Protein AF-0000000081574591 (afdb_homodimer)

pLDDT: mean 74.36, std 24.44, range [21.0, 97.38]

Radius of gyration: 26.38 Å; Cα contacts (8 Å, |Δi|>4): 341; chains: 2; bounding box: 52×100×83 Å

Organism: NCBI:txid168488

Solvent-accessible surface area (backbone atoms only — not comparable to full-atom values): 23953 Å² total; per-residue (Å²): 131,85,79,77,73,85,67,74,73,39,22,14,55,24,53,73,68,70,43,83,56,53,96,77,45,85,56,45,87,77,20,50,54,88,42,42,64,60,35,50,40,33,39,56,49,28,32,68,66,31,51,50,53,57,44,67,73,41,90,46,68,69,48,36,54,46,22,49,36,36,47,49,48,47,27,50,31,30,68,67,29,72,45,39,24,60,53,44,58,43,50,52,42,50,51,50,35,52,50,43,52,52,50,36,54,51,48,46,52,52,32,53,52,43,50,51,52,46,50,52,54,28,54,75,70,71,45,83,69,81,75,76,78,75,68,67,76,54,59,56,50,55,55,52,50,50,51,50,50,43,54,49,52,54,42,48,74,54,65,63,50,68,69,60,49,60,54,49,59,56,56,46,57,60,56,59,65,63,72,85,82,77,77,75,58,72,69,54,56,54,67,58,67,62,55,67,66,59,60,50,47,55,59,54,54,60,62,56,77,70,62,132,130,85,80,77,73,86,66,74,74,38,23,15,56,22,53,73,67,69,42,84,57,54,96,78,45,86,56,46,87,77,20,50,54,89,42,42,64,59,37,50,40,33,40,56,49,28,32,67,65,31,50,51,53,56,44,68,72,43,89,45,68,70,48,36,55,47,22,50,36,35,48,50,49,48,27,50,31,30,69,69,30,71,44,40,24,59,52,43,57,43,50,52,42,50,52,50,35,52,49,42,51,52,48,36,53,51,50,46,51,51,33,53,52,44,50,53,51,48,51,52,54,28,54,75,69,72,43,84,70,82,74,76,77,76,66,66,76,52,60,56,49,56,55,52,51,49,51,50,50,41,54,48,51,55,43,48,74,54,65,62,50,67,70,62,49,59,53,50,58,56,56,48,60,60,58,60,66,62,73,86,83,79,79,78,57,72,71,55,58,54,68,60,66,61,56,64,63,59,60,50,48,56,59,54,54,61,61,56,76,71,64,126

Secondary structure (DSSP, 8-state):
-----------HHHHHTT-PPPTT-TTGGGS-TT-HHHHHHHHHHHHHHHHHHHHHTSSSHHHHHHHHHHHHHHHHHHHHSTTTTTHHHHHHHHHHHHHHHHHHHHHHHHHHHHHHHHHHHHHHTT-------TTGGGHHHHHHHHHHHHHHHHHHHTT--HHHHHHHHHHHHHHTTTS--SSTHHHHHHHHTS-HHHHHHHHHHHHHTT--/-----------HHHHHTT-PPPTT-TTGGGS-TT-HHHHHHHHHHHHHHHHHHHHHTSSSHHHHHHHHHHHHHHHHHHHHSTTTTTHHHHHHHHHHHHHHHHHHHHHHHHHHHHHHHHHHHHHHTT-------TTGGGHHHHHHHHHHHHHHHHHHHTT--HHHHHHHHHHHHHHTTTS--SSTHHHHHHHHTS-HHHHHHHHHHHHHTTT-

Sequence (424 aa):
MTVRGGTTPACAACKYQRRRCTATCPLSPYFPANQPKMFQNVHRLFGVSSITKTLKSLKNKDQRDDAMKSIIYEAEMRKRFRVYGCSVIICQLRLQLQYAIEELKYVHSQLVVHKEQLHFMNESNGFYDEGENVGKTFMGLDSLTNNLTSIQAQMDAFGFNDREILYQNYETKEACHSSSESSLKDTTQLMEHVSQSELRNAAADFTLTTINMTVRGGTTPACAACKYQRRRCTATCPLSPYFPANQPKMFQNVHRLFGVSSITKTLKSLKNKDQRDDAMKSIIYEAEMRKRFRVYGCSVIICQLRLQLQYAIEELKYVHSQLVVHKEQLHFMNESNGFYDEGENVGKTFMGLDSLTNNLTSIQAQMDAFGFNDREILYQNYETKEACHSSSESSLKDTTQLMEHVSQSELRNAAADFTLTTIN

InterPro domains:
  IPR004883 Lateral organ boundaries, LOB [PF03195] (10-107)
  IPR004883 Lateral organ boundaries, LOB [PS50891] (9-111)

Foldseek 3Di:
DPPPPPQPPAFLQCVVVVHRHDPPPPCRVPGHNVRNVLVVLLCVVQNPVRLVVVLVVDDDDVVNVVVSVVSSQQSVQCVLVVPQGCVLVVLVVLLVLVVVLVVVVVVLVVVVVVLVVVCVVCVVVVHRPPSPCSPPVCVVSVVSVVVSVVVVVVVVVVPDDSVVSNVSSVVSVVVVVPDDDDDPVVVVVVVPPPDPVVVVVSVVVVVPVVDD/DPPPPPQPQAFLQCVVVVHRHDPPPPCRVLGHNVRNVLVVLLCVVQNPVRLVVVLVVDDDDVVNVVVSVVSSQQSVQCVLVVPQGCVLVVLVVLLVLVVVLVVVVVVLVVVVVVLVVVCVVCVVVVHRPPSDPSPPVCVVSVVSVVVSVVVVVVVVVVPDDSVVSNVSSVVSVVVVVPDDDDDPVVVVVVVPPPPPVVVVVSVVVVVPVVPD

Structure (mmCIF, N/CA/C/O backbone):
data_AF-0000000081574591-model_v1
#
loop_
_entity.id
_entity.type
_entity.pdbx_description
1 polymer 'LOB domain-containing protein'
#
loop_
_atom_site.group_PDB
_atom_site.id
_atom_site.type_symbol
_atom_site.label_atom_id
_atom_site.label_alt_id
_atom_site.label_comp_id
_atom_site.label_asym_id
_atom_site.label_entity_id
_atom_site.label_seq_id
_atom_site.pdbx_PDB_ins_code
_atom_site.Cartn_x
_atom_site.Cartn_y
_atom_site.Cartn_z
_atom_site.occupancy
_atom_site.B_iso_or_equiv
_atom_site.auth_seq_id
_atom_site.auth_comp_id
_atom_site.auth_asym_id
_atom_site.auth_atom_id
_atom_site.pdbx_PDB_model_num
ATOM 1 N N . MET A 1 1 ? -12.289 -51.219 21.547 1 25 1 MET A N 1
ATOM 2 C CA . MET A 1 1 ? -12.328 -49.781 21.75 1 25 1 MET A CA 1
ATOM 3 C C . MET A 1 1 ? -11.281 -49.094 20.891 1 25 1 MET A C 1
ATOM 5 O O . MET A 1 1 ? -10.094 -49.125 21.203 1 25 1 MET A O 1
ATOM 9 N N . THR A 1 2 ? -11.094 -49.156 19.594 1 32.25 2 THR A N 1
ATOM 10 C CA . THR A 1 2 ? -10 -48.75 18.719 1 32.25 2 THR A CA 1
ATOM 11 C C . THR A 1 2 ? -9.648 -47.281 18.984 1 32.25 2 THR A C 1
ATOM 13 O O . THR A 1 2 ? -10.523 -46.406 18.938 1 32.25 2 THR A O 1
ATOM 16 N N . VAL A 1 3 ? -8.789 -46.844 19.969 1 34.75 3 VAL A N 1
ATOM 17 C CA . VAL A 1 3 ? -8.273 -45.531 20.312 1 34.75 3 VAL A CA 1
ATOM 18 C C . VAL A 1 3 ? -7.957 -44.75 19.047 1 34.75 3 VAL A C 1
ATOM 20 O O . VAL A 1 3 ? -7.117 -45.156 18.25 1 34.75 3 VAL A O 1
ATOM 23 N N . ARG A 1 4 ? -8.742 -44.125 18.25 1 40.5 4 ARG A N 1
ATOM 24 C CA . ARG A 1 4 ? -8.664 -43.406 16.984 1 40.5 4 ARG A CA 1
ATOM 25 C C . ARG A 1 4 ? -7.562 -42.344 17.047 1 40.5 4 ARG A C 1
ATOM 27 O O . ARG A 1 4 ? -7.574 -41.469 17.906 1 40.5 4 ARG A O 1
ATOM 34 N N . GLY A 1 5 ? -6.172 -42.438 16.969 1 40.69 5 GLY A N 1
ATOM 35 C CA . GLY A 1 5 ? -4.969 -41.656 17.188 1 40.69 5 GLY A CA 1
ATOM 36 C C . GLY A 1 5 ? -5.145 -40.188 16.875 1 40.69 5 GLY A C 1
ATOM 37 O O . GLY A 1 5 ? -5.938 -39.812 16 1 40.69 5 GLY A O 1
ATOM 38 N N . GLY A 1 6 ? -5.086 -39.219 17.766 1 43.28 6 GLY A N 1
ATOM 39 C CA . GLY A 1 6 ? -5.465 -37.812 17.828 1 43.28 6 GLY A CA 1
ATOM 40 C C . GLY A 1 6 ? -4.988 -37 16.625 1 43.28 6 GLY A C 1
ATOM 41 O O . GLY A 1 6 ? -3.799 -36.688 16.5 1 43.28 6 GLY A O 1
ATOM 42 N N . THR A 1 7 ? -5.023 -37.312 15.312 1 49.72 7 THR A N 1
ATOM 43 C CA . THR A 1 7 ? -4.492 -36.844 14.039 1 49.72 7 THR A CA 1
ATOM 44 C C . THR A 1 7 ? -4.508 -35.312 13.984 1 49.72 7 THR A C 1
ATOM 46 O O . THR A 1 7 ? -5.531 -34.688 14.266 1 49.72 7 THR A O 1
ATOM 49 N N . THR A 1 8 ? -3.393 -34.719 14.461 1 59.81 8 THR A N 1
ATOM 50 C CA . THR A 1 8 ? -3.281 -33.25 14.328 1 59.81 8 THR A CA 1
ATOM 51 C C . THR A 1 8 ? -4.039 -32.781 13.102 1 59.81 8 THR A C 1
ATOM 53 O O . THR A 1 8 ? -3.902 -33.344 12.016 1 59.81 8 THR A O 1
ATOM 56 N N . PRO A 1 9 ? -5.086 -32.094 13.398 1 75.06 9 PRO A N 1
ATOM 57 C CA . PRO A 1 9 ? -5.883 -31.594 12.273 1 75.06 9 PRO A CA 1
ATOM 58 C C . PRO A 1 9 ? -5.027 -30.938 11.188 1 75.06 9 PRO A C 1
ATOM 60 O O . PRO A 1 9 ? -4 -30.328 11.492 1 75.06 9 PRO A O 1
ATOM 63 N N . ALA A 1 10 ? -5.152 -31.469 10.023 1 85.88 10 ALA A N 1
ATOM 64 C CA . ALA A 1 10 ? -4.477 -30.906 8.859 1 85.88 10 ALA A CA 1
ATOM 65 C C . ALA A 1 10 ? -4.617 -29.391 8.82 1 85.88 10 ALA A C 1
ATOM 67 O O . ALA A 1 10 ? -5.664 -28.844 9.18 1 85.88 10 ALA A O 1
ATOM 68 N N . CYS A 1 11 ? -3.516 -28.672 8.633 1 88.44 11 CYS A N 1
ATOM 69 C CA . CYS A 1 11 ? -3.617 -27.234 8.445 1 88.44 11 CYS A CA 1
ATOM 70 C C . CYS A 1 11 ? -4.555 -26.906 7.285 1 88.44 11 CYS A C 1
ATOM 72 O O . CYS A 1 11 ? -4.984 -27.797 6.555 1 88.44 11 CYS A O 1
ATOM 74 N N . ALA A 1 12 ? -4.926 -25.766 7.172 1 92.12 12 ALA A N 1
ATOM 75 C CA . ALA A 1 12 ? -5.859 -25.344 6.129 1 92.12 12 ALA A CA 1
ATOM 76 C C . ALA A 1 12 ? -5.305 -25.656 4.742 1 92.12 12 ALA A C 1
ATOM 78 O O . ALA A 1 12 ? -6.055 -26.047 3.84 1 92.12 12 ALA A O 1
ATOM 79 N N . ALA A 1 13 ? -4.02 -25.5 4.617 1 91.44 13 ALA A N 1
ATOM 80 C CA . ALA A 1 13 ? -3.387 -25.766 3.328 1 91.44 13 ALA A CA 1
ATOM 81 C C . ALA A 1 13 ? -3.541 -27.234 2.939 1 91.44 13 ALA A C 1
ATOM 83 O O . ALA A 1 13 ? -3.996 -27.547 1.838 1 91.44 13 ALA A O 1
ATOM 84 N N . CYS A 1 14 ? -3.256 -28.078 3.828 1 91.25 14 CYS A N 1
ATOM 85 C CA . CYS A 1 14 ? -3.311 -29.516 3.551 1 91.25 14 CYS A CA 1
ATOM 86 C C . CYS A 1 14 ? -4.75 -29.984 3.389 1 91.25 14 CYS A C 1
ATOM 88 O O . CYS A 1 14 ? -5.039 -30.828 2.545 1 91.25 14 CYS A O 1
ATOM 90 N N . LYS A 1 15 ? -5.598 -29.438 4.148 1 88.88 15 LYS A N 1
ATOM 91 C CA . LYS A 1 15 ? -7.016 -29.75 4.012 1 88.88 15 LYS A CA 1
ATOM 92 C C . LYS A 1 15 ? -7.535 -29.359 2.635 1 88.88 15 LYS A C 1
ATOM 94 O O . LYS A 1 15 ? -8.227 -30.125 1.974 1 88.88 15 LYS A O 1
ATOM 99 N N . TYR A 1 16 ? -7.203 -28.125 2.293 1 89.38 16 TYR A N 1
ATOM 100 C CA . TYR A 1 16 ? -7.664 -27.594 1.017 1 89.38 16 TYR A CA 1
ATOM 101 C C . TYR A 1 16 ? -7.082 -28.391 -0.147 1 89.38 16 TYR A C 1
ATOM 103 O O . TYR A 1 16 ? -7.777 -28.672 -1.127 1 89.38 16 TYR A O 1
ATOM 111 N N . GLN A 1 17 ? -5.891 -28.734 -0.009 1 89.12 17 GLN A N 1
ATOM 112 C CA . GLN A 1 17 ? -5.207 -29.438 -1.087 1 89.12 17 GLN A CA 1
ATOM 113 C C . GLN A 1 17 ? -5.43 -30.953 -0.986 1 89.12 17 GLN A C 1
ATOM 115 O O . GLN A 1 17 ? -4.875 -31.719 -1.771 1 89.12 17 GLN A O 1
ATOM 120 N N . ARG A 1 18 ? -6.152 -31.297 -0.05 1 87.88 18 ARG A N 1
ATOM 121 C CA . ARG A 1 18 ? -6.52 -32.688 0.179 1 87.88 18 ARG A CA 1
ATOM 122 C C . ARG A 1 18 ? -5.277 -33.562 0.32 1 87.88 18 ARG A C 1
ATOM 124 O O . ARG A 1 18 ? -5.188 -34.625 -0.299 1 87.88 18 ARG A O 1
ATOM 131 N N . ARG A 1 19 ? -4.426 -33.094 1.078 1 85.25 19 ARG A N 1
ATOM 132 C CA . ARG A 1 19 ? -3.207 -33.812 1.415 1 85.25 19 ARG A CA 1
ATOM 133 C C . ARG A 1 19 ? -3.123 -34.062 2.916 1 85.25 19 ARG A C 1
ATOM 135 O O . ARG A 1 19 ? -3.822 -33.438 3.703 1 85.25 19 ARG A O 1
ATOM 142 N N . ARG A 1 20 ? -2.324 -35.062 3.18 1 84.94 20 ARG A N 1
ATOM 143 C CA . ARG A 1 20 ? -2.029 -35.312 4.59 1 84.94 20 ARG A CA 1
ATOM 144 C C . ARG A 1 20 ? -0.986 -34.312 5.105 1 84.94 20 ARG A C 1
ATOM 146 O O . ARG A 1 20 ? 0.063 -34.125 4.484 1 84.94 20 ARG A O 1
ATOM 153 N N . CYS A 1 21 ? -1.388 -33.656 6.141 1 86.5 21 CYS A N 1
ATOM 154 C CA . CYS A 1 21 ? -0.471 -32.656 6.703 1 86.5 21 CYS A CA 1
ATOM 155 C C . CYS A 1 21 ? 0.692 -33.344 7.414 1 86.5 21 CYS A C 1
ATOM 157 O O . CYS A 1 21 ? 0.488 -34.281 8.203 1 86.5 21 CYS A O 1
ATOM 159 N N . THR A 1 22 ? 1.881 -32.969 7.059 1 85.56 22 THR A N 1
ATOM 160 C CA . THR A 1 22 ? 3.072 -33.5 7.699 1 85.56 22 THR A CA 1
ATOM 161 C C . THR A 1 22 ? 3.572 -32.594 8.797 1 85.56 22 THR A C 1
ATOM 163 O O . THR A 1 22 ? 3.248 -31.391 8.805 1 85.56 22 THR A O 1
ATOM 166 N N . ALA A 1 23 ? 4.25 -33.156 9.727 1 82.25 23 ALA A N 1
ATOM 167 C CA . ALA A 1 23 ? 4.809 -32.344 10.82 1 82.25 23 ALA A CA 1
ATOM 168 C C . ALA A 1 23 ? 5.789 -31.312 10.305 1 82.25 23 ALA A C 1
ATOM 170 O O . ALA A 1 23 ? 6.031 -30.297 10.961 1 82.25 23 ALA A O 1
ATOM 171 N N . THR A 1 24 ? 6.25 -31.469 9.109 1 83.19 24 THR A N 1
ATOM 172 C CA . THR A 1 24 ? 7.285 -30.594 8.578 1 83.19 24 THR A CA 1
ATOM 173 C C . THR A 1 24 ? 6.707 -29.656 7.523 1 83.19 24 THR A C 1
ATOM 175 O O . THR A 1 24 ? 7.453 -29.016 6.777 1 83.19 24 THR A O 1
ATOM 178 N N . CYS A 1 25 ? 5.367 -29.609 7.496 1 86.31 25 CYS A N 1
ATOM 179 C CA . CYS A 1 25 ? 4.766 -28.703 6.52 1 86.31 25 CYS A CA 1
ATOM 180 C C . CYS A 1 25 ? 5.172 -27.266 6.781 1 86.31 25 CYS A C 1
ATOM 182 O O . CYS A 1 25 ? 4.879 -26.719 7.848 1 86.31 25 CYS A O 1
ATOM 184 N N . PRO A 1 26 ? 5.801 -26.656 5.812 1 86.94 26 PRO A N 1
ATOM 185 C CA . PRO A 1 26 ? 6.293 -25.297 6.043 1 86.94 26 PRO A CA 1
ATOM 186 C C . PRO A 1 26 ? 5.168 -24.266 6.117 1 86.94 26 PRO A C 1
ATOM 188 O O . PRO A 1 26 ? 5.391 -23.125 6.57 1 86.94 26 PRO A O 1
ATOM 191 N N . LEU A 1 27 ? 3.998 -24.672 5.746 1 91.69 27 LEU A N 1
ATOM 192 C CA . LEU A 1 27 ? 2.898 -23.703 5.684 1 91.69 27 LEU A CA 1
ATOM 193 C C . LEU A 1 27 ? 1.998 -23.844 6.91 1 91.69 27 LEU A C 1
ATOM 195 O O . LEU A 1 27 ? 1.228 -22.922 7.215 1 91.69 27 LEU A O 1
ATOM 199 N N . SER A 1 28 ? 2.143 -24.906 7.621 1 91.5 28 SER A N 1
ATOM 200 C CA . SER A 1 28 ? 1.244 -25.234 8.719 1 91.5 28 SER A CA 1
ATOM 201 C C . SER A 1 28 ? 1.226 -24.141 9.781 1 91.5 28 SER A C 1
ATOM 203 O O . SER A 1 28 ? 0.167 -23.797 10.312 1 91.5 28 SER A O 1
ATOM 205 N N . PRO A 1 29 ? 2.301 -23.484 10.031 1 91.94 29 PRO A N 1
ATOM 206 C CA . PRO A 1 29 ? 2.275 -22.453 11.07 1 91.94 29 PRO A CA 1
ATOM 207 C C . PRO A 1 29 ? 1.465 -21.219 10.656 1 91.94 29 PRO A C 1
ATOM 209 O O . PRO A 1 29 ? 1.048 -20.438 11.516 1 91.94 29 PRO A O 1
ATOM 212 N N . TYR A 1 30 ? 1.244 -21.125 9.422 1 94.88 30 TYR A N 1
ATOM 213 C CA . TYR A 1 30 ? 0.698 -19.859 8.938 1 94.88 30 TYR A CA 1
ATOM 214 C C . TYR A 1 30 ? -0.771 -20.016 8.562 1 94.88 30 TYR A C 1
ATOM 216 O O . TYR A 1 30 ? -1.463 -19.016 8.328 1 94.88 30 TYR A O 1
ATOM 224 N N . PHE A 1 31 ? -1.227 -21.219 8.531 1 95.5 31 PHE A N 1
ATOM 225 C CA . PHE A 1 31 ? -2.59 -21.453 8.07 1 95.5 31 PHE A CA 1
ATOM 226 C C . PHE A 1 31 ? -3.328 -22.375 9.039 1 95.5 31 PHE A C 1
ATOM 228 O O . PHE A 1 31 ? -3.398 -23.578 8.828 1 95.5 31 PHE A O 1
ATOM 235 N N . PRO A 1 32 ? -3.908 -21.719 9.961 1 92.56 32 PRO A N 1
ATOM 236 C CA . PRO A 1 32 ? -4.66 -22.516 10.938 1 92.56 32 PRO A CA 1
ATOM 237 C C . PRO A 1 32 ? -5.84 -23.25 10.312 1 92.56 32 PRO A C 1
ATOM 239 O O . PRO A 1 32 ? -6.516 -22.719 9.438 1 92.56 32 PRO A O 1
ATOM 242 N N . ALA A 1 33 ? -6.148 -24.391 10.844 1 89 33 ALA A N 1
ATOM 243 C CA . ALA A 1 33 ? -7.184 -25.266 10.305 1 89 33 ALA A CA 1
ATOM 244 C C . ALA A 1 33 ? -8.555 -24.594 10.352 1 89 33 ALA A C 1
ATOM 246 O O . ALA A 1 33 ? -9.406 -24.859 9.5 1 89 33 ALA A O 1
ATOM 247 N N . ASN A 1 34 ? -8.703 -23.734 11.242 1 90.94 34 ASN A N 1
ATOM 248 C CA . ASN A 1 34 ? -10.008 -23.109 11.422 1 90.94 34 ASN A CA 1
ATOM 249 C C . ASN A 1 34 ? -10.172 -21.891 10.523 1 90.94 34 ASN A C 1
ATOM 251 O O . ASN A 1 34 ? -11.219 -21.25 10.531 1 90.94 34 ASN A O 1
ATOM 255 N N . GLN A 1 35 ? -9.188 -21.516 9.758 1 92.31 35 GLN A N 1
ATOM 256 C CA . GLN A 1 35 ? -9.258 -20.406 8.82 1 92.31 35 GLN A CA 1
ATOM 257 C C . GLN A 1 35 ? -8.938 -20.859 7.402 1 92.31 35 GLN A C 1
ATOM 259 O O . GLN A 1 35 ? -8 -20.359 6.777 1 92.31 35 GLN A O 1
ATOM 264 N N . PRO A 1 36 ? -9.742 -21.719 6.844 1 92.75 36 PRO A N 1
ATOM 265 C CA . PRO A 1 36 ? -9.453 -22.281 5.523 1 92.75 36 PRO A CA 1
ATOM 266 C C . PRO A 1 36 ? -9.5 -21.25 4.41 1 92.75 36 PRO A C 1
ATOM 268 O O . PRO A 1 36 ? -8.773 -21.359 3.42 1 92.75 36 PRO A O 1
ATOM 271 N N . LYS A 1 37 ? -10.297 -20.219 4.586 1 94.19 37 LYS A N 1
ATOM 272 C CA . LYS A 1 37 ? -10.43 -19.188 3.561 1 94.19 37 LYS A CA 1
ATOM 273 C C . LYS A 1 37 ? -9.125 -18.406 3.398 1 94.19 37 LYS A C 1
ATOM 275 O O . LYS A 1 37 ? -8.797 -17.953 2.299 1 94.19 37 LYS A O 1
ATOM 280 N N . MET A 1 38 ? -8.484 -18.312 4.492 1 95.38 38 MET A N 1
ATOM 281 C CA . MET A 1 38 ? -7.199 -17.609 4.445 1 95.38 38 MET A CA 1
ATOM 282 C C . MET A 1 38 ? -6.25 -18.281 3.455 1 95.38 38 MET A C 1
ATOM 284 O O . MET A 1 38 ? -5.688 -17.609 2.586 1 95.38 38 MET A O 1
ATOM 288 N N . PHE A 1 39 ? -6.117 -19.562 3.568 1 96.12 39 PHE A N 1
ATOM 289 C CA . PHE A 1 39 ? -5.246 -20.281 2.645 1 96.12 39 PHE A CA 1
ATOM 290 C C . PHE A 1 39 ? -5.816 -20.25 1.231 1 96.12 39 PHE A C 1
ATOM 292 O O . PHE A 1 39 ? -5.074 -20.078 0.261 1 96.12 39 PHE A O 1
ATOM 299 N N . GLN A 1 40 ? -7.094 -20.406 1.141 1 95.81 40 GLN A N 1
ATOM 300 C CA . GLN A 1 40 ? -7.73 -20.406 -0.173 1 95.81 40 GLN A CA 1
ATOM 301 C C . GLN A 1 40 ? -7.418 -19.109 -0.933 1 95.81 40 GLN A C 1
ATOM 303 O O . GLN A 1 40 ? -7.105 -19.156 -2.125 1 95.81 40 GLN A O 1
ATOM 308 N N . ASN A 1 41 ? -7.5 -18.078 -0.229 1 95.19 41 ASN A N 1
ATOM 309 C CA . ASN A 1 41 ? -7.227 -16.781 -0.837 1 95.19 41 ASN A CA 1
ATOM 310 C C . ASN A 1 41 ? -5.777 -16.672 -1.3 1 95.19 41 ASN A C 1
ATOM 312 O O . ASN A 1 41 ? -5.508 -16.203 -2.41 1 95.19 41 ASN A O 1
ATOM 316 N N . VAL A 1 42 ? -4.918 -17.078 -0.454 1 97.31 42 VAL A N 1
ATOM 317 C CA . VAL A 1 42 ? -3.494 -17.016 -0.759 1 97.31 42 VAL A CA 1
ATOM 318 C C . VAL A 1 42 ? -3.17 -17.969 -1.911 1 97.31 42 VAL A C 1
ATOM 320 O O . VAL A 1 42 ? -2.434 -17.594 -2.832 1 97.31 42 VAL A O 1
ATOM 323 N N . HIS A 1 43 ? -3.719 -19.078 -1.865 1 95.75 43 HIS A N 1
ATOM 324 C CA . HIS A 1 43 ? -3.494 -20.078 -2.896 1 95.75 43 HIS A CA 1
ATOM 325 C C . HIS A 1 43 ? -3.998 -19.594 -4.254 1 95.75 43 HIS A C 1
ATOM 327 O O . HIS A 1 43 ? -3.338 -19.797 -5.273 1 95.75 43 HIS A O 1
ATOM 333 N N . ARG A 1 44 ? -5.152 -19 -4.223 1 94.56 44 ARG A N 1
ATOM 334 C CA . ARG A 1 44 ? -5.758 -18.516 -5.457 1 94.56 44 ARG A CA 1
ATOM 335 C C . ARG A 1 44 ? -4.883 -17.453 -6.117 1 94.56 44 ARG A C 1
ATOM 337 O O . ARG A 1 44 ? -4.766 -17.406 -7.344 1 94.56 44 ARG A O 1
ATOM 344 N N . LEU A 1 45 ? -4.293 -16.672 -5.344 1 96.69 45 LEU A N 1
ATOM 345 C CA . LEU A 1 45 ? -3.551 -15.539 -5.875 1 96.69 45 LEU A CA 1
ATOM 346 C C . LEU A 1 45 ? -2.123 -15.938 -6.23 1 96.69 45 LEU A C 1
ATOM 348 O O . LEU A 1 45 ? -1.626 -15.594 -7.305 1 96.69 45 LEU A O 1
ATOM 352 N N . PHE A 1 46 ? -1.503 -16.719 -5.379 1 96.75 46 PHE A N 1
ATOM 353 C CA . PHE A 1 46 ? -0.067 -16.906 -5.539 1 96.75 46 PHE A CA 1
ATOM 354 C C . PHE A 1 46 ? 0.239 -18.344 -5.938 1 96.75 46 PHE A C 1
ATOM 356 O O . PHE A 1 46 ? 1.233 -18.609 -6.617 1 96.75 46 PHE A O 1
ATOM 363 N N . GLY A 1 47 ? -0.533 -19.281 -5.43 1 93.44 47 GLY A N 1
ATOM 364 C CA . GLY A 1 47 ? -0.195 -20.688 -5.559 1 93.44 47 GLY A CA 1
ATOM 365 C C . GLY A 1 47 ? 0.824 -21.156 -4.535 1 93.44 47 GLY A C 1
ATOM 366 O O . GLY A 1 47 ? 1.599 -20.344 -4.012 1 93.44 47 GLY A O 1
ATOM 367 N N . VAL A 1 48 ? 0.871 -22.422 -4.309 1 91.69 48 VAL A N 1
ATOM 368 C CA . VAL A 1 48 ? 1.729 -23 -3.281 1 91.69 48 VAL A CA 1
ATOM 369 C C . VAL A 1 48 ? 3.189 -22.922 -3.721 1 91.69 48 VAL A C 1
ATOM 371 O O . VAL A 1 48 ? 4.07 -22.594 -2.92 1 91.69 48 VAL A O 1
ATOM 374 N N . SER A 1 49 ? 3.428 -23.141 -4.965 1 91.12 49 SER A N 1
ATOM 375 C CA . SER A 1 49 ? 4.797 -23.141 -5.477 1 91.12 49 SER A CA 1
ATOM 376 C C . SER A 1 49 ? 5.449 -21.781 -5.328 1 91.12 49 SER A C 1
ATOM 378 O O . SER A 1 49 ? 6.566 -21.672 -4.824 1 91.12 49 SER A O 1
ATOM 380 N N . SER A 1 50 ? 4.703 -20.781 -5.734 1 93.38 50 SER A N 1
ATOM 381 C CA . SER A 1 50 ? 5.242 -19.438 -5.668 1 93.38 50 SER A CA 1
ATOM 382 C C . SER A 1 50 ? 5.512 -19.016 -4.227 1 93.38 50 SER A C 1
ATOM 384 O O . SER A 1 50 ? 6.543 -18.406 -3.934 1 93.38 50 SER A O 1
ATOM 386 N N . ILE A 1 51 ? 4.645 -19.391 -3.35 1 94.44 51 ILE A N 1
ATOM 387 C CA . ILE A 1 51 ? 4.801 -19.062 -1.938 1 94.44 51 ILE A CA 1
ATOM 388 C C . ILE A 1 51 ? 6.035 -19.75 -1.375 1 94.44 51 ILE A C 1
ATOM 390 O O . ILE A 1 51 ? 6.855 -19.125 -0.7 1 94.44 51 ILE A O 1
ATOM 394 N N . THR A 1 52 ? 6.117 -20.969 -1.675 1 91.88 52 THR A N 1
ATOM 395 C CA . THR A 1 52 ? 7.23 -21.75 -1.155 1 91.88 52 THR A CA 1
ATOM 396 C C . THR A 1 52 ? 8.562 -21.234 -1.688 1 91.88 52 THR A C 1
ATOM 398 O O . THR A 1 52 ? 9.531 -21.125 -0.939 1 91.88 52 THR A O 1
ATOM 401 N N . LYS A 1 53 ? 8.594 -20.906 -2.93 1 92.25 53 LYS A N 1
ATOM 402 C CA . LYS A 1 53 ? 9.805 -20.344 -3.525 1 92.25 53 LYS A CA 1
ATOM 403 C C . LYS A 1 53 ? 10.172 -19.016 -2.871 1 92.25 53 LYS A C 1
ATOM 405 O O . LYS A 1 53 ? 11.344 -18.75 -2.611 1 92.25 53 LYS A O 1
ATOM 410 N N . THR A 1 54 ? 9.164 -18.203 -2.627 1 93.31 54 THR A N 1
ATOM 411 C CA . THR A 1 54 ? 9.391 -16.922 -1.968 1 93.31 54 THR A CA 1
ATOM 412 C C . THR A 1 54 ? 9.977 -17.125 -0.575 1 93.31 54 THR A C 1
ATOM 414 O O . THR A 1 54 ? 10.945 -16.453 -0.203 1 93.31 54 THR A O 1
ATOM 417 N N . LEU A 1 55 ? 9.484 -18.062 0.112 1 93.56 55 LEU A N 1
ATOM 418 C CA . LEU A 1 55 ? 9.945 -18.312 1.474 1 93.56 55 LEU A CA 1
ATOM 419 C C . LEU A 1 55 ? 11.359 -18.875 1.475 1 93.56 55 LEU A C 1
ATOM 421 O O . LEU A 1 55 ? 12.172 -18.531 2.33 1 93.56 55 LEU A O 1
ATOM 425 N N . LYS A 1 56 ? 11.641 -19.703 0.539 1 92.19 56 LYS A N 1
ATOM 426 C CA . LYS A 1 56 ? 12.953 -20.344 0.455 1 92.19 56 LYS A CA 1
ATOM 427 C C . LYS A 1 56 ? 14.039 -19.328 0.138 1 92.19 56 LYS A C 1
ATOM 429 O O . LYS A 1 56 ? 15.203 -19.531 0.488 1 92.19 56 LYS A O 1
ATOM 434 N N . SER A 1 57 ? 13.656 -18.312 -0.502 1 91.94 57 SER A N 1
ATOM 435 C CA . SER A 1 57 ? 14.625 -17.297 -0.907 1 91.94 57 SER A CA 1
ATOM 436 C C . SER A 1 57 ? 15 -16.391 0.26 1 91.94 57 SER A C 1
ATOM 438 O O . SER A 1 57 ? 15.922 -15.586 0.152 1 91.94 57 SER A O 1
ATOM 440 N N . LEU A 1 58 ? 14.359 -16.531 1.38 1 93.5 58 LEU A N 1
ATOM 441 C CA . LEU A 1 58 ? 14.57 -15.656 2.523 1 93.5 58 LEU A CA 1
ATOM 442 C C . LEU A 1 58 ? 15.562 -16.266 3.508 1 93.5 58 LEU A C 1
ATOM 444 O O . LEU A 1 58 ? 15.648 -17.5 3.617 1 93.5 58 LEU A O 1
ATOM 448 N N . LYS A 1 59 ? 16.203 -15.438 4.227 1 89.75 59 LYS A N 1
ATOM 449 C CA . LYS A 1 59 ? 17.391 -15.82 4.969 1 89.75 59 LYS A CA 1
ATOM 450 C C . LYS A 1 59 ? 17.031 -16.547 6.262 1 89.75 59 LYS A C 1
ATOM 452 O O . LYS A 1 59 ? 17.703 -17.516 6.645 1 89.75 59 LYS A O 1
ATOM 457 N N . ASN A 1 60 ? 16.141 -16.062 6.918 1 91.25 60 ASN A N 1
ATOM 458 C CA . ASN A 1 60 ? 15.875 -16.609 8.242 1 91.25 60 ASN A CA 1
ATOM 459 C C . ASN A 1 60 ? 14.383 -16.703 8.531 1 91.25 60 ASN A C 1
ATOM 461 O O . ASN A 1 60 ? 13.562 -16.25 7.727 1 91.25 60 ASN A O 1
ATOM 465 N N . LYS A 1 61 ? 14.109 -17.297 9.641 1 92.62 61 LYS A N 1
ATOM 466 C CA . LYS A 1 61 ? 12.734 -17.594 10.023 1 92.62 61 LYS A CA 1
ATOM 467 C C . LYS A 1 61 ? 11.945 -16.312 10.266 1 92.62 61 LYS A C 1
ATOM 469 O O . LYS A 1 61 ? 10.758 -16.234 9.922 1 92.62 61 LYS A O 1
ATOM 474 N N . ASP A 1 62 ? 12.531 -15.352 10.836 1 91.94 62 ASP A N 1
ATOM 475 C CA . ASP A 1 62 ? 11.852 -14.094 11.102 1 91.94 62 ASP A CA 1
ATOM 476 C C . ASP A 1 62 ? 11.375 -13.445 9.805 1 91.94 62 ASP A C 1
ATOM 478 O O . ASP A 1 62 ? 10.25 -12.945 9.727 1 91.94 62 ASP A O 1
ATOM 482 N N . GLN A 1 63 ? 12.219 -13.5 8.859 1 93.19 63 GLN A N 1
ATOM 483 C CA . GLN A 1 63 ? 11.859 -12.953 7.559 1 93.19 63 GLN A CA 1
ATOM 484 C C . GLN A 1 63 ? 10.719 -13.742 6.926 1 93.19 63 GLN A C 1
ATOM 486 O O . GLN A 1 63 ? 9.812 -13.164 6.324 1 93.19 63 GLN A O 1
ATOM 491 N N . ARG A 1 64 ? 10.805 -15.039 7.07 1 94.94 64 ARG A N 1
ATOM 492 C CA . ARG A 1 64 ? 9.758 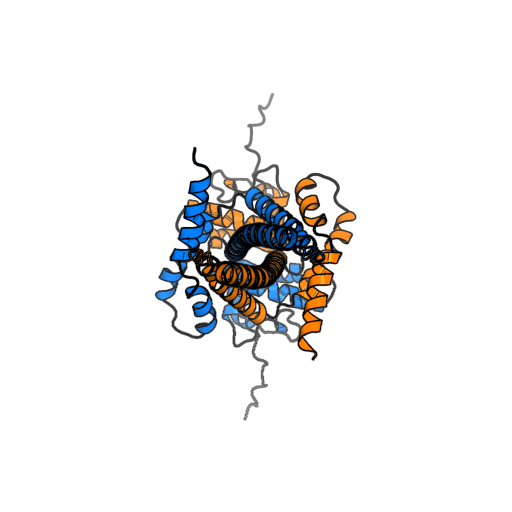-15.883 6.504 1 94.94 64 ARG A CA 1
ATOM 493 C C . ARG A 1 64 ? 8.414 -15.609 7.18 1 94.94 64 ARG A C 1
ATOM 495 O O . ARG A 1 64 ? 7.387 -15.523 6.508 1 94.94 64 ARG A O 1
ATOM 502 N N . ASP A 1 65 ? 8.461 -15.453 8.445 1 94.44 65 ASP A N 1
ATOM 503 C CA . ASP A 1 65 ? 7.242 -15.148 9.188 1 94.44 65 ASP A CA 1
ATOM 504 C C . ASP A 1 65 ? 6.652 -13.812 8.758 1 94.44 65 ASP A C 1
ATOM 506 O O . ASP A 1 65 ? 5.441 -13.695 8.555 1 94.44 65 ASP A O 1
ATOM 510 N N . ASP A 1 66 ? 7.496 -12.883 8.562 1 94.5 66 ASP A N 1
ATOM 511 C CA . ASP A 1 66 ? 7.039 -11.562 8.156 1 94.5 66 ASP A CA 1
ATOM 512 C C . ASP A 1 66 ? 6.539 -11.57 6.715 1 94.5 66 ASP A C 1
ATOM 514 O O . ASP A 1 66 ? 5.562 -10.891 6.387 1 94.5 66 ASP A O 1
ATOM 518 N N . ALA A 1 67 ? 7.199 -12.25 5.941 1 96.25 67 ALA A N 1
ATOM 519 C CA . ALA A 1 67 ? 6.762 -12.352 4.551 1 96.25 67 ALA A CA 1
ATOM 520 C C . ALA A 1 67 ? 5.375 -12.984 4.457 1 96.25 67 ALA A C 1
ATOM 522 O O . ALA A 1 67 ? 4.539 -12.547 3.664 1 96.25 67 ALA A O 1
ATOM 523 N N . MET A 1 68 ? 5.148 -13.977 5.289 1 96.44 68 MET A N 1
ATOM 524 C CA . MET A 1 68 ? 3.848 -14.633 5.258 1 96.44 68 MET A CA 1
ATOM 525 C C . MET A 1 68 ? 2.742 -13.68 5.699 1 96.44 68 MET A C 1
ATOM 527 O O . MET A 1 68 ? 1.639 -13.703 5.156 1 96.44 68 MET A O 1
ATOM 531 N N . LYS A 1 69 ? 3.037 -12.82 6.605 1 95.5 69 LYS A N 1
ATOM 532 C CA . LYS A 1 69 ? 2.064 -11.805 7 1 95.5 69 LYS A CA 1
ATOM 533 C C . LYS A 1 69 ? 1.705 -10.906 5.824 1 95.5 69 LYS A C 1
ATOM 535 O O . LYS A 1 69 ? 0.526 -10.656 5.562 1 95.5 69 LYS A O 1
ATOM 540 N N . SER A 1 70 ? 2.709 -10.453 5.164 1 96.62 70 SER A N 1
ATOM 541 C CA . SER A 1 70 ? 2.486 -9.547 4.043 1 96.62 70 SER A CA 1
ATOM 542 C C . SER A 1 70 ? 1.802 -10.258 2.881 1 96.62 70 SER A C 1
ATOM 544 O O . SER A 1 70 ? 0.946 -9.68 2.209 1 96.62 70 SER A O 1
ATOM 546 N N . ILE A 1 71 ? 2.107 -11.5 2.66 1 97.31 71 ILE A N 1
ATOM 547 C CA . ILE A 1 71 ? 1.507 -12.281 1.586 1 97.31 71 ILE A CA 1
ATOM 548 C C . ILE A 1 71 ? 0.022 -12.5 1.873 1 97.31 71 ILE A C 1
ATOM 550 O O . ILE A 1 71 ? -0.819 -12.32 0.989 1 97.31 71 ILE A O 1
ATOM 554 N N . ILE A 1 72 ? -0.265 -12.844 3.082 1 97.38 72 ILE A N 1
ATOM 555 C CA . ILE A 1 72 ? -1.653 -13.055 3.48 1 97.38 72 ILE A CA 1
ATOM 556 C C . ILE A 1 72 ? -2.428 -11.742 3.363 1 97.38 72 ILE A C 1
ATOM 558 O O . ILE A 1 72 ? -3.549 -11.719 2.854 1 97.38 72 ILE A O 1
ATOM 562 N N . TYR A 1 73 ? -1.832 -10.688 3.787 1 97.12 73 TYR A N 1
ATOM 563 C CA . TYR A 1 73 ? -2.451 -9.367 3.693 1 97.12 73 TYR A CA 1
ATOM 564 C C . TYR A 1 73 ? -2.738 -9 2.242 1 97.12 73 TYR A C 1
ATOM 566 O O . TYR A 1 73 ? -3.836 -8.547 1.916 1 97.12 73 TYR A O 1
ATOM 574 N N . GLU A 1 74 ? -1.768 -9.18 1.395 1 97.06 74 GLU A N 1
ATOM 575 C CA . GLU A 1 74 ? -1.918 -8.859 -0.02 1 97.06 74 GLU A CA 1
ATOM 576 C C . GLU A 1 74 ? -3.037 -9.68 -0.659 1 97.06 74 GLU A C 1
ATOM 578 O O . GLU A 1 74 ? -3.805 -9.164 -1.474 1 97.06 74 GLU A O 1
ATOM 583 N N . ALA A 1 75 ? -3.066 -10.898 -0.288 1 97.38 75 ALA A N 1
ATOM 584 C CA . ALA A 1 75 ? -4.133 -11.75 -0.82 1 97.38 75 ALA A CA 1
ATOM 585 C C . ALA A 1 75 ? -5.504 -11.25 -0.373 1 97.38 75 ALA A C 1
ATOM 587 O O . ALA A 1 75 ? -6.453 -11.242 -1.16 1 97.38 75 ALA A O 1
ATOM 588 N N . GLU A 1 76 ? -5.559 -10.859 0.831 1 95.62 76 GLU A N 1
ATOM 589 C CA . GLU A 1 76 ? -6.816 -10.336 1.354 1 95.62 76 GLU A CA 1
ATOM 590 C C . GLU A 1 76 ? -7.211 -9.039 0.648 1 95.62 76 GLU A C 1
ATOM 592 O O . GLU A 1 76 ? -8.383 -8.836 0.323 1 95.62 76 GLU A O 1
ATOM 597 N N . MET A 1 77 ? -6.332 -8.195 0.401 1 94.69 77 MET A N 1
ATOM 598 C CA . MET A 1 77 ? -6.625 -6.934 -0.275 1 94.69 77 MET A CA 1
ATOM 599 C C . MET A 1 77 ? -7.059 -7.176 -1.717 1 94.69 77 MET A C 1
ATOM 601 O O . MET A 1 77 ? -7.938 -6.484 -2.232 1 94.69 77 MET A O 1
ATOM 605 N N . ARG A 1 78 ? -6.395 -8.125 -2.32 1 95.25 78 ARG A N 1
ATOM 606 C CA . ARG A 1 78 ? -6.773 -8.445 -3.693 1 95.25 78 ARG A CA 1
ATOM 607 C C . ARG A 1 78 ? -8.188 -9.008 -3.756 1 95.25 78 ARG A C 1
ATOM 609 O O . ARG A 1 78 ? -8.914 -8.766 -4.719 1 95.25 78 ARG A O 1
ATOM 616 N N . LYS A 1 79 ? -8.516 -9.758 -2.791 1 94.38 79 LYS A N 1
ATOM 617 C CA . LYS A 1 79 ? -9.883 -10.266 -2.719 1 94.38 79 LYS A CA 1
ATOM 618 C C . LYS A 1 79 ? -10.883 -9.133 -2.529 1 94.38 79 LYS A C 1
ATOM 620 O O . LYS A 1 79 ? -11.938 -9.117 -3.162 1 94.38 79 LYS A O 1
ATOM 625 N N . ARG A 1 80 ? -10.523 -8.227 -1.718 1 92.5 80 ARG A N 1
ATOM 626 C CA . ARG A 1 80 ? -11.406 -7.102 -1.403 1 92.5 80 ARG A CA 1
ATOM 627 C C . ARG A 1 80 ? -11.477 -6.117 -2.564 1 92.5 80 ARG A C 1
ATOM 629 O O . ARG A 1 80 ? -12.539 -5.586 -2.875 1 92.5 80 ARG A O 1
ATOM 636 N N . PHE A 1 81 ? -10.352 -5.895 -3.068 1 93.5 81 PHE A N 1
ATOM 637 C CA . PHE A 1 81 ? -10.219 -4.977 -4.191 1 93.5 81 PHE A CA 1
ATOM 638 C C . PHE A 1 81 ? -9.688 -5.695 -5.422 1 93.5 81 PHE A C 1
ATOM 640 O O . PHE A 1 81 ? -8.5 -5.598 -5.738 1 93.5 81 PHE A O 1
ATOM 647 N N . ARG A 1 82 ? -10.484 -6.215 -6.215 1 93.81 82 ARG A N 1
ATOM 648 C CA . ARG 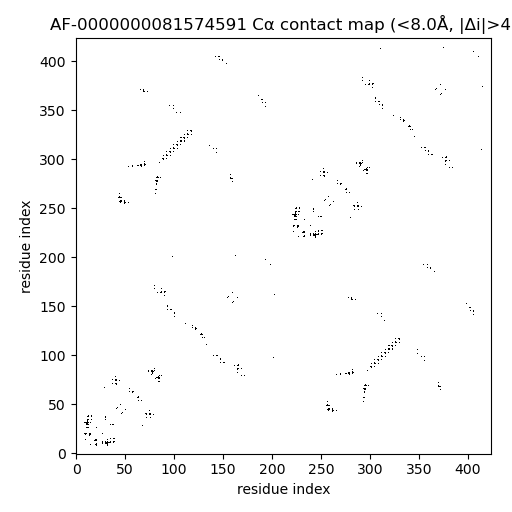A 1 82 ? -10.156 -7.191 -7.254 1 93.81 82 ARG A CA 1
ATOM 649 C C . ARG A 1 82 ? -9.305 -6.555 -8.352 1 93.81 82 ARG A C 1
ATOM 651 O O . ARG A 1 82 ? -8.453 -7.219 -8.945 1 93.81 82 ARG A O 1
ATOM 658 N N . VAL A 1 83 ? -9.562 -5.32 -8.523 1 95.31 83 VAL A N 1
ATOM 659 C CA . VAL A 1 83 ? -8.883 -4.652 -9.633 1 95.31 83 VAL A CA 1
ATOM 660 C C . VAL A 1 83 ? -7.539 -4.105 -9.156 1 95.31 83 VAL A C 1
ATOM 662 O O . VAL A 1 83 ? -6.508 -4.348 -9.789 1 95.31 83 VAL A O 1
ATOM 665 N N . TYR A 1 84 ? -7.48 -3.516 -7.996 1 95.38 84 TYR A N 1
ATOM 666 C CA . TYR A 1 84 ? -6.316 -2.699 -7.668 1 95.38 84 TYR A CA 1
ATOM 667 C C . TYR A 1 84 ? -5.57 -3.268 -6.465 1 95.38 84 TYR A C 1
ATOM 669 O O . TYR A 1 84 ? -4.457 -2.838 -6.156 1 95.38 84 TYR A O 1
ATOM 677 N N . GLY A 1 85 ? -6.109 -4.18 -5.723 1 94.44 85 GLY A N 1
ATOM 678 C CA . GLY A 1 85 ? -5.418 -4.754 -4.578 1 94.44 85 GLY A CA 1
ATOM 679 C C . GLY A 1 85 ? -4.945 -3.711 -3.582 1 94.44 85 GLY A C 1
ATOM 680 O O . GLY A 1 85 ? -5.699 -2.807 -3.217 1 94.44 85 GLY A O 1
ATOM 681 N N . CYS A 1 86 ? -3.709 -3.852 -3.209 1 95.06 86 CYS A N 1
ATOM 682 C CA . CYS A 1 86 ? -3.141 -2.973 -2.193 1 95.06 86 CYS A CA 1
ATOM 683 C C . CYS A 1 86 ? -3.004 -1.548 -2.719 1 95.06 86 CYS A C 1
ATOM 685 O O . CYS A 1 86 ? -2.842 -0.607 -1.939 1 95.06 86 CYS A O 1
ATOM 687 N N . SER A 1 87 ? -3.068 -1.38 -4.012 1 95 87 SER A N 1
ATOM 688 C CA . SER A 1 87 ? -2.896 -0.059 -4.605 1 95 87 SER A CA 1
ATOM 689 C C . SER A 1 87 ? -4.012 0.89 -4.176 1 95 87 SER A C 1
ATOM 691 O O . SER A 1 87 ? -3.828 2.109 -4.164 1 95 87 SER A O 1
ATOM 693 N N . VAL A 1 88 ? -5.113 0.316 -3.799 1 93.94 88 VAL A N 1
ATOM 694 C CA . VAL A 1 88 ? -6.207 1.149 -3.311 1 93.94 88 VAL A CA 1
ATOM 695 C C . VAL A 1 88 ? -5.797 1.833 -2.008 1 93.94 88 VAL A C 1
ATOM 697 O O . VAL A 1 88 ? -5.992 3.039 -1.846 1 93.94 88 VAL A O 1
ATOM 700 N N . ILE A 1 89 ? -5.199 1.057 -1.126 1 93.88 89 ILE A N 1
ATOM 701 C CA . ILE A 1 89 ? -4.773 1.574 0.17 1 93.88 89 ILE A CA 1
ATOM 702 C C . ILE A 1 89 ? -3.668 2.607 -0.023 1 93.88 89 ILE A C 1
ATOM 704 O O . ILE A 1 89 ? -3.67 3.658 0.625 1 93.88 89 ILE A O 1
ATOM 708 N N . ILE A 1 90 ? -2.807 2.289 -0.889 1 94.81 90 ILE A N 1
ATOM 709 C CA . ILE A 1 90 ? -1.702 3.195 -1.18 1 94.81 90 ILE A CA 1
ATOM 710 C C . ILE A 1 90 ? -2.246 4.523 -1.707 1 94.81 90 ILE A C 1
ATOM 712 O O . ILE A 1 90 ? -1.831 5.594 -1.259 1 94.81 90 ILE A O 1
ATOM 716 N N . CYS A 1 91 ? -3.152 4.395 -2.598 1 92.94 91 CYS A N 1
ATOM 717 C CA . CYS A 1 91 ? -3.752 5.59 -3.184 1 92.94 91 CYS A CA 1
ATOM 718 C C . CYS A 1 91 ? -4.492 6.402 -2.129 1 92.94 91 CYS A C 1
ATOM 720 O O . CYS A 1 91 ? -4.352 7.625 -2.066 1 92.94 91 CYS A O 1
ATOM 722 N N . GLN A 1 92 ? -5.223 5.77 -1.305 1 90.75 92 GLN A N 1
ATOM 723 C CA . GLN A 1 92 ? -5.957 6.445 -0.241 1 90.75 92 GLN A CA 1
ATOM 724 C C . GLN A 1 92 ? -5.008 7.184 0.699 1 90.75 92 GLN A C 1
ATOM 726 O O . GLN A 1 92 ? -5.227 8.352 1.017 1 90.75 92 GLN A O 1
ATOM 731 N N . LEU A 1 93 ? -4.012 6.516 1.052 1 92.94 93 LEU A N 1
ATOM 732 C CA . LEU A 1 93 ? -3.047 7.109 1.97 1 92.94 93 LEU A CA 1
ATOM 733 C C . LEU A 1 93 ? -2.33 8.289 1.317 1 92.94 93 LEU A C 1
ATOM 735 O O . LEU A 1 93 ? -2.111 9.32 1.957 1 92.94 93 LEU A O 1
ATOM 739 N N . ARG A 1 94 ? -1.967 8.102 0.117 1 93.75 94 ARG A N 1
ATOM 740 C CA . ARG A 1 94 ? -1.293 9.172 -0.608 1 93.75 94 ARG A CA 1
ATOM 741 C C . ARG A 1 94 ? -2.166 10.422 -0.68 1 93.75 94 ARG A C 1
ATOM 743 O O . ARG A 1 94 ? -1.689 11.531 -0.449 1 93.75 94 ARG A O 1
ATOM 750 N N . LEU A 1 95 ? -3.363 10.25 -0.956 1 91.44 95 LEU A N 1
ATOM 751 C CA . LEU A 1 95 ? -4.277 11.383 -1.076 1 91.44 95 LEU A CA 1
ATOM 752 C C . LEU A 1 95 ? -4.488 12.055 0.276 1 91.44 95 LEU A C 1
ATOM 754 O O . LEU A 1 95 ? -4.535 13.281 0.361 1 91.44 95 LEU A O 1
ATOM 758 N N . GLN A 1 96 ? -4.625 11.266 1.242 1 92.12 96 GLN A N 1
ATOM 759 C CA . GLN A 1 96 ? -4.781 11.82 2.582 1 92.12 96 GLN A CA 1
ATOM 760 C C . GLN A 1 96 ? -3.541 12.602 3 1 92.12 96 GLN A C 1
ATOM 762 O O . GLN A 1 96 ? -3.648 13.648 3.641 1 92.12 96 GLN A O 1
ATOM 767 N N . LEU A 1 97 ? -2.467 12.07 2.656 1 93.88 97 LEU A N 1
ATOM 768 C CA . LEU A 1 97 ? -1.227 12.773 2.957 1 93.88 97 LEU A CA 1
ATOM 769 C C . LEU A 1 97 ? -1.163 14.102 2.209 1 93.88 97 LEU A C 1
ATOM 771 O O . LEU A 1 97 ? -0.78 15.125 2.783 1 93.88 97 LEU A O 1
ATOM 775 N N . GLN A 1 98 ? -1.481 14.047 0.984 1 93.44 98 GLN A N 1
ATOM 776 C CA . GLN A 1 98 ? -1.52 15.281 0.2 1 93.44 98 GLN A CA 1
ATOM 777 C C . GLN A 1 98 ? -2.426 16.312 0.853 1 93.44 98 GLN A C 1
ATOM 779 O O . GLN A 1 98 ? -2.059 17.5 0.956 1 93.44 98 GLN A O 1
ATOM 784 N N . TYR A 1 99 ? -3.555 15.867 1.269 1 91.75 99 TYR A N 1
ATOM 785 C CA . TYR A 1 99 ? -4.5 16.766 1.935 1 91.75 99 TYR A CA 1
ATOM 786 C C . TYR A 1 99 ? -3.9 17.328 3.217 1 91.75 99 TYR A C 1
ATOM 788 O O . TYR A 1 99 ? -4.012 18.531 3.482 1 91.75 99 TYR A O 1
ATOM 796 N N . ALA A 1 100 ? -3.35 16.484 3.973 1 92.5 100 ALA A N 1
ATOM 797 C CA . ALA A 1 100 ? -2.75 16.922 5.23 1 92.5 100 ALA A CA 1
ATOM 798 C C . ALA A 1 100 ? -1.655 17.953 4.984 1 92.5 100 ALA A C 1
ATOM 800 O O . ALA A 1 100 ? -1.554 18.938 5.711 1 92.5 100 ALA A O 1
ATOM 801 N N . ILE A 1 101 ? -0.891 17.719 4.004 1 92.38 101 ILE A N 1
ATOM 802 C CA . ILE A 1 101 ? 0.198 18.625 3.672 1 92.38 101 ILE A CA 1
ATOM 803 C C . ILE A 1 101 ? -0.371 19.984 3.258 1 92.38 101 ILE A C 1
ATOM 805 O O . ILE A 1 101 ? 0.114 21.031 3.697 1 92.38 101 ILE A O 1
ATOM 809 N N . GLU A 1 102 ? -1.375 19.984 2.486 1 91.38 102 GLU A N 1
ATOM 810 C CA . GLU A 1 102 ? -1.999 21.234 2.055 1 91.38 102 GLU A CA 1
ATOM 811 C C . GLU A 1 102 ? -2.604 21.984 3.236 1 91.38 102 GLU A C 1
ATOM 813 O O . GLU A 1 102 ? -2.479 23.203 3.332 1 91.38 102 GLU A O 1
ATOM 818 N N . GLU A 1 103 ? -3.234 21.266 4.051 1 90.12 103 GLU A N 1
ATOM 819 C CA . GLU A 1 103 ? -3.789 21.891 5.25 1 90.12 103 GLU A CA 1
ATOM 820 C C . GLU A 1 103 ? -2.686 22.469 6.125 1 90.12 103 GLU A C 1
ATOM 822 O O . GLU A 1 103 ? -2.838 23.562 6.672 1 90.12 103 GLU A O 1
ATOM 827 N N . LEU A 1 104 ? -1.676 21.75 6.262 1 90.5 104 LEU A N 1
ATOM 828 C CA . LEU A 1 104 ? -0.546 22.219 7.062 1 90.5 104 LEU A CA 1
ATOM 829 C C . LEU A 1 104 ? 0.029 23.5 6.496 1 90.5 104 LEU A C 1
ATOM 831 O O . LEU A 1 104 ? 0.333 24.438 7.246 1 90.5 104 LEU A O 1
ATOM 835 N N . LYS A 1 105 ? 0.193 23.562 5.25 1 89.56 105 LYS A N 1
ATOM 836 C CA . LYS A 1 105 ? 0.68 24.766 4.605 1 89.56 105 LYS A CA 1
ATOM 837 C C . LYS A 1 105 ? -0.252 25.953 4.879 1 89.56 105 LYS A C 1
ATOM 839 O O . LYS A 1 105 ? 0.206 27.047 5.176 1 89.56 105 LYS A O 1
ATOM 844 N N . TYR A 1 106 ? -1.468 25.719 4.77 1 89.25 106 TYR A N 1
ATOM 845 C CA . TYR A 1 106 ? -2.467 26.75 4.984 1 89.25 106 TYR A CA 1
ATOM 846 C C . TYR A 1 106 ? -2.41 27.281 6.414 1 89.25 106 TYR A C 1
ATOM 848 O O . TYR A 1 106 ? -2.328 28.484 6.637 1 89.25 106 TYR A O 1
ATOM 856 N N . VAL A 1 107 ? -2.498 26.375 7.32 1 89.56 107 VAL A N 1
ATOM 857 C CA . VAL A 1 107 ? -2.496 26.75 8.727 1 89.56 107 VAL A CA 1
ATOM 858 C C . VAL A 1 107 ? -1.183 27.453 9.07 1 89.56 107 VAL A C 1
ATOM 860 O O . VAL A 1 107 ? -1.169 28.422 9.836 1 89.56 107 VAL A O 1
ATOM 863 N N . HIS A 1 108 ? -0.179 26.969 8.555 1 89.38 108 HIS A N 1
ATOM 864 C CA . HIS A 1 108 ? 1.121 27.594 8.781 1 89.38 108 HIS A CA 1
ATOM 865 C C . HIS A 1 108 ? 1.147 29.031 8.266 1 89.38 108 HIS A C 1
ATOM 867 O O . HIS A 1 108 ? 1.692 29.922 8.914 1 89.38 108 HIS A O 1
ATOM 873 N N . SER A 1 109 ? 0.661 29.219 7.133 1 90.25 109 SER A N 1
ATOM 874 C CA . SER A 1 109 ? 0.605 30.562 6.566 1 90.25 109 SER A CA 1
ATOM 875 C C . SER A 1 109 ? -0.195 31.5 7.461 1 90.25 109 SER A C 1
ATOM 877 O O . SER A 1 109 ? 0.184 32.656 7.648 1 90.25 109 SER A O 1
ATOM 879 N N . GLN A 1 110 ? -1.249 31.062 7.973 1 89.44 110 GLN A N 1
ATOM 880 C CA . GLN A 1 110 ? -2.045 31.859 8.898 1 89.44 110 GLN A CA 1
ATOM 881 C C . GLN A 1 110 ? -1.251 32.188 10.164 1 89.44 110 GLN A C 1
ATOM 883 O O . GLN A 1 110 ? -1.312 33.312 10.664 1 89.44 110 GLN A O 1
ATOM 888 N N . LEU A 1 111 ? -0.652 31.219 10.633 1 89 111 LEU A N 1
ATOM 889 C CA . LEU A 1 111 ? 0.152 31.406 11.836 1 89 111 LEU A CA 1
ATOM 890 C C . LEU A 1 111 ? 1.203 32.5 11.617 1 89 111 LEU A C 1
ATOM 892 O O . LEU A 1 111 ? 1.402 33.344 12.484 1 89 111 LEU A O 1
ATOM 896 N N . VAL A 1 112 ? 1.881 32.406 10.5 1 89.44 112 VAL A N 1
ATOM 897 C CA . VAL A 1 112 ? 2.918 33.406 10.18 1 89.44 112 VAL A CA 1
ATOM 898 C C . VAL A 1 112 ? 2.312 34.781 10.141 1 89.44 112 VAL A C 1
ATOM 900 O O . VAL A 1 112 ? 2.887 35.75 10.688 1 89.44 112 VAL A O 1
ATOM 903 N N . VAL A 1 113 ? 1.209 34.938 9.547 1 90.62 113 VAL A N 1
ATOM 904 C CA . VAL A 1 113 ? 0.531 36.219 9.43 1 90.62 113 VAL A CA 1
ATOM 905 C C . VAL A 1 113 ? 0.191 36.75 10.82 1 90.62 113 VAL A C 1
ATOM 907 O O . VAL A 1 113 ? 0.442 37.906 11.125 1 90.62 113 VAL A O 1
ATOM 910 N N . HIS A 1 114 ? -0.323 35.938 11.68 1 86.94 114 HIS A N 1
ATOM 911 C CA . HIS A 1 114 ? -0.729 36.344 13.016 1 86.94 114 HIS A CA 1
ATOM 912 C C . HIS A 1 114 ? 0.481 36.688 13.883 1 86.94 114 HIS A C 1
ATOM 914 O O . HIS A 1 114 ? 0.43 37.594 14.711 1 86.94 114 HIS A O 1
ATOM 920 N N . LYS A 1 115 ? 1.445 35.938 13.695 1 87.25 115 LYS A N 1
ATOM 921 C CA . LYS A 1 115 ? 2.684 36.219 14.414 1 87.25 115 LYS A CA 1
ATOM 922 C C . LYS A 1 115 ? 3.238 37.594 14.031 1 87.25 115 LYS A C 1
ATOM 924 O O . LYS A 1 115 ? 3.713 38.344 14.891 1 87.25 115 LYS A O 1
ATOM 929 N N . GLU A 1 116 ? 3.238 37.844 12.797 1 88.56 116 GLU A N 1
ATOM 930 C CA . GLU A 1 116 ? 3.715 39.156 12.305 1 88.56 116 GLU A CA 1
ATOM 931 C C . GLU A 1 116 ? 2.854 40.281 12.836 1 88.56 116 GLU A C 1
ATOM 933 O O . GLU A 1 116 ? 3.373 41.344 13.227 1 88.56 116 GLU A O 1
ATOM 938 N N . GLN A 1 117 ? 1.584 40.125 12.891 1 85.56 117 GLN A N 1
ATOM 939 C CA . GLN A 1 117 ? 0.668 41.125 13.414 1 85.56 117 GLN A CA 1
ATOM 940 C C . GLN A 1 117 ? 0.937 41.406 14.898 1 85.56 117 GLN A C 1
ATOM 942 O O . GLN A 1 117 ? 0.96 42.562 15.328 1 85.56 117 GLN A O 1
ATOM 947 N N . LEU A 1 118 ? 1.094 40.344 15.562 1 84.44 118 LEU A N 1
ATOM 948 C CA . LEU A 1 118 ? 1.376 40.469 16.984 1 84.44 118 LEU A CA 1
ATOM 949 C C . LEU A 1 118 ? 2.695 41.188 17.219 1 84.44 118 LEU A C 1
ATOM 951 O O . LEU A 1 118 ? 2.799 42.031 18.109 1 84.44 118 LEU A O 1
ATOM 955 N N . HIS A 1 119 ? 3.68 40.781 16.406 1 84.75 119 HIS A N 1
ATOM 956 C CA . HIS A 1 119 ? 4.977 41.438 16.5 1 84.75 119 HIS A CA 1
ATOM 957 C C . HIS A 1 119 ? 4.859 42.938 16.219 1 84.75 119 HIS A C 1
ATOM 959 O O . HIS A 1 119 ? 5.449 43.75 16.938 1 84.75 119 HIS A O 1
ATOM 965 N N . PHE A 1 120 ? 4.113 43.25 15.25 1 84.25 120 PHE A N 1
ATOM 966 C CA . PHE A 1 120 ? 3.92 44.656 14.891 1 84.25 120 PHE A CA 1
ATOM 967 C C . PHE A 1 120 ? 3.229 45.406 16.016 1 84.25 120 PHE A C 1
ATOM 969 O O . PHE A 1 120 ? 3.623 46.531 16.359 1 84.25 120 PHE A O 1
ATOM 976 N N . MET A 1 121 ? 2.283 44.844 16.641 1 80.81 121 MET A N 1
ATOM 977 C CA . MET A 1 121 ? 1.533 45.5 17.719 1 80.81 121 MET A CA 1
ATOM 978 C C . MET A 1 121 ? 2.404 45.656 18.953 1 80.81 121 MET A C 1
ATOM 980 O O . MET A 1 121 ? 2.316 46.688 19.625 1 80.81 121 MET A O 1
ATOM 984 N N . ASN A 1 122 ? 3.232 44.719 19.125 1 79.56 122 ASN A N 1
ATOM 985 C CA . ASN A 1 122 ? 4.121 44.812 20.281 1 79.56 122 ASN A CA 1
ATOM 986 C C . ASN A 1 122 ? 5.188 45.875 20.094 1 79.56 122 ASN A C 1
ATOM 988 O O . ASN A 1 122 ? 5.531 46.594 21.031 1 79.56 122 ASN A O 1
ATOM 992 N N . GLU A 1 123 ? 5.719 45.906 18.922 1 79.06 123 GLU A N 1
ATOM 993 C CA . GLU A 1 123 ? 6.723 46.938 18.625 1 79.06 123 GLU A CA 1
ATOM 994 C C . GLU A 1 123 ? 6.137 48.344 18.734 1 79.06 123 GLU A C 1
ATOM 996 O O . GLU A 1 123 ? 6.801 49.25 19.219 1 79.06 123 GLU A O 1
ATOM 1001 N N . SER A 1 124 ? 4.953 48.438 18.344 1 76 124 SER A N 1
ATOM 1002 C CA . SER A 1 124 ? 4.281 49.719 18.406 1 76 124 SER A CA 1
ATOM 1003 C C . SER A 1 124 ? 3.977 50.125 19.844 1 76 124 SER A C 1
ATOM 1005 O O . SER A 1 124 ? 3.9 51.312 20.172 1 76 124 SER A O 1
ATOM 1007 N N . ASN A 1 125 ? 3.889 49.125 20.703 1 72.75 125 ASN A N 1
ATOM 1008 C CA . ASN A 1 125 ? 3.576 49.375 22.094 1 72.75 125 ASN A CA 1
ATOM 1009 C C . ASN A 1 125 ? 4.828 49.344 22.969 1 72.75 125 ASN A C 1
ATOM 1011 O O . ASN A 1 125 ? 4.738 49.438 24.203 1 72.75 125 ASN A O 1
ATOM 1015 N N . GLY A 1 126 ? 6.098 49.156 22.312 1 67.31 126 GLY A N 1
ATOM 1016 C CA . GLY A 1 126 ? 7.359 49.188 23.047 1 67.31 126 GLY A CA 1
ATOM 1017 C C . GLY A 1 126 ? 7.742 47.844 23.625 1 67.31 126 GLY A C 1
ATOM 1018 O O . GLY A 1 126 ? 8.656 47.75 24.453 1 67.31 126 GLY A O 1
ATOM 1019 N N . PHE A 1 127 ? 6.941 46.812 23.453 1 61.5 127 PHE A N 1
ATOM 1020 C CA . PHE A 1 127 ? 7.262 45.5 24 1 61.5 127 PHE A CA 1
ATOM 1021 C C . PHE A 1 127 ? 8.086 44.688 23 1 61.5 127 PHE A C 1
ATOM 1023 O O . PHE A 1 127 ? 7.762 44.656 21.812 1 61.5 127 PHE A O 1
ATOM 1030 N N . TYR A 1 128 ? 9.461 44.5 23.234 1 51.72 128 TYR A N 1
ATOM 1031 C CA . TYR A 1 128 ? 10.328 43.688 22.391 1 51.72 128 TYR A CA 1
ATOM 1032 C C . TYR A 1 128 ? 10.109 42.219 22.656 1 51.72 128 TYR A C 1
ATOM 1034 O O . TYR A 1 128 ? 10.289 41.75 23.781 1 51.72 128 TYR A O 1
ATOM 1042 N N . ASP A 1 129 ? 9.117 41.625 22.219 1 52.59 129 ASP A N 1
ATOM 1043 C CA . ASP A 1 129 ? 9 40.188 22.406 1 52.59 129 ASP A CA 1
ATOM 1044 C C . ASP A 1 129 ? 10 39.438 21.547 1 52.59 129 ASP A C 1
ATOM 1046 O O . ASP A 1 129 ? 10.281 39.844 20.422 1 52.59 129 ASP A O 1
ATOM 1050 N N . GLU A 1 130 ? 10.977 38.719 22.125 1 49.16 130 GLU A N 1
ATOM 1051 C CA . GLU A 1 130 ? 11.891 37.75 21.531 1 49.16 130 GLU A CA 1
ATOM 1052 C C . GLU A 1 130 ? 11.172 36.875 20.516 1 49.16 130 GLU A C 1
ATOM 1054 O O . GLU A 1 130 ? 10.18 36.219 20.859 1 49.16 130 GLU A O 1
ATOM 1059 N N . GLY A 1 131 ? 11.031 37.219 19.406 1 47.97 131 GLY A N 1
ATOM 1060 C CA . GLY A 1 131 ? 10.477 36.562 18.234 1 47.97 131 GLY A CA 1
ATOM 1061 C C . GLY A 1 131 ? 10.742 35.062 18.219 1 47.97 131 GLY A C 1
ATOM 1062 O O . GLY A 1 131 ? 11.891 34.625 18.125 1 47.97 131 GLY A O 1
ATOM 1063 N N . GLU A 1 132 ? 10.141 34.25 18.969 1 50.66 132 GLU A N 1
ATOM 1064 C CA . GLU A 1 132 ? 10.242 32.812 18.891 1 50.66 132 GLU A CA 1
ATOM 1065 C C . GLU A 1 132 ? 10.188 32.312 17.453 1 50.66 132 GLU A C 1
ATOM 1067 O O . GLU A 1 132 ? 9.391 32.812 16.656 1 50.66 132 GLU A O 1
ATOM 1072 N N . ASN A 1 133 ? 11.289 31.656 16.906 1 50.09 133 ASN A N 1
ATOM 1073 C CA . ASN A 1 133 ? 11.664 31.031 15.648 1 50.09 133 ASN A CA 1
ATOM 1074 C C . ASN A 1 133 ? 10.578 30.078 15.156 1 50.09 133 ASN A C 1
ATOM 1076 O O . ASN A 1 133 ? 10.422 28.984 15.703 1 50.09 133 ASN A O 1
ATOM 1080 N N . VAL A 1 134 ? 9.461 30.344 14.766 1 48.72 134 VAL A N 1
ATOM 1081 C CA . VAL A 1 134 ? 8.414 29.625 14.047 1 48.72 134 VAL A CA 1
ATOM 1082 C C . VAL A 1 134 ? 9.039 28.719 12.984 1 48.72 134 VAL A C 1
ATOM 1084 O O . VAL A 1 134 ? 8.352 27.891 12.383 1 48.72 134 VAL A O 1
ATOM 1087 N N . GLY A 1 135 ? 10.328 29 12.578 1 48.19 135 GLY A N 1
ATOM 1088 C CA . GLY A 1 135 ? 10.953 28.422 11.398 1 48.19 135 GLY A CA 1
ATOM 1089 C C . GLY A 1 135 ? 11.125 26.922 11.484 1 48.19 135 GLY A C 1
ATOM 1090 O O . GLY A 1 135 ? 11.195 26.234 10.461 1 48.19 135 GLY A O 1
ATOM 1091 N N . LYS A 1 136 ? 11.289 26.312 12.617 1 51.72 136 LYS A N 1
ATOM 1092 C CA . LYS A 1 136 ? 11.797 24.953 12.719 1 51.72 136 LYS A CA 1
ATOM 1093 C C . LYS A 1 136 ? 10.734 23.938 12.289 1 51.72 136 LYS A C 1
ATOM 1095 O O . LYS A 1 136 ? 11.055 22.891 11.703 1 51.72 136 LYS A O 1
ATOM 1100 N N . THR A 1 137 ? 9.523 24.141 12.664 1 51.59 137 THR A N 1
ATOM 1101 C CA . THR A 1 137 ? 8.477 23.141 12.578 1 51.59 137 THR A CA 1
ATOM 1102 C C . THR A 1 137 ? 8.258 22.703 11.133 1 51.59 137 THR A C 1
ATOM 1104 O O . THR A 1 137 ? 7.895 21.547 10.875 1 51.59 137 THR A O 1
ATOM 1107 N N . PHE A 1 138 ? 8.773 23.562 10.125 1 60.41 138 PHE A N 1
ATOM 1108 C CA . PHE A 1 138 ? 8.32 23.344 8.758 1 60.41 138 PHE A CA 1
ATOM 1109 C C . PHE A 1 138 ? 9.352 22.562 7.957 1 60.41 138 PHE A C 1
ATOM 1111 O O . PHE A 1 138 ? 9.07 22.109 6.844 1 60.41 138 PHE A O 1
ATOM 1118 N N . MET A 1 139 ? 10.367 22.266 8.672 1 58.78 139 MET A N 1
ATOM 1119 C CA . MET A 1 139 ? 11.383 21.484 7.961 1 58.78 139 MET A CA 1
ATOM 1120 C C . MET A 1 139 ? 10.867 20.094 7.602 1 58.78 139 MET A C 1
ATOM 1122 O O . MET A 1 139 ? 11.203 19.562 6.551 1 58.78 139 MET A O 1
ATOM 1126 N N . GLY A 1 140 ? 9.961 19.766 8.391 1 73.12 140 GLY A N 1
ATOM 1127 C CA . GLY A 1 140 ? 9.43 18.453 8.117 1 73.12 140 GLY A CA 1
ATOM 1128 C C . GLY A 1 140 ? 8.492 18.422 6.918 1 73.12 140 GLY A C 1
ATOM 1129 O O . GLY A 1 140 ? 8.328 17.391 6.277 1 73.12 140 GLY A O 1
ATOM 1130 N N . LEU A 1 141 ? 8.133 19.625 6.484 1 82.31 141 LEU A N 1
ATOM 1131 C CA . LEU A 1 141 ? 7.168 19.719 5.391 1 82.31 141 LEU A CA 1
ATOM 1132 C C . LEU A 1 141 ? 7.824 19.359 4.062 1 82.31 141 LEU A C 1
ATOM 1134 O O . LEU A 1 141 ? 7.215 18.688 3.225 1 82.31 141 LEU A O 1
ATOM 1138 N N . ASP A 1 142 ? 9.008 19.766 3.938 1 82.75 142 ASP A N 1
ATOM 1139 C CA . ASP A 1 142 ? 9.719 19.469 2.697 1 82.75 142 ASP A CA 1
ATOM 1140 C C . ASP A 1 142 ? 9.945 17.969 2.537 1 82.75 142 ASP A C 1
ATOM 1142 O O . ASP A 1 142 ? 9.805 17.438 1.439 1 82.75 142 ASP A O 1
ATOM 1146 N N . SER A 1 143 ? 10.258 17.422 3.605 1 86.06 143 SER A N 1
ATOM 1147 C CA . SER A 1 143 ? 10.469 15.984 3.568 1 86.06 143 SER A CA 1
ATOM 1148 C C . SER A 1 143 ? 9.18 15.242 3.227 1 86.06 143 SER A C 1
ATOM 1150 O O . SER A 1 143 ? 9.188 14.312 2.42 1 86.06 143 SER A O 1
ATOM 1152 N N . LEU A 1 144 ? 8.133 15.719 3.77 1 88.62 144 LEU A N 1
ATOM 1153 C CA . LEU A 1 144 ? 6.832 15.117 3.5 1 88.62 144 LEU A CA 1
ATOM 1154 C C . LEU A 1 144 ? 6.461 15.266 2.027 1 88.62 144 LEU A C 1
ATOM 1156 O O . LEU A 1 144 ? 6.039 14.305 1.389 1 88.62 144 LEU A O 1
ATOM 1160 N N . THR A 1 145 ? 6.727 16.406 1.561 1 89.94 145 THR A N 1
ATOM 1161 C CA . THR A 1 145 ? 6.363 16.703 0.181 1 89.94 145 THR A CA 1
ATOM 1162 C C . THR A 1 145 ? 7.23 15.906 -0.792 1 89.94 145 THR A C 1
ATOM 1164 O O . THR A 1 145 ? 6.73 15.383 -1.791 1 89.94 145 THR A O 1
ATOM 1167 N N . ASN A 1 146 ? 8.422 15.805 -0.446 1 88.81 146 ASN A N 1
ATOM 1168 C CA . ASN A 1 146 ? 9.336 15.062 -1.308 1 88.81 146 ASN A CA 1
ATOM 1169 C C . ASN A 1 146 ? 8.977 13.586 -1.366 1 88.81 146 ASN A C 1
ATOM 1171 O O . ASN A 1 146 ? 8.984 12.977 -2.441 1 88.81 146 ASN A O 1
ATOM 1175 N N . ASN A 1 147 ? 8.695 13.07 -0.302 1 85.38 147 ASN A N 1
ATOM 1176 C CA . ASN A 1 147 ? 8.312 11.656 -0.256 1 85.38 147 ASN A CA 1
ATOM 1177 C C . ASN A 1 147 ? 7.008 11.406 -1 1 85.38 147 ASN A C 1
ATOM 1179 O O . ASN A 1 147 ? 6.883 10.422 -1.731 1 85.38 147 ASN A O 1
ATOM 1183 N N . LEU A 1 148 ? 6.145 12.281 -0.801 1 91.19 148 LEU A N 1
ATOM 1184 C CA . LEU A 1 148 ? 4.867 12.172 -1.503 1 91.19 148 LEU A CA 1
ATOM 1185 C C . LEU A 1 148 ? 5.074 12.219 -3.014 1 91.19 148 LEU A C 1
ATOM 1187 O O . LEU A 1 148 ? 4.484 11.422 -3.748 1 91.19 148 LEU A O 1
ATOM 1191 N N . THR A 1 149 ? 5.883 13.125 -3.389 1 92.06 149 THR A N 1
ATOM 1192 C CA . THR A 1 149 ? 6.152 13.281 -4.812 1 92.06 149 THR A CA 1
ATOM 1193 C C . THR A 1 149 ? 6.82 12.031 -5.379 1 92.06 149 THR A C 1
ATOM 1195 O O . THR A 1 149 ? 6.527 11.617 -6.504 1 92.06 149 THR A O 1
ATOM 1198 N N . SER A 1 150 ? 7.676 11.477 -4.605 1 91.38 150 SER A N 1
ATOM 1199 C CA . SER A 1 150 ? 8.375 10.273 -5.043 1 91.38 150 SER A CA 1
ATOM 1200 C C . SER A 1 150 ? 7.41 9.102 -5.207 1 91.38 150 SER A C 1
ATOM 1202 O O . SER A 1 150 ? 7.465 8.383 -6.207 1 91.38 150 SER A O 1
ATOM 1204 N N . ILE A 1 151 ? 6.547 8.945 -4.34 1 89.62 151 ILE A N 1
ATOM 1205 C CA . ILE A 1 151 ? 5.586 7.852 -4.395 1 89.62 151 ILE A CA 1
ATOM 1206 C C . ILE A 1 151 ? 4.609 8.078 -5.547 1 89.62 151 ILE A C 1
ATOM 1208 O O . ILE A 1 151 ? 4.25 7.133 -6.258 1 89.62 151 ILE A O 1
ATOM 1212 N N . GLN A 1 152 ? 4.273 9.32 -5.754 1 90.19 152 GLN A N 1
ATOM 1213 C CA . GLN A 1 152 ? 3.396 9.648 -6.871 1 90.19 152 GLN A CA 1
ATOM 1214 C C . GLN A 1 152 ? 4.062 9.336 -8.211 1 90.19 152 GLN A C 1
ATOM 1216 O O . GLN A 1 152 ? 3.426 8.781 -9.109 1 90.19 152 GLN A O 1
ATOM 1221 N N . ALA A 1 153 ? 5.258 9.711 -8.25 1 91.44 153 ALA A N 1
ATOM 1222 C CA . ALA A 1 153 ? 6 9.445 -9.477 1 91.44 153 ALA A CA 1
ATOM 1223 C C . ALA A 1 153 ? 6.082 7.945 -9.758 1 91.44 153 ALA A C 1
ATOM 1225 O O . ALA A 1 153 ? 5.953 7.516 -10.906 1 91.44 153 ALA A O 1
ATOM 1226 N N . GLN A 1 154 ? 6.289 7.227 -8.734 1 89 154 GLN A N 1
ATOM 1227 C CA . GLN A 1 154 ? 6.34 5.773 -8.867 1 89 154 GLN A CA 1
ATOM 1228 C C . GLN A 1 154 ? 5.008 5.219 -9.359 1 89 154 GLN A C 1
ATOM 1230 O O . GLN A 1 154 ? 4.973 4.41 -10.289 1 89 154 GLN A O 1
ATOM 1235 N N . MET A 1 155 ? 3.973 5.652 -8.828 1 90 155 MET A N 1
ATOM 1236 C CA . MET A 1 155 ? 2.648 5.176 -9.211 1 90 155 MET A CA 1
ATOM 1237 C C . MET A 1 155 ? 2.307 5.605 -10.633 1 90 155 MET A C 1
ATOM 1239 O O . MET A 1 155 ? 1.74 4.828 -11.406 1 90 155 MET A O 1
ATOM 1243 N N . ASP A 1 156 ? 2.707 6.785 -10.953 1 89.94 156 ASP A N 1
ATOM 1244 C CA . ASP A 1 156 ? 2.465 7.293 -12.305 1 89.94 156 ASP A CA 1
ATOM 1245 C C . ASP A 1 156 ? 3.203 6.461 -13.344 1 89.94 156 ASP A C 1
ATOM 1247 O O . ASP A 1 156 ? 2.701 6.258 -14.453 1 89.94 156 ASP A O 1
ATOM 1251 N N . ALA A 1 157 ? 4.352 6.012 -12.914 1 90.81 157 ALA A N 1
ATOM 1252 C CA . ALA A 1 157 ? 5.152 5.199 -13.828 1 90.81 157 ALA A CA 1
ATOM 1253 C C . ALA A 1 157 ? 4.43 3.91 -14.195 1 90.81 157 ALA A C 1
ATOM 1255 O O . ALA A 1 157 ? 4.664 3.344 -15.266 1 90.81 157 ALA A O 1
ATOM 1256 N N . PHE A 1 158 ? 3.467 3.572 -13.375 1 91.12 158 PHE A N 1
ATOM 1257 C CA . PHE A 1 158 ? 2.713 2.354 -13.648 1 91.12 158 PHE A CA 1
ATOM 1258 C C . PHE A 1 158 ? 1.325 2.684 -14.18 1 91.12 158 PHE A C 1
ATOM 1260 O O . PHE A 1 158 ? 0.49 1.792 -14.344 1 91.12 158 PHE A O 1
ATOM 1267 N N . GLY A 1 159 ? 1.02 3.889 -14.375 1 89 159 GLY A N 1
ATOM 1268 C CA . GLY A 1 159 ? -0.187 4.316 -15.062 1 89 159 GLY A CA 1
ATOM 1269 C C . GLY A 1 159 ? -1.396 4.402 -14.156 1 89 159 GLY A C 1
ATOM 1270 O O . GLY A 1 159 ? -2.535 4.316 -14.617 1 89 159 GLY A O 1
ATOM 1271 N N . PHE A 1 160 ? -1.186 4.539 -12.9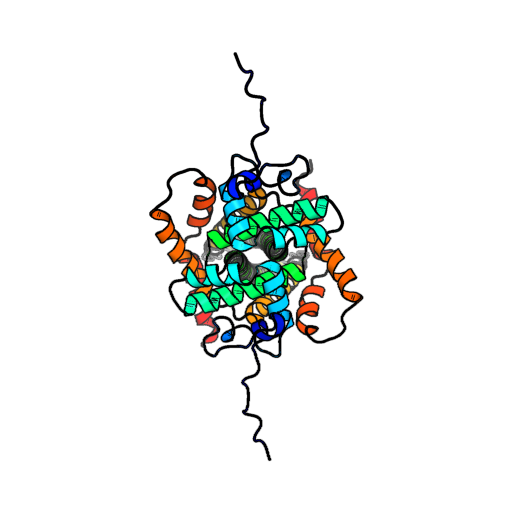14 1 89.75 160 PHE A N 1
ATOM 1272 C CA . PHE A 1 160 ? -2.303 4.633 -11.984 1 89.75 160 PHE A CA 1
ATOM 1273 C C . PHE A 1 160 ? -2.98 5.992 -12.086 1 89.75 160 PHE A C 1
ATOM 1275 O O . PHE A 1 160 ? -2.312 7.012 -12.273 1 89.75 160 PHE A O 1
ATOM 1282 N N . ASN A 1 161 ? -4.305 5.848 -12.023 1 84.69 161 ASN A N 1
ATOM 1283 C CA . ASN A 1 161 ? -5.164 7.023 -11.945 1 84.69 161 ASN A CA 1
ATOM 1284 C C . ASN A 1 161 ? -5.98 7.039 -10.656 1 84.69 161 ASN A C 1
ATOM 1286 O O . ASN A 1 161 ? -6.867 6.207 -10.469 1 84.69 161 ASN A O 1
ATOM 1290 N N . ASP A 1 162 ? -5.746 8.008 -9.914 1 82.62 162 ASP A N 1
ATOM 1291 C CA . ASP A 1 162 ? -6.348 8.055 -8.586 1 82.62 162 ASP A CA 1
ATOM 1292 C C . ASP A 1 162 ? -7.871 8.016 -8.672 1 82.62 162 ASP A C 1
ATOM 1294 O O . ASP A 1 162 ? -8.531 7.328 -7.891 1 82.62 162 ASP A O 1
ATOM 1298 N N . ARG A 1 163 ? -8.375 8.773 -9.562 1 78.19 163 ARG A N 1
ATOM 1299 C CA . ARG A 1 163 ? -9.82 8.875 -9.695 1 78.19 163 ARG A CA 1
ATOM 1300 C C . ARG A 1 163 ? -10.438 7.512 -10.008 1 78.19 163 ARG A C 1
ATOM 1302 O O . ARG A 1 163 ? -11.453 7.133 -9.422 1 78.19 163 ARG A O 1
ATOM 1309 N N . GLU A 1 164 ? -9.797 6.828 -10.773 1 80.12 164 GLU A N 1
ATOM 1310 C CA . GLU A 1 164 ? -10.305 5.516 -11.156 1 80.12 164 GLU A CA 1
ATOM 1311 C C . GLU A 1 164 ? -10.203 4.527 -10 1 80.12 164 GLU A C 1
ATOM 1313 O O . GLU A 1 164 ? -11.109 3.725 -9.781 1 80.12 164 GLU A O 1
ATOM 1318 N N . ILE A 1 165 ? -9.148 4.664 -9.25 1 84.31 165 ILE A N 1
ATOM 1319 C CA . ILE A 1 165 ? -8.906 3.732 -8.156 1 84.31 165 ILE A CA 1
ATOM 1320 C C . ILE A 1 165 ? -9.938 3.955 -7.051 1 84.31 165 ILE A C 1
ATOM 1322 O O . ILE A 1 165 ? -10.5 2.996 -6.52 1 84.31 165 ILE A O 1
ATOM 1326 N N . LEU A 1 166 ? -10.203 5.105 -6.84 1 79.06 166 LEU A N 1
ATOM 1327 C CA . LEU A 1 166 ? -11.078 5.43 -5.719 1 79.06 166 LEU A CA 1
ATOM 1328 C C . LEU A 1 166 ? -12.539 5.184 -6.082 1 79.06 166 LEU A C 1
ATOM 1330 O O . LEU A 1 166 ? -13.352 4.875 -5.211 1 79.06 166 LEU A O 1
ATOM 1334 N N . TYR A 1 167 ? -12.844 5.328 -7.305 1 71.06 167 TYR A N 1
ATOM 1335 C CA . TYR A 1 167 ? -14.219 5.094 -7.742 1 71.06 167 TYR A CA 1
ATOM 1336 C C . TYR A 1 167 ? -14.562 3.609 -7.691 1 71.06 167 TYR A C 1
ATOM 1338 O O . TYR A 1 167 ? -15.688 3.238 -7.375 1 71.06 167 TYR A O 1
ATOM 1346 N N . GLN A 1 168 ? -13.703 2.811 -8 1 61.97 168 GLN A N 1
ATOM 1347 C CA . GLN A 1 168 ? -13.984 1.381 -8.047 1 61.97 168 GLN A CA 1
ATOM 1348 C C . GLN A 1 168 ? -14.18 0.818 -6.637 1 61.97 168 GLN A C 1
ATOM 1350 O O . GLN A 1 168 ? -14.844 -0.203 -6.461 1 61.97 168 GLN A O 1
ATOM 1355 N N . ASN A 1 169 ? -13.477 1.335 -5.715 1 56.91 169 ASN A N 1
ATOM 1356 C CA . ASN A 1 169 ? -13.672 0.91 -4.332 1 56.91 169 ASN A CA 1
ATOM 1357 C C . ASN A 1 169 ? -15.141 1.006 -3.92 1 56.91 169 ASN A C 1
ATOM 1359 O O . ASN A 1 169 ? -15.625 0.178 -3.148 1 56.91 169 ASN A O 1
ATOM 1363 N N . TYR A 1 170 ? -15.82 1.9 -4.523 1 45.28 170 TYR A N 1
ATOM 1364 C CA . TYR A 1 170 ? -17.234 2.094 -4.188 1 45.28 170 TYR A CA 1
ATOM 1365 C C . TYR A 1 170 ? -18.094 1.009 -4.816 1 45.28 170 TYR A C 1
ATOM 1367 O O . TYR A 1 170 ? -19.109 0.612 -4.246 1 45.28 170 TYR A O 1
ATOM 1375 N N . GLU A 1 171 ? -17.781 0.555 -5.879 1 46.41 171 GLU A N 1
ATOM 1376 C CA . GLU A 1 171 ? -18.594 -0.466 -6.52 1 46.41 171 GLU A CA 1
ATOM 1377 C C . GLU A 1 171 ? -18.453 -1.812 -5.816 1 46.41 171 GLU A C 1
ATOM 1379 O O . GLU A 1 171 ? -19.406 -2.604 -5.773 1 46.41 171 GLU A O 1
ATOM 1384 N N . THR A 1 172 ? -17.344 -2.096 -5.375 1 47 172 THR A N 1
ATOM 1385 C CA . THR A 1 172 ? -17.141 -3.396 -4.746 1 47 172 THR A CA 1
ATOM 1386 C C . THR A 1 172 ? -17.812 -3.441 -3.375 1 47 172 THR A C 1
ATOM 1388 O O . THR A 1 172 ? -18.172 -4.516 -2.891 1 47 172 THR A O 1
ATOM 1391 N N . LYS A 1 173 ? -17.953 -2.318 -2.594 1 45.56 173 LYS A N 1
ATOM 1392 C CA . LYS A 1 173 ? -18.734 -2.379 -1.354 1 45.56 173 LYS A CA 1
ATOM 1393 C C . LYS A 1 173 ? -20.172 -2.768 -1.627 1 45.56 173 LYS A C 1
ATOM 1395 O O . LYS A 1 173 ? -20.812 -3.453 -0.817 1 45.56 173 LYS A O 1
ATOM 1400 N N . GLU A 1 174 ? -20.75 -2.385 -2.68 1 40.75 174 GLU A N 1
ATOM 1401 C CA . GLU A 1 174 ? -22.125 -2.734 -2.971 1 40.75 174 GLU A CA 1
ATOM 1402 C C . GLU A 1 174 ? -22.266 -4.207 -3.348 1 40.75 174 GLU A C 1
ATOM 1404 O O . GLU A 1 174 ? -23.25 -4.852 -3.012 1 40.75 174 GLU A O 1
ATOM 1409 N N . ALA A 1 175 ? -21.375 -4.727 -4.062 1 36.47 175 ALA A N 1
ATOM 1410 C CA . ALA A 1 175 ? -21.531 -6.121 -4.461 1 36.47 175 ALA A CA 1
ATOM 1411 C C . ALA A 1 175 ? -21.312 -7.059 -3.275 1 36.47 175 ALA A C 1
ATOM 1413 O O . ALA A 1 175 ? -21.859 -8.164 -3.236 1 36.47 175 ALA A O 1
ATOM 1414 N N . CYS A 1 176 ? -20.391 -6.691 -2.428 1 37.66 176 CYS A N 1
ATOM 1415 C 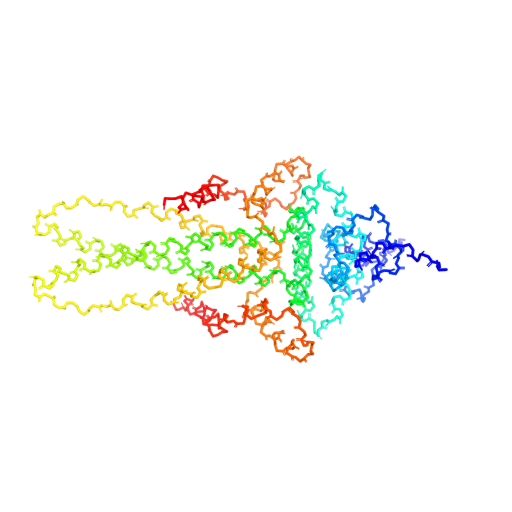CA . CYS A 1 176 ? -20.203 -7.594 -1.297 1 37.66 176 CYS A CA 1
ATOM 1416 C C . CYS A 1 176 ? -21.422 -7.551 -0.371 1 37.66 176 CYS A C 1
ATOM 1418 O O . CYS A 1 176 ? -21.469 -8.289 0.615 1 37.66 176 CYS A O 1
ATOM 1420 N N . HIS A 1 177 ? -22.312 -6.602 -0.422 1 35.28 177 HIS A N 1
ATOM 1421 C CA . HIS A 1 177 ? -23.516 -6.734 0.385 1 35.28 177 HIS A CA 1
ATOM 1422 C C . HIS A 1 177 ? -24.312 -7.98 -0.004 1 35.28 177 HIS A C 1
ATOM 1424 O O . HIS A 1 177 ? -25.297 -8.32 0.645 1 35.28 177 HIS A O 1
ATOM 1430 N N . SER A 1 178 ? -24.297 -8.328 -1.305 1 30.61 178 SER A N 1
ATOM 1431 C CA . SER A 1 178 ? -25.266 -9.414 -1.434 1 30.61 178 SER A CA 1
ATOM 1432 C C . SER A 1 178 ? -24.812 -10.656 -0.666 1 30.61 178 SER A C 1
ATOM 1434 O O . SER A 1 178 ? -25.641 -11.43 -0.183 1 30.61 178 SER A O 1
ATOM 1436 N N . SER A 1 179 ? -23.766 -11.422 -1.176 1 30.84 179 SER A N 1
ATOM 1437 C CA . SER A 1 179 ? -23.812 -12.797 -0.697 1 30.84 179 SER A CA 1
ATOM 1438 C C . SER A 1 179 ? -23.469 -12.883 0.788 1 30.84 179 SER A C 1
ATOM 1440 O O . SER A 1 179 ? -24.188 -13.523 1.558 1 30.84 179 SER A O 1
ATOM 1442 N N . SER A 1 180 ? -22.141 -13.281 1.184 1 29.75 180 SER A N 1
ATOM 1443 C CA . SER A 1 180 ? -21.844 -14.102 2.355 1 29.75 180 SER A CA 1
ATOM 1444 C C . SER A 1 180 ? -21.969 -13.289 3.641 1 29.75 180 SER A C 1
ATOM 1446 O O . SER A 1 180 ? -21.547 -12.133 3.691 1 29.75 180 SER A O 1
ATOM 1448 N N . GLU A 1 181 ? -22.906 -13.609 4.711 1 30.77 181 GLU A N 1
ATOM 1449 C CA . GLU A 1 181 ? -23.297 -13.391 6.098 1 30.77 181 GLU A CA 1
ATOM 1450 C C . GLU A 1 181 ? -22.094 -13.094 6.98 1 30.77 181 GLU A C 1
ATOM 1452 O O . GLU A 1 181 ? -22.188 -12.328 7.938 1 30.77 181 GLU A O 1
ATOM 1457 N N . SER A 1 182 ? -21.188 -14.172 7.227 1 29.23 182 SER A N 1
ATOM 1458 C CA . SER A 1 182 ? -20.703 -14.406 8.586 1 29.23 182 SER A CA 1
ATOM 1459 C C . SER A 1 182 ? -19.75 -13.305 9.039 1 29.23 182 SER A C 1
ATOM 1461 O O . SER A 1 182 ? -20 -12.625 10.039 1 29.23 182 SER A O 1
ATOM 1463 N N . SER A 1 183 ? -18.438 -13.758 9.469 1 31.77 183 SER A N 1
ATOM 1464 C CA . SER A 1 183 ? -17.594 -13.453 10.609 1 31.77 183 SER A CA 1
ATOM 1465 C C . SER A 1 183 ? -16.828 -12.148 10.398 1 31.77 183 SER A C 1
ATOM 1467 O O . SER A 1 183 ? -16.297 -11.57 11.352 1 31.77 183 SER A O 1
ATOM 1469 N N . LEU A 1 184 ? -16.203 -11.961 9.234 1 30 184 LEU A N 1
ATOM 1470 C CA . LEU A 1 184 ? -15.195 -10.906 9.258 1 30 184 LEU A CA 1
ATOM 1471 C C . LEU A 1 184 ? -15.852 -9.531 9.219 1 30 184 LEU A C 1
ATOM 1473 O O . LEU A 1 184 ? -15.648 -8.766 8.273 1 30 184 LEU A O 1
ATOM 1477 N N . LYS A 1 185 ? -17.062 -9.328 9.719 1 32.88 185 LYS A N 1
ATOM 1478 C CA . LYS A 1 185 ? -17.906 -8.156 9.891 1 32.88 185 LYS A CA 1
ATOM 1479 C C . LYS A 1 185 ? -17.109 -6.957 10.375 1 32.88 185 LYS A C 1
ATOM 1481 O O . LYS A 1 185 ? -17.359 -5.824 9.961 1 32.88 185 LYS A O 1
ATOM 1486 N N . ASP A 1 186 ? -16.203 -7.227 11.352 1 32.25 186 ASP A N 1
ATOM 1487 C CA . ASP A 1 186 ? -15.68 -6.121 12.141 1 32.25 186 ASP A CA 1
ATOM 1488 C C . ASP A 1 186 ? -14.703 -5.277 11.328 1 32.25 186 ASP A C 1
ATOM 1490 O O . ASP A 1 186 ? -14.609 -4.062 11.523 1 32.25 186 ASP A O 1
ATOM 1494 N N . THR A 1 187 ? -13.953 -5.949 10.461 1 30.84 187 THR A N 1
ATOM 1495 C CA . THR A 1 187 ? -12.945 -5.148 9.773 1 30.84 187 THR A CA 1
ATOM 1496 C C . THR A 1 187 ? -13.578 -4.332 8.648 1 30.84 187 THR A C 1
ATOM 1498 O O . THR A 1 187 ? -13.008 -3.338 8.195 1 30.84 187 THR A O 1
ATOM 1501 N N . THR A 1 188 ? -14.711 -4.75 8.109 1 33.62 188 THR A N 1
ATOM 1502 C CA . THR A 1 188 ? -15.383 -4.109 6.98 1 33.62 188 THR A CA 1
ATOM 1503 C C . THR A 1 188 ? -15.945 -2.752 7.387 1 33.62 188 THR A C 1
ATOM 1505 O O . THR A 1 188 ? -16 -1.827 6.574 1 33.62 188 THR A O 1
ATOM 1508 N N . GLN A 1 189 ? -16.453 -2.688 8.617 1 32.88 189 GLN A N 1
ATOM 1509 C CA . GLN A 1 189 ? -17.125 -1.466 9.047 1 32.88 189 GLN A CA 1
ATOM 1510 C C . GLN A 1 189 ? -16.156 -0.285 9.07 1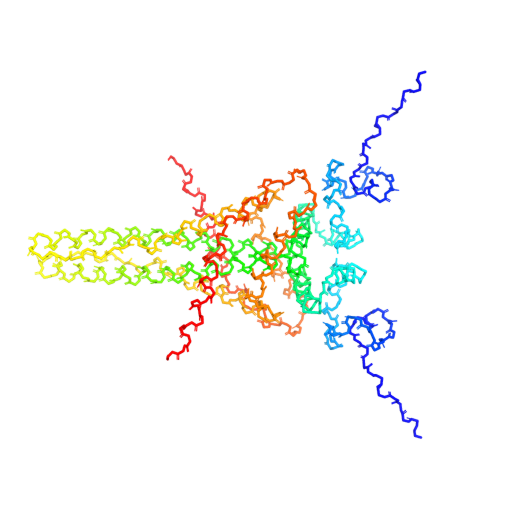 32.88 189 GLN A C 1
ATOM 1512 O O . GLN A 1 189 ? -16.578 0.868 8.938 1 32.88 189 GLN A O 1
ATOM 1517 N N . LEU A 1 190 ? -14.992 -0.665 9.359 1 31.67 190 LEU A N 1
ATOM 1518 C CA . LEU A 1 190 ? -14.102 0.476 9.539 1 31.67 190 LEU A CA 1
ATOM 1519 C C . LEU A 1 190 ? -13.867 1.195 8.211 1 31.67 190 LEU A C 1
ATOM 1521 O O . LEU A 1 190 ? -13.766 2.424 8.18 1 31.67 190 LEU A O 1
ATOM 1525 N N . MET A 1 191 ? -13.789 0.426 7.188 1 35.03 191 MET A N 1
ATOM 1526 C CA . MET A 1 191 ? -13.523 1.123 5.934 1 35.03 191 MET A CA 1
ATOM 1527 C C . MET A 1 191 ? -14.758 1.89 5.461 1 35.03 191 MET A C 1
ATOM 1529 O O . MET A 1 191 ? -14.664 2.73 4.566 1 35.03 191 MET A O 1
ATOM 1533 N N . GLU A 1 192 ? -15.984 1.562 5.898 1 35.91 192 GLU A N 1
ATOM 1534 C CA . GLU A 1 192 ? -17.219 2.17 5.41 1 35.91 192 GLU A CA 1
ATOM 1535 C C . GLU A 1 192 ? -17.266 3.658 5.746 1 35.91 192 GLU A C 1
ATOM 1537 O O . GLU A 1 192 ? -17.844 4.449 4.996 1 35.91 192 GLU A O 1
ATOM 1542 N N . HIS A 1 193 ? -16.844 3.984 6.934 1 33.53 193 HIS A N 1
ATOM 1543 C CA . HIS A 1 193 ? -17.203 5.332 7.371 1 33.53 193 HIS A CA 1
ATOM 1544 C C . HIS A 1 193 ? -16.328 6.375 6.691 1 33.53 193 HIS A C 1
ATOM 1546 O O . HIS A 1 193 ? -16.297 7.539 7.102 1 33.53 193 HIS A O 1
ATOM 1552 N N . VAL A 1 194 ? -15.305 6.062 6.004 1 35.97 194 VAL A N 1
ATOM 1553 C CA . VAL A 1 194 ? -14.727 7.207 5.309 1 35.97 194 VAL A CA 1
ATOM 1554 C C . VAL A 1 194 ? -15.734 7.773 4.312 1 35.97 194 VAL A C 1
ATOM 1556 O O . VAL A 1 194 ? -16.141 7.086 3.373 1 35.97 194 VAL A O 1
ATOM 1559 N N . SER A 1 195 ? -16.609 8.602 4.672 1 33.53 195 SER A N 1
ATOM 1560 C CA . SER A 1 195 ? -17.656 9.195 3.85 1 33.53 195 SER A CA 1
ATOM 1561 C C . SER A 1 195 ? -17.156 9.477 2.434 1 33.53 195 SER A C 1
ATOM 1563 O O . SER A 1 195 ? -16.047 9.992 2.246 1 33.53 195 SER A O 1
ATOM 1565 N N . GLN A 1 196 ? -17.656 8.773 1.469 1 37.91 196 GLN A N 1
ATOM 1566 C CA . GLN A 1 196 ? -17.609 8.938 0.02 1 37.91 196 GLN A CA 1
ATOM 1567 C C . GLN A 1 196 ? -17.594 10.422 -0.364 1 37.91 196 GLN A C 1
ATOM 1569 O O . GLN A 1 196 ? -16.984 10.805 -1.358 1 37.91 196 GLN A O 1
ATOM 1574 N N . SER A 1 197 ? -18.359 11.18 0.293 1 36.59 197 SER A N 1
ATOM 1575 C CA . SER A 1 197 ? -18.547 12.586 -0.039 1 36.59 197 SER A CA 1
ATOM 1576 C C . SER A 1 197 ? -17.234 13.367 0.118 1 36.59 197 SER A C 1
ATOM 1578 O O . SER A 1 197 ? -16.938 14.25 -0.692 1 36.59 197 SER A O 1
ATOM 1580 N N . GLU A 1 198 ? -16.531 13.109 1.148 1 37.66 198 GLU A N 1
ATOM 1581 C CA . GLU A 1 198 ? -15.352 13.938 1.397 1 37.66 198 GLU A CA 1
ATOM 1582 C C . GLU A 1 198 ? -14.195 13.555 0.476 1 37.66 198 GLU A C 1
ATOM 1584 O O . GLU A 1 198 ? -13.422 14.422 0.052 1 37.66 198 GLU A O 1
ATOM 1589 N N . LEU A 1 199 ? -13.969 12.266 0.156 1 38.84 199 LEU A N 1
ATOM 1590 C CA . LEU A 1 199 ? -12.953 11.93 -0.833 1 38.84 199 LEU A CA 1
ATOM 1591 C C . LEU A 1 199 ? -13.336 12.461 -2.209 1 38.84 199 LEU A C 1
ATOM 1593 O O . LEU A 1 199 ? -12.477 12.875 -2.986 1 38.84 199 LEU A O 1
ATOM 15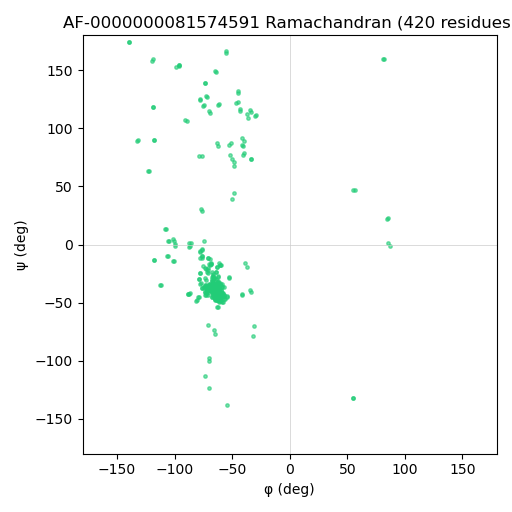97 N N . ARG A 1 200 ? -14.594 12.5 -2.611 1 40.81 200 ARG A N 1
ATOM 1598 C CA . ARG A 1 200 ? -15.094 13.109 -3.836 1 40.81 200 ARG A CA 1
ATOM 1599 C C . ARG A 1 200 ? -14.828 14.617 -3.852 1 40.81 200 ARG A C 1
ATOM 1601 O O . ARG A 1 200 ? -14.516 15.188 -4.898 1 40.81 200 ARG A O 1
ATOM 1608 N N . ASN A 1 201 ? -15.055 15.188 -2.779 1 36.41 201 ASN A N 1
ATOM 1609 C CA . ASN A 1 201 ? -14.82 16.625 -2.717 1 36.41 201 ASN A CA 1
ATOM 1610 C C . ASN A 1 201 ? -13.336 16.953 -2.812 1 36.41 201 ASN A C 1
ATOM 1612 O O . ASN A 1 201 ? -12.953 17.953 -3.438 1 36.41 201 ASN A O 1
ATOM 1616 N N . ALA A 1 202 ? -12.5 16.203 -2.223 1 36.53 202 ALA A N 1
ATOM 1617 C CA . ALA A 1 202 ? -11.078 16.469 -2.359 1 36.53 202 ALA A CA 1
ATOM 1618 C C . ALA A 1 202 ? -10.609 16.25 -3.793 1 36.53 202 ALA A C 1
ATOM 1620 O O . ALA A 1 202 ? -9.781 17 -4.312 1 36.53 202 ALA A O 1
ATOM 1621 N N . ALA A 1 203 ? -11.055 15.242 -4.449 1 37.47 203 ALA A N 1
ATOM 1622 C CA . ALA A 1 203 ? -10.727 15.078 -5.859 1 37.47 203 ALA A CA 1
ATOM 1623 C C . ALA A 1 203 ? -11.336 16.188 -6.703 1 37.47 203 ALA A C 1
ATOM 1625 O O . ALA A 1 203 ? -10.727 16.656 -7.66 1 37.47 203 ALA A O 1
ATOM 1626 N N . ALA A 1 204 ? -12.523 16.547 -6.508 1 35.5 204 ALA A N 1
ATOM 1627 C CA . ALA A 1 204 ? -13.148 17.625 -7.277 1 35.5 204 ALA A CA 1
ATOM 1628 C C . ALA A 1 204 ? -12.414 18.938 -7.074 1 35.5 204 ALA A C 1
ATOM 1630 O O . ALA A 1 204 ? -12.281 19.734 -8.008 1 35.5 204 ALA A O 1
ATOM 1631 N N . ASP A 1 205 ? -12.102 19.25 -5.949 1 33.38 205 ASP A N 1
ATOM 1632 C CA . ASP A 1 205 ? -11.5 20.562 -5.723 1 33.38 205 ASP A CA 1
ATOM 1633 C C . ASP A 1 205 ? -10.086 20.625 -6.285 1 33.38 205 ASP A C 1
ATOM 1635 O O . ASP A 1 205 ? -9.531 21.703 -6.484 1 33.38 205 ASP A O 1
ATOM 1639 N N . PHE A 1 206 ? -9.414 19.547 -6.52 1 35.03 206 PHE A N 1
ATOM 1640 C CA . PHE A 1 206 ? -8.141 19.719 -7.215 1 35.03 206 PHE A CA 1
ATOM 1641 C C . PHE A 1 206 ? -8.359 20.188 -8.641 1 35.03 206 PHE A C 1
ATOM 1643 O O . PHE A 1 206 ? -7.434 20.688 -9.289 1 35.03 206 PHE A O 1
ATOM 1650 N N . THR A 1 207 ? -9.445 19.859 -9.289 1 32.06 207 THR A N 1
ATOM 1651 C CA . THR A 1 207 ? -9.609 20.438 -10.617 1 32.06 207 THR A CA 1
ATOM 1652 C C . THR A 1 207 ? -9.656 21.969 -10.539 1 32.06 207 THR A C 1
ATOM 1654 O O . THR A 1 207 ? -9.516 22.641 -11.555 1 32.06 207 THR A O 1
ATOM 1657 N N . LEU A 1 208 ? -10.172 22.578 -9.523 1 29.59 208 LEU A N 1
ATOM 1658 C CA . LEU A 1 208 ? -10.438 24 -9.68 1 29.59 208 LEU A CA 1
ATOM 1659 C C . LEU A 1 208 ? -9.141 24.797 -9.742 1 29.59 208 LEU A C 1
ATOM 1661 O O . LEU A 1 208 ? -9.117 25.906 -10.273 1 29.59 208 LEU A O 1
ATOM 1665 N N . THR A 1 209 ? -8.086 24.453 -8.992 1 29.95 209 THR A N 1
ATOM 1666 C CA . THR A 1 209 ? -7.082 25.5 -9 1 29.95 209 THR A CA 1
ATOM 1667 C C . THR A 1 209 ? -6.301 25.5 -10.312 1 29.95 209 THR A C 1
ATOM 1669 O O . THR A 1 209 ? -5.332 26.25 -10.469 1 29.95 209 THR A O 1
ATOM 1672 N N . THR A 1 210 ? -6.562 24.516 -11.25 1 25.56 210 THR A N 1
ATOM 1673 C CA . THR A 1 210 ? -5.906 24.828 -12.516 1 25.56 210 THR A CA 1
ATOM 1674 C C . THR A 1 210 ? -6.637 25.953 -13.234 1 25.56 210 THR A C 1
ATOM 1676 O O . THR A 1 210 ? -6.844 25.906 -14.453 1 25.56 210 THR A O 1
ATOM 1679 N N . ILE A 1 211 ? -7.637 26.594 -12.797 1 23.66 211 ILE A N 1
ATOM 1680 C CA . ILE A 1 211 ? -8.32 27.469 -13.734 1 23.66 211 ILE A CA 1
ATOM 1681 C C . ILE A 1 211 ? -7.312 28.438 -14.359 1 23.66 211 ILE A C 1
ATOM 1683 O O . ILE A 1 211 ? -6.293 28.766 -13.75 1 23.66 211 ILE A O 1
ATOM 1687 N N . ASN A 1 212 ? -7.801 29.844 -14.492 1 21 212 ASN A N 1
ATOM 1688 C CA . ASN A 1 212 ? -7.559 31.016 -15.312 1 21 212 ASN A CA 1
ATOM 1689 C C . ASN A 1 212 ? -6.184 31.625 -15.031 1 21 212 ASN A C 1
ATOM 1691 O O . ASN A 1 212 ? -5.812 31.812 -13.867 1 21 212 ASN A O 1
ATOM 1695 N N . MET B 1 1 ? 17.031 -16.703 -51.969 1 24.55 1 MET B N 1
ATOM 1696 C CA . MET B 1 1 ? 16.984 -15.617 -51 1 24.55 1 MET B CA 1
ATOM 1697 C C . MET B 1 1 ? 15.859 -15.828 -50 1 24.55 1 MET B C 1
ATOM 1699 O O . MET B 1 1 ? 14.68 -15.703 -50.344 1 24.55 1 MET B O 1
ATOM 1703 N N . THR B 1 2 ? 15.617 -16.844 -49.219 1 32.5 2 THR B N 1
ATOM 1704 C CA . THR B 1 2 ? 14.453 -17.266 -48.438 1 32.5 2 THR B CA 1
ATOM 1705 C C . THR B 1 2 ? 13.961 -16.109 -47.562 1 32.5 2 THR B C 1
ATOM 1707 O O . THR B 1 2 ? 14.734 -15.508 -46.812 1 32.5 2 THR B O 1
ATOM 1710 N N . VAL B 1 3 ? 13.07 -15.141 -47.938 1 34.88 3 VAL B N 1
ATOM 1711 C CA . VAL B 1 3 ? 12.453 -14.008 -47.281 1 34.88 3 VAL B CA 1
ATOM 1712 C C . VAL B 1 3 ? 12.055 -14.398 -45.844 1 34.88 3 VAL B C 1
ATOM 1714 O O . VAL B 1 3 ? 11.25 -15.312 -45.656 1 34.88 3 VAL B O 1
ATOM 1717 N N . ARG B 1 4 ? 12.742 -14.531 -44.781 1 41 4 ARG B N 1
ATOM 1718 C CA . ARG B 1 4 ? 12.57 -14.984 -43.406 1 41 4 ARG B CA 1
ATOM 1719 C C . ARG B 1 4 ? 11.359 -14.328 -42.75 1 41 4 ARG B C 1
ATOM 1721 O O . ARG B 1 4 ? 11.273 -13.102 -42.688 1 41 4 ARG B O 1
ATOM 1728 N N . GLY B 1 5 ? 9.961 -14.484 -42.875 1 41.38 5 GLY B N 1
ATOM 1729 C CA . GLY B 1 5 ? 8.68 -13.859 -42.594 1 41.38 5 GLY B CA 1
ATOM 1730 C C . GLY B 1 5 ? 8.648 -13.078 -41.312 1 41.38 5 GLY B C 1
ATOM 1731 O O . GLY B 1 5 ? 9.391 -13.391 -40.375 1 41.38 5 GLY B O 1
ATOM 1732 N N . GLY B 1 6 ? 8.461 -11.758 -41.219 1 43.81 6 GLY B N 1
ATOM 1733 C CA . GLY B 1 6 ? 8.68 -10.727 -40.219 1 43.81 6 GLY B CA 1
ATOM 1734 C C . GLY B 1 6 ? 8.109 -11.086 -38.844 1 43.81 6 GLY B C 1
ATOM 1735 O O . GLY B 1 6 ? 6.898 -10.992 -38.656 1 43.81 6 GLY B O 1
ATOM 1736 N N . THR B 1 7 ? 8.094 -12.266 -38.188 1 50.38 7 THR B N 1
ATOM 1737 C CA . THR B 1 7 ? 7.453 -12.914 -37.062 1 50.38 7 THR B CA 1
ATOM 1738 C C . THR B 1 7 ? 7.355 -11.953 -35.875 1 50.38 7 THR B C 1
ATOM 1740 O O . THR B 1 7 ? 8.344 -11.32 -35.5 1 50.38 7 THR B O 1
ATOM 1743 N N . THR B 1 8 ? 6.203 -11.242 -35.812 1 60.88 8 THR B N 1
ATOM 1744 C CA . THR B 1 8 ? 5.973 -10.406 -34.656 1 60.88 8 THR B CA 1
ATOM 1745 C C . THR B 1 8 ? 6.664 -10.992 -33.406 1 60.88 8 THR B C 1
ATOM 1747 O O . THR B 1 8 ? 6.566 -12.195 -33.156 1 60.88 8 THR B O 1
ATOM 1750 N N . PRO B 1 9 ? 7.66 -10.266 -33.031 1 75.75 9 PRO B N 1
ATOM 1751 C CA . PRO B 1 9 ? 8.383 -10.758 -31.859 1 75.75 9 PRO B CA 1
ATOM 1752 C C . PRO B 1 9 ? 7.457 -11.211 -30.734 1 75.75 9 PRO B C 1
ATOM 1754 O O . PRO B 1 9 ? 6.391 -10.625 -30.547 1 75.75 9 PRO B O 1
ATOM 1757 N N . ALA B 1 10 ? 7.629 -12.43 -30.359 1 85.81 10 ALA B N 1
ATOM 1758 C CA . ALA B 1 10 ? 6.887 -12.977 -29.234 1 85.81 10 ALA B CA 1
ATOM 1759 C C . ALA B 1 10 ? 6.875 -12.008 -28.062 1 85.81 10 ALA B C 1
ATOM 1761 O O . ALA B 1 10 ? 7.863 -11.305 -27.812 1 85.81 10 ALA B O 1
ATOM 1762 N N . CYS B 1 11 ? 5.715 -11.781 -27.5 1 88.75 11 CYS B N 1
ATOM 1763 C CA . CYS B 1 11 ? 5.684 -10.984 -26.281 1 88.75 11 CYS B CA 1
ATOM 1764 C C . CYS B 1 11 ? 6.602 -11.578 -25.219 1 88.75 11 CYS B C 1
ATOM 1766 O O . CYS B 1 11 ? 7.117 -12.68 -25.375 1 88.75 11 CYS B O 1
ATOM 1768 N N . ALA B 1 12 ? 6.891 -10.875 -24.266 1 92.06 12 ALA B N 1
ATOM 1769 C CA . ALA B 1 12 ? 7.801 -11.312 -23.203 1 92.06 12 ALA B CA 1
ATOM 1770 C C . ALA B 1 12 ? 7.301 -12.602 -22.547 1 92.06 12 ALA B C 1
ATOM 1772 O O . ALA B 1 12 ? 8.094 -13.477 -22.203 1 92.06 12 ALA B O 1
ATOM 1773 N N . ALA B 1 13 ? 6.004 -12.688 -22.422 1 91.5 13 ALA B N 1
ATOM 1774 C CA . ALA B 1 13 ? 5.418 -13.875 -21.797 1 91.5 13 ALA B CA 1
ATOM 1775 C C . ALA B 1 13 ? 5.703 -15.125 -22.625 1 91.5 13 ALA B C 1
ATOM 1777 O O . ALA B 1 13 ? 6.203 -16.125 -22.109 1 91.5 13 ALA B O 1
ATOM 1778 N N . CYS B 1 14 ? 5.477 -15.047 -23.859 1 91.12 14 CYS B N 1
ATOM 1779 C CA . CYS B 1 14 ? 5.656 -16.188 -24.734 1 91.12 14 CYS B CA 1
ATOM 1780 C C . CYS B 1 14 ? 7.137 -16.516 -24.906 1 91.12 14 CYS B C 1
ATOM 1782 O O . CYS B 1 14 ? 7.516 -17.688 -24.984 1 91.12 14 CYS B O 1
ATOM 1784 N N . LYS B 1 15 ? 7.906 -15.531 -24.969 1 88.38 15 LYS B N 1
ATOM 1785 C CA . LYS B 1 15 ? 9.352 -15.734 -25.047 1 88.38 15 LYS B CA 1
ATOM 1786 C C . LYS B 1 15 ? 9.867 -16.469 -23.812 1 88.38 15 LYS B C 1
ATOM 1788 O O . LYS B 1 15 ? 10.625 -17.438 -23.922 1 88.38 15 LYS B O 1
ATOM 1793 N N . TYR B 1 16 ? 9.438 -15.953 -22.688 1 89.25 16 TYR B N 1
ATOM 1794 C CA . TYR B 1 16 ? 9.883 -16.531 -21.422 1 89.25 16 TYR B CA 1
ATOM 1795 C C . TYR B 1 16 ? 9.383 -17.969 -21.266 1 89.25 16 TYR B C 1
ATOM 1797 O O . TYR B 1 16 ? 10.109 -18.828 -20.781 1 89.25 16 TYR B O 1
ATOM 1805 N N . GLN B 1 17 ? 8.211 -18.172 -21.656 1 89 17 GLN B N 1
ATOM 1806 C CA . GLN B 1 17 ? 7.602 -19.484 -21.5 1 89 17 GLN B CA 1
ATOM 1807 C C . GLN B 1 17 ? 7.945 -20.391 -22.672 1 89 17 GLN B C 1
ATOM 1809 O O . GLN B 1 17 ? 7.465 -21.531 -22.766 1 89 17 GLN B O 1
ATOM 1814 N N . ARG B 1 18 ? 8.68 -19.906 -23.531 1 87.88 18 ARG B N 1
ATOM 1815 C CA . ARG B 1 18 ? 9.141 -20.625 -24.703 1 87.88 18 ARG B CA 1
ATOM 1816 C C . ARG B 1 18 ? 7.965 -21.188 -25.5 1 87.88 18 ARG B C 1
ATOM 1818 O O . ARG B 1 18 ? 7.961 -22.359 -25.875 1 87.88 18 ARG B O 1
ATOM 1825 N N . ARG B 1 19 ? 7.074 -20.359 -25.672 1 85.31 19 ARG B N 1
ATOM 1826 C CA . ARG B 1 19 ? 5.906 -20.672 -26.5 1 85.31 19 ARG B CA 1
ATOM 1827 C C . ARG B 1 19 ? 5.816 -19.719 -27.688 1 85.31 19 ARG B C 1
ATOM 1829 O O . ARG B 1 19 ? 6.457 -18.672 -27.703 1 85.31 19 ARG B O 1
ATOM 1836 N N . ARG B 1 20 ? 5.09 -20.234 -28.609 1 84.75 20 ARG B N 1
ATOM 1837 C CA . ARG B 1 20 ? 4.785 -19.359 -29.734 1 84.75 20 ARG B CA 1
ATOM 1838 C C . ARG B 1 20 ? 3.678 -18.375 -29.375 1 84.75 20 ARG B C 1
ATOM 1840 O O . ARG B 1 20 ? 2.637 -18.766 -28.844 1 84.75 20 ARG B O 1
ATOM 1847 N N . CYS B 1 21 ? 4.02 -17.125 -29.578 1 86.44 21 CYS B N 1
ATOM 1848 C CA . CYS B 1 21 ? 3.031 -16.109 -29.234 1 86.44 21 CYS B CA 1
ATOM 1849 C C . CYS B 1 21 ? 1.871 -16.125 -30.234 1 86.44 21 CYS B C 1
ATOM 1851 O O . CYS B 1 21 ? 2.084 -16.156 -31.438 1 86.44 21 CYS B O 1
ATOM 1853 N N . THR B 1 22 ? 0.667 -16.219 -29.734 1 85.5 22 THR B N 1
ATOM 1854 C CA . THR B 1 22 ? -0.523 -16.203 -30.578 1 85.5 22 THR B CA 1
ATOM 1855 C C . THR B 1 22 ? -1.149 -14.812 -30.609 1 85.5 22 THR B C 1
ATOM 1857 O O . THR B 1 22 ? -0.933 -14.008 -29.703 1 85.5 22 THR B O 1
ATOM 1860 N N . ALA B 1 23 ? -1.801 -14.539 -31.672 1 81.94 23 ALA B N 1
ATOM 1861 C CA . ALA B 1 23 ? -2.465 -13.242 -31.828 1 81.94 23 ALA B CA 1
ATOM 1862 C C . ALA B 1 23 ? -3.516 -13.039 -30.734 1 81.94 23 ALA B C 1
ATOM 1864 O O . ALA B 1 23 ? -3.869 -11.906 -30.406 1 81.94 23 ALA B O 1
ATOM 1865 N N . THR B 1 24 ? -3.914 -14.094 -30.094 1 82.75 24 THR B N 1
ATOM 1866 C CA . THR B 1 24 ? -5.008 -14.016 -29.141 1 82.75 24 THR B CA 1
ATOM 1867 C C . THR B 1 24 ? -4.48 -14.141 -27.703 1 82.75 24 THR B C 1
ATOM 1869 O O . THR B 1 24 ? -5.254 -14.336 -26.766 1 82.75 24 THR B O 1
ATOM 1872 N N . CYS B 1 25 ? -3.152 -14.016 -27.609 1 85.69 25 CYS B N 1
ATOM 1873 C CA . CYS B 1 25 ? -2.602 -14.109 -26.266 1 85.69 25 CYS B CA 1
ATOM 1874 C C . CYS B 1 25 ? -3.125 -12.984 -25.375 1 85.69 25 CYS B C 1
ATOM 1876 O O . CYS B 1 25 ? -2.898 -11.812 -25.656 1 85.69 25 CYS B O 1
ATOM 1878 N N . PRO B 1 26 ? -3.777 -13.352 -24.312 1 86.94 26 PRO B N 1
ATOM 1879 C CA . PRO B 1 26 ? -4.383 -12.312 -23.469 1 86.94 26 PRO B CA 1
ATOM 1880 C C . PRO B 1 26 ? -3.346 -11.5 -22.703 1 86.94 26 PRO B C 1
ATOM 1882 O O . PRO B 1 26 ? -3.662 -10.43 -22.172 1 86.94 26 PRO B O 1
ATOM 1885 N N . LEU B 1 27 ? -2.145 -11.977 -22.719 1 91.56 27 LEU B N 1
ATOM 1886 C CA . LEU B 1 27 ? -1.123 -11.312 -21.922 1 91.56 27 LEU B CA 1
ATOM 1887 C C . LEU B 1 27 ? -0.245 -10.414 -22.781 1 91.56 27 LEU B C 1
ATOM 1889 O O . LEU B 1 27 ? 0.442 -9.531 -22.266 1 91.56 27 LEU B O 1
ATOM 1893 N N . SER B 1 28 ? -0.333 -10.594 -24.047 1 91.5 28 SER B N 1
ATOM 1894 C CA . SER B 1 28 ? 0.566 -9.938 -25 1 91.5 28 SER B CA 1
ATOM 1895 C C . SER B 1 28 ? 0.472 -8.422 -24.875 1 91.5 28 SER B C 1
ATOM 1897 O O . SER B 1 28 ? 1.488 -7.723 -24.938 1 91.5 28 SER B O 1
ATOM 1899 N N . PRO B 1 29 ? -0.656 -7.867 -24.609 1 92.12 29 PRO B N 1
ATOM 1900 C CA . PRO B 1 29 ? -0.738 -6.41 -24.531 1 92.12 29 PRO B CA 1
ATOM 1901 C C . PRO B 1 29 ? -0.014 -5.844 -23.312 1 92.12 29 PRO B C 1
ATOM 1903 O O . PRO B 1 29 ? 0.318 -4.652 -23.281 1 92.12 29 PRO B O 1
ATOM 1906 N N . TYR B 1 30 ? 0.229 -6.68 -22.406 1 94.88 30 TYR B N 1
ATOM 1907 C CA . TYR B 1 30 ? 0.697 -6.168 -21.125 1 94.88 30 TYR B CA 1
ATOM 1908 C C . TYR B 1 30 ? 2.189 -6.426 -20.953 1 94.88 30 TYR B C 1
ATOM 1910 O O . TYR B 1 30 ? 2.809 -5.902 -20.016 1 94.88 30 TYR B O 1
ATOM 1918 N N . PHE B 1 31 ? 2.736 -7.191 -21.812 1 95.38 31 PHE B N 1
ATOM 1919 C CA . PHE B 1 31 ? 4.133 -7.586 -21.656 1 95.38 31 PHE B CA 1
ATOM 1920 C C . PHE B 1 31 ? 4.902 -7.387 -22.953 1 95.38 31 PHE B C 1
ATOM 1922 O O . PHE B 1 31 ? 5.062 -8.32 -23.75 1 95.38 31 PHE B O 1
ATOM 1929 N N . PRO B 1 32 ? 5.422 -6.211 -23.031 1 92.62 32 PRO B N 1
ATOM 1930 C CA . PRO B 1 32 ? 6.195 -5.926 -24.25 1 92.62 32 PRO B CA 1
ATOM 1931 C C . PRO B 1 32 ? 7.445 -6.793 -24.359 1 92.62 32 PRO B C 1
ATOM 1933 O O . PRO B 1 32 ? 8.102 -7.078 -23.359 1 92.62 32 PRO B O 1
ATOM 1936 N N . ALA B 1 33 ? 7.824 -7.09 -25.562 1 88.94 33 ALA B N 1
ATOM 1937 C CA . ALA B 1 33 ? 8.93 -7.996 -25.859 1 88.94 33 ALA B CA 1
ATOM 1938 C C . ALA B 1 33 ? 10.25 -7.445 -25.312 1 88.94 33 ALA B C 1
ATOM 1940 O O . ALA B 1 33 ? 11.133 -8.211 -24.922 1 88.94 33 ALA B O 1
ATOM 1941 N N . ASN B 1 34 ? 10.312 -6.199 -25.234 1 90.88 34 ASN B N 1
ATOM 1942 C CA . ASN B 1 34 ? 11.57 -5.574 -24.812 1 90.88 34 ASN B CA 1
ATOM 1943 C C . ASN B 1 34 ? 11.664 -5.465 -23.297 1 90.88 34 ASN B C 1
ATOM 1945 O O . ASN B 1 34 ? 12.664 -4.973 -22.766 1 90.88 34 ASN B O 1
ATOM 1949 N N . GLN B 1 35 ? 10.68 -5.875 -22.562 1 92.12 35 GLN B N 1
ATOM 1950 C CA . GLN B 1 35 ? 10.688 -5.863 -21.109 1 92.12 35 GLN B CA 1
ATOM 1951 C C . GLN B 1 35 ? 10.453 -7.262 -20.547 1 92.12 35 GLN B C 1
ATOM 1953 O O . GLN B 1 35 ? 9.492 -7.48 -19.797 1 92.12 35 GLN B O 1
ATOM 1958 N N . PRO B 1 36 ? 11.328 -8.188 -20.797 1 92.44 36 PRO B N 1
ATOM 1959 C CA . PRO B 1 36 ? 11.125 -9.578 -20.375 1 92.44 36 PRO B CA 1
ATOM 1960 C C . PRO B 1 36 ? 11.133 -9.734 -18.859 1 92.44 36 PRO B C 1
ATOM 1962 O O . PRO B 1 36 ? 10.461 -10.617 -18.312 1 92.44 36 PRO B O 1
ATOM 1965 N N . LYS B 1 37 ? 11.852 -8.875 -18.172 1 94 37 LYS B N 1
ATOM 1966 C CA . LYS B 1 37 ? 11.945 -8.969 -16.719 1 94 37 LYS B CA 1
ATOM 1967 C C . LYS B 1 37 ? 10.594 -8.672 -16.062 1 94 37 LYS B C 1
ATOM 1969 O O . LYS B 1 37 ? 10.273 -9.227 -15.008 1 94 37 LYS B O 1
ATOM 1974 N N . MET B 1 38 ? 9.914 -7.832 -16.719 1 95.25 38 MET B N 1
ATOM 1975 C CA . MET B 1 38 ? 8.586 -7.5 -16.203 1 95.25 38 MET B CA 1
ATOM 1976 C C . MET B 1 38 ? 7.719 -8.75 -16.094 1 95.25 38 MET B C 1
ATOM 1978 O O . MET B 1 38 ? 7.137 -9.008 -15.039 1 95.25 38 MET B O 1
ATOM 1982 N N . PHE B 1 39 ? 7.676 -9.516 -17.141 1 96.12 39 PHE B N 1
ATOM 1983 C CA . PHE B 1 39 ? 6.891 -10.75 -17.109 1 96.12 39 PHE B CA 1
ATOM 1984 C C . PHE B 1 39 ? 7.5 -11.758 -16.141 1 96.12 39 PHE B C 1
ATOM 1986 O O . PHE B 1 39 ? 6.781 -12.438 -15.406 1 96.12 39 PHE B O 1
ATOM 1993 N N . GLN B 1 40 ? 8.781 -11.82 -16.156 1 95.75 40 GLN B N 1
ATOM 1994 C CA . GLN B 1 40 ? 9.461 -12.766 -15.281 1 95.75 40 GLN B CA 1
ATOM 1995 C C . GLN B 1 40 ? 9.078 -12.523 -13.82 1 95.75 40 GLN B C 1
ATOM 1997 O O . GLN B 1 40 ? 8.812 -13.469 -13.078 1 95.75 40 GLN B O 1
ATOM 2002 N N . ASN B 1 41 ? 9.062 -11.312 -13.492 1 95.31 41 ASN B N 1
ATOM 2003 C CA . ASN B 1 41 ? 8.711 -10.945 -12.117 1 95.31 41 ASN B CA 1
ATOM 2004 C C . ASN B 1 41 ? 7.277 -11.328 -11.781 1 95.31 41 ASN B C 1
ATOM 2006 O O . ASN B 1 41 ? 7.012 -11.883 -10.719 1 95.31 41 ASN B O 1
ATOM 2010 N N . VAL B 1 42 ? 6.422 -11.016 -12.68 1 97.31 42 VAL B N 1
ATOM 2011 C CA . VAL B 1 42 ? 5.004 -11.312 -12.484 1 97.31 42 VAL B CA 1
ATOM 2012 C C . VAL B 1 42 ? 4.789 -12.82 -12.453 1 97.31 42 VAL B C 1
ATOM 2014 O O . VAL B 1 42 ? 4.059 -13.336 -11.602 1 97.31 42 VAL B O 1
ATOM 2017 N N . HIS B 1 43 ? 5.426 -13.469 -13.297 1 95.69 43 HIS B N 1
ATOM 2018 C CA . HIS B 1 43 ? 5.312 -14.922 -13.391 1 95.69 43 HIS B CA 1
ATOM 2019 C C . HIS B 1 43 ? 5.816 -15.594 -12.117 1 95.69 43 HIS B C 1
ATOM 2021 O O . HIS B 1 43 ? 5.207 -16.547 -11.625 1 95.69 43 HIS B O 1
ATOM 2027 N N . ARG B 1 44 ? 6.918 -15.102 -11.641 1 94.56 44 ARG B N 1
ATOM 2028 C CA . ARG B 1 44 ? 7.527 -15.664 -10.445 1 94.56 44 ARG B CA 1
ATOM 2029 C C . ARG B 1 44 ? 6.594 -15.531 -9.242 1 94.56 44 ARG B C 1
ATOM 2031 O O . ARG B 1 44 ? 6.512 -16.438 -8.406 1 94.56 44 ARG B O 1
ATOM 2038 N N . LEU B 1 45 ? 5.926 -14.5 -9.18 1 96.69 45 LEU B N 1
ATOM 2039 C CA . LEU B 1 45 ? 5.125 -14.211 -8 1 96.69 45 LEU B CA 1
ATOM 2040 C C . LEU B 1 45 ? 3.738 -14.836 -8.109 1 96.69 45 LEU B C 1
ATOM 2042 O O . LEU B 1 45 ? 3.25 -15.445 -7.16 1 96.69 45 LEU B O 1
ATOM 2046 N N . PHE B 1 46 ? 3.15 -14.734 -9.273 1 96.75 46 PHE B N 1
ATOM 2047 C CA . PHE B 1 46 ? 1.737 -15.086 -9.367 1 96.75 46 PHE B CA 1
ATOM 2048 C C . PHE B 1 46 ? 1.547 -16.344 -10.203 1 96.75 46 PHE B C 1
ATOM 2050 O O . PHE B 1 46 ? 0.6 -17.109 -9.984 1 96.75 46 PHE B O 1
ATOM 2057 N N . GLY B 1 47 ? 2.373 -16.516 -11.227 1 93.44 47 GLY B N 1
ATOM 2058 C CA . GLY B 1 47 ? 2.139 -17.562 -12.211 1 93.44 47 GLY B CA 1
ATOM 2059 C C . GLY B 1 47 ? 1.121 -17.172 -13.266 1 93.44 47 GLY B C 1
ATOM 2060 O O . GLY B 1 47 ? 0.273 -16.297 -13.031 1 93.44 47 GLY B O 1
ATOM 2061 N N . VAL B 1 48 ? 1.148 -17.828 -14.359 1 91.69 48 VAL B N 1
ATOM 2062 C CA . VAL B 1 48 ? 0.302 -17.5 -15.5 1 91.69 48 VAL B CA 1
ATOM 2063 C C . VAL B 1 48 ? -1.146 -17.875 -15.203 1 91.69 48 VAL B C 1
ATOM 2065 O O . VAL B 1 48 ? -2.07 -17.125 -15.508 1 91.69 48 VAL B O 1
ATOM 2068 N N . SER B 1 49 ? -1.331 -18.953 -14.562 1 91.19 49 SER B N 1
ATOM 2069 C CA . SER B 1 49 ? -2.68 -19.438 -14.281 1 91.19 49 SER B CA 1
ATOM 2070 C C . SER B 1 49 ? -3.432 -18.484 -13.359 1 91.19 49 SER B C 1
ATOM 2072 O O . SER B 1 49 ? -4.57 -18.109 -13.648 1 91.19 49 SER B O 1
ATOM 2074 N N . SER B 1 50 ? -2.74 -18.109 -12.328 1 93.5 50 SER B N 1
ATOM 2075 C CA . SER B 1 50 ? -3.379 -17.219 -11.367 1 93.5 50 SER B CA 1
ATOM 2076 C C . SER B 1 50 ? -3.723 -15.867 -12 1 93.5 50 SER B C 1
ATOM 2078 O O . SER B 1 50 ? -4.805 -15.328 -11.773 1 93.5 50 SER B O 1
ATOM 2080 N N . ILE B 1 51 ? -2.855 -15.383 -12.828 1 94.5 51 ILE B N 1
ATOM 2081 C CA . ILE B 1 51 ? -3.08 -14.109 -13.508 1 94.5 51 ILE B CA 1
ATOM 2082 C C . ILE B 1 51 ? -4.277 -14.227 -14.445 1 94.5 51 ILE B C 1
ATOM 2084 O O . ILE B 1 51 ? -5.164 -13.367 -14.438 1 94.5 51 ILE B O 1
ATOM 2088 N N . THR B 1 52 ? -4.266 -15.25 -15.172 1 92 52 THR B N 1
ATOM 2089 C CA . THR B 1 52 ? -5.332 -15.445 -16.141 1 92 52 THR B CA 1
ATOM 2090 C C . THR B 1 52 ? -6.68 -15.602 -15.445 1 92 52 THR B C 1
ATOM 2092 O O . THR B 1 52 ? -7.684 -15.031 -15.883 1 92 52 THR B O 1
ATOM 2095 N N . LYS B 1 53 ? -6.695 -16.328 -14.383 1 92.44 53 LYS B N 1
ATOM 2096 C CA . LYS B 1 53 ? -7.922 -16.5 -13.609 1 92.44 53 LYS B CA 1
ATOM 2097 C C . LYS B 1 53 ? -8.406 -15.172 -13.047 1 92.44 53 LYS B C 1
ATOM 2099 O O . LYS B 1 53 ? -9.602 -14.883 -13.055 1 92.44 53 LYS B O 1
ATOM 2104 N N . THR B 1 54 ? -7.473 -14.391 -12.562 1 93.44 54 THR B N 1
ATOM 2105 C CA . THR B 1 54 ? -7.805 -13.07 -12.031 1 93.44 54 THR B CA 1
ATOM 2106 C C . THR B 1 54 ? -8.422 -12.195 -13.117 1 93.44 54 THR B C 1
ATOM 2108 O O . THR B 1 54 ? -9.453 -11.555 -12.898 1 93.44 54 THR B O 1
ATOM 2111 N N . LEU B 1 55 ? -7.879 -12.242 -14.25 1 93.62 55 LEU B N 1
ATOM 2112 C CA . LEU B 1 55 ? -8.359 -11.406 -15.352 1 93.62 55 LEU B CA 1
ATOM 2113 C C . LEU B 1 55 ? -9.734 -11.875 -15.828 1 93.62 55 LEU B C 1
ATOM 2115 O O . LEU B 1 55 ? -10.602 -11.062 -16.141 1 93.62 55 LEU B O 1
ATOM 2119 N N . LYS B 1 56 ? -9.914 -13.148 -15.852 1 92.31 56 LYS B N 1
ATOM 2120 C CA . LYS B 1 56 ? -11.172 -13.719 -16.328 1 92.31 56 LYS B CA 1
ATOM 2121 C C . LYS B 1 56 ? -12.328 -13.375 -15.383 1 92.31 56 LYS B C 1
ATOM 2123 O O . LYS B 1 56 ? -13.484 -13.32 -15.805 1 92.31 56 LYS B O 1
ATOM 2128 N N . SER B 1 57 ? -11.992 -13.172 -14.18 1 92 57 SER B N 1
ATOM 2129 C CA . SER B 1 57 ? -13.023 -12.891 -13.188 1 92 57 SER B CA 1
ATOM 2130 C C . SER B 1 57 ? -13.5 -11.445 -13.273 1 92 57 SER B C 1
ATOM 2132 O O . SER B 1 57 ? -14.477 -11.07 -12.617 1 92 57 SER B O 1
ATOM 2134 N N . LEU B 1 58 ? -12.891 -10.648 -14.094 1 93.5 58 LEU B N 1
ATOM 2135 C CA . LEU B 1 58 ? -13.203 -9.227 -14.18 1 93.5 58 LEU B CA 1
ATOM 2136 C C . LEU B 1 58 ? -14.188 -8.953 -15.312 1 93.5 58 LEU B C 1
ATOM 2138 O O . LEU B 1 58 ? -14.203 -9.688 -16.312 1 93.5 58 LEU B O 1
ATOM 2142 N N . LYS B 1 59 ? -14.898 -7.91 -15.164 1 89.75 59 LYS B N 1
ATOM 2143 C CA . LYS B 1 59 ? -16.094 -7.676 -15.977 1 89.75 59 LYS B CA 1
ATOM 2144 C C . LYS B 1 59 ? -15.727 -7.156 -17.359 1 89.75 59 LYS B C 1
ATOM 2146 O O . LYS B 1 59 ? -16.328 -7.551 -18.359 1 89.75 59 LYS B O 1
ATOM 2151 N N . ASN B 1 60 ? -14.883 -6.277 -17.406 1 91.31 60 ASN B N 1
ATOM 2152 C CA . ASN B 1 60 ? -14.625 -5.625 -18.688 1 91.31 60 ASN B CA 1
ATOM 2153 C C . ASN B 1 60 ? -13.141 -5.367 -18.906 1 91.31 60 ASN B C 1
ATOM 2155 O O . ASN B 1 60 ? -12.328 -5.621 -18.016 1 91.31 60 ASN B O 1
ATOM 2159 N N . LYS B 1 61 ? -12.859 -4.906 -20.078 1 92.69 61 LYS B N 1
ATOM 2160 C CA . LYS B 1 61 ? -11.477 -4.711 -20.5 1 92.69 61 LYS B CA 1
ATOM 2161 C C . LYS B 1 61 ? -10.789 -3.637 -19.672 1 92.69 61 LYS B C 1
ATOM 2163 O O . LYS B 1 61 ? -9.602 -3.76 -19.359 1 92.69 61 LYS B O 1
ATOM 2168 N N . ASP B 1 62 ? -11.461 -2.613 -19.344 1 91.94 62 ASP B N 1
ATOM 2169 C CA . ASP B 1 62 ? -10.875 -1.543 -18.547 1 91.94 62 ASP B CA 1
ATOM 2170 C C . ASP B 1 62 ? -10.406 -2.062 -17.188 1 91.94 62 ASP B C 1
ATOM 2172 O O . ASP B 1 62 ? -9.32 -1.707 -16.719 1 91.94 62 ASP B O 1
ATOM 2176 N N . GLN B 1 63 ? -11.219 -2.879 -16.641 1 93.19 63 GLN B N 1
ATOM 2177 C CA . GLN B 1 63 ? -10.852 -3.479 -15.359 1 93.19 63 GLN B CA 1
ATOM 2178 C C . GLN B 1 63 ? -9.633 -4.387 -15.508 1 93.19 63 GLN B C 1
ATOM 2180 O O . GLN B 1 63 ? -8.75 -4.402 -14.648 1 93.19 63 GLN B O 1
ATOM 2185 N N . ARG B 1 64 ? -9.625 -5.125 -16.578 1 94.94 64 ARG B N 1
ATOM 2186 C CA . ARG B 1 64 ? -8.5 -6.027 -16.812 1 94.94 64 ARG B CA 1
ATOM 2187 C C . ARG B 1 64 ? -7.203 -5.25 -17.016 1 94.94 64 ARG B C 1
ATOM 2189 O O . ARG B 1 64 ? -6.16 -5.621 -16.469 1 94.94 64 ARG B O 1
ATOM 2196 N N . ASP B 1 65 ? -7.316 -4.191 -17.719 1 94.38 65 ASP B N 1
ATOM 2197 C CA . ASP B 1 65 ? -6.148 -3.346 -17.953 1 94.38 65 ASP B CA 1
ATOM 2198 C C . ASP B 1 65 ? -5.637 -2.758 -16.641 1 94.38 65 ASP B C 1
ATOM 2200 O O . ASP B 1 65 ? -4.43 -2.746 -16.375 1 94.38 65 ASP B O 1
ATOM 2204 N N . ASP B 1 66 ? -6.535 -2.361 -15.844 1 94.5 66 ASP B N 1
ATOM 2205 C CA . ASP B 1 66 ? -6.16 -1.768 -14.57 1 94.5 66 ASP B CA 1
ATOM 2206 C C . ASP B 1 66 ? -5.613 -2.824 -13.609 1 94.5 66 ASP B C 1
ATOM 2208 O O . ASP B 1 66 ? -4.676 -2.562 -12.852 1 94.5 66 ASP B O 1
ATOM 2212 N N . ALA B 1 67 ? -6.203 -3.898 -13.625 1 96.25 67 ALA B N 1
ATOM 2213 C CA . ALA B 1 67 ? -5.715 -4.98 -12.773 1 96.25 67 ALA B CA 1
ATOM 2214 C C . ALA B 1 67 ? -4.285 -5.371 -13.148 1 96.25 67 ALA B C 1
ATOM 2216 O O . ALA B 1 67 ? -3.459 -5.621 -12.266 1 96.25 67 ALA B O 1
ATOM 2217 N N . MET B 1 68 ? -4.016 -5.379 -14.43 1 96.44 68 MET B N 1
ATOM 2218 C CA . MET B 1 68 ? -2.67 -5.742 -14.859 1 96.44 68 MET B CA 1
ATOM 2219 C C . MET B 1 68 ? -1.65 -4.707 -14.398 1 96.44 68 MET B C 1
ATOM 2221 O O . MET B 1 68 ? -0.531 -5.059 -14.023 1 96.44 68 MET B O 1
ATOM 2225 N N . LYS B 1 69 ? -2.029 -3.471 -14.352 1 95.44 69 LYS B N 1
ATOM 2226 C CA . LYS B 1 69 ? -1.145 -2.443 -13.812 1 95.44 69 LYS B CA 1
ATOM 2227 C C . LYS B 1 69 ? -0.811 -2.715 -12.352 1 95.44 69 LYS B C 1
ATOM 2229 O O . LYS B 1 69 ? 0.355 -2.666 -11.953 1 95.44 69 LYS B O 1
ATOM 2234 N N . SER B 1 70 ? -1.825 -3 -11.617 1 96.62 70 SER B N 1
ATOM 2235 C CA . SER B 1 70 ? -1.632 -3.234 -10.188 1 96.62 70 SER B CA 1
ATOM 2236 C C . SER B 1 70 ? -0.862 -4.527 -9.938 1 96.62 70 SER B C 1
ATOM 2238 O O . SER B 1 70 ? -0.027 -4.594 -9.039 1 96.62 70 SER B O 1
ATOM 2240 N N . ILE B 1 71 ? -1.064 -5.531 -10.742 1 97.31 71 ILE B N 1
ATOM 2241 C CA . ILE B 1 71 ? -0.375 -6.812 -10.602 1 97.31 71 ILE B CA 1
ATOM 2242 C C . ILE B 1 71 ? 1.111 -6.629 -10.906 1 97.31 71 ILE B C 1
ATOM 2244 O O . ILE B 1 71 ? 1.966 -7.121 -10.164 1 97.31 71 ILE B O 1
ATOM 2248 N N . ILE B 1 72 ? 1.375 -5.918 -11.953 1 97.31 72 ILE B N 1
ATOM 2249 C CA . ILE B 1 72 ? 2.76 -5.656 -12.328 1 97.31 72 ILE B CA 1
ATOM 2250 C C . ILE B 1 72 ? 3.443 -4.836 -11.234 1 97.31 72 ILE B C 1
ATOM 2252 O O . ILE B 1 72 ? 4.578 -5.125 -10.844 1 97.31 72 ILE B O 1
ATOM 2256 N N . TYR B 1 73 ? 2.77 -3.863 -10.742 1 97.12 73 TYR B N 1
ATOM 2257 C CA . TYR B 1 73 ? 3.297 -3.027 -9.664 1 97.12 73 TYR B CA 1
ATOM 2258 C C . TYR B 1 73 ? 3.602 -3.861 -8.43 1 97.12 73 TYR B C 1
ATOM 2260 O O . TYR B 1 73 ? 4.676 -3.734 -7.836 1 97.12 73 TYR B O 1
ATOM 2268 N N . GLU B 1 74 ? 2.672 -4.691 -8.031 1 97 74 GLU B N 1
ATOM 2269 C CA . GLU B 1 74 ? 2.844 -5.531 -6.852 1 97 74 GLU B CA 1
ATOM 2270 C C . GLU B 1 74 ? 4.035 -6.473 -7.016 1 97 74 GLU B C 1
ATOM 2272 O O . GLU B 1 74 ? 4.789 -6.699 -6.066 1 97 74 GLU B O 1
ATOM 2277 N N . ALA B 1 75 ? 4.141 -6.988 -8.18 1 97.38 75 ALA B N 1
ATOM 2278 C CA . ALA B 1 75 ? 5.277 -7.867 -8.438 1 97.38 75 ALA B CA 1
ATOM 2279 C C . ALA B 1 75 ? 6.598 -7.109 -8.312 1 97.38 75 ALA B C 1
ATOM 2281 O O . ALA B 1 75 ? 7.566 -7.625 -7.75 1 97.38 75 ALA B O 1
ATOM 2282 N N . GLU B 1 76 ? 6.59 -5.945 -8.812 1 95.69 76 GLU B N 1
ATOM 2283 C CA . GLU B 1 76 ? 7.789 -5.121 -8.719 1 95.69 76 GLU B CA 1
ATOM 2284 C C . GLU B 1 76 ? 8.109 -4.781 -7.266 1 95.69 76 GLU B C 1
ATOM 2286 O O . GLU B 1 76 ? 9.273 -4.809 -6.859 1 95.69 76 GLU B O 1
ATOM 2291 N N . MET B 1 77 ? 7.191 -4.473 -6.496 1 94.56 77 MET B N 1
ATOM 2292 C CA . MET B 1 77 ? 7.422 -4.137 -5.094 1 94.56 77 MET B CA 1
ATOM 2293 C C . MET B 1 77 ? 7.914 -5.352 -4.316 1 94.56 77 MET B C 1
ATOM 2295 O O . MET B 1 77 ? 8.758 -5.223 -3.422 1 94.56 77 MET B O 1
ATOM 2299 N N . ARG B 1 78 ? 7.336 -6.488 -4.652 1 95.25 78 ARG B N 1
ATOM 2300 C CA . ARG B 1 78 ? 7.785 -7.703 -3.979 1 95.25 78 ARG B CA 1
ATOM 2301 C C . ARG B 1 78 ? 9.234 -8.016 -4.324 1 95.25 78 ARG B C 1
ATOM 2303 O O . ARG B 1 78 ? 9.977 -8.539 -3.488 1 95.25 78 ARG B O 1
ATOM 2310 N N . LYS B 1 79 ? 9.578 -7.754 -5.52 1 94.38 79 LYS B N 1
ATOM 2311 C CA . LYS B 1 79 ? 10.977 -7.934 -5.91 1 94.38 79 LYS B CA 1
ATOM 2312 C C . LYS B 1 79 ? 11.883 -6.977 -5.145 1 94.38 79 LYS B C 1
ATOM 2314 O O . LYS B 1 79 ? 12.961 -7.371 -4.688 1 94.38 79 LYS B O 1
ATOM 2319 N N . ARG B 1 80 ? 11.445 -5.789 -5.004 1 92.5 80 ARG B N 1
ATOM 2320 C CA . ARG B 1 80 ? 12.227 -4.758 -4.336 1 92.5 80 ARG B CA 1
ATOM 2321 C C . ARG B 1 80 ? 12.266 -4.988 -2.828 1 92.5 80 ARG B C 1
ATOM 2323 O O . ARG B 1 80 ? 13.305 -4.809 -2.191 1 92.5 80 ARG B O 1
ATOM 2330 N N . PHE B 1 81 ? 11.148 -5.297 -2.357 1 93.5 81 PHE B N 1
ATOM 2331 C CA . PHE B 1 81 ? 10.992 -5.547 -0.931 1 93.5 81 PHE B CA 1
ATOM 2332 C C . PHE B 1 81 ? 10.547 -6.984 -0.681 1 93.5 81 PHE B C 1
ATOM 2334 O O . PHE B 1 81 ? 9.367 -7.242 -0.443 1 93.5 81 PHE B O 1
ATOM 2341 N N . ARG B 1 82 ? 11.414 -7.863 -0.523 1 93.81 82 ARG B N 1
ATOM 2342 C CA . ARG B 1 82 ? 11.188 -9.305 -0.588 1 93.81 82 ARG B CA 1
ATOM 2343 C C . ARG B 1 82 ? 10.328 -9.781 0.582 1 93.81 82 ARG B C 1
ATOM 2345 O O . ARG B 1 82 ? 9.547 -10.719 0.442 1 93.81 82 ARG B O 1
ATOM 2352 N N . VAL B 1 83 ? 10.5 -9.086 1.64 1 95.25 83 VAL B N 1
ATOM 2353 C CA . VAL B 1 83 ? 9.812 -9.539 2.846 1 95.25 83 VAL B CA 1
ATOM 2354 C C . VAL B 1 83 ? 8.414 -8.922 2.904 1 95.25 83 VAL B C 1
ATOM 2356 O O . VAL B 1 83 ? 7.426 -9.633 3.104 1 95.25 83 VAL B O 1
ATOM 2359 N N . TYR B 1 84 ? 8.266 -7.664 2.582 1 95.38 84 TYR B N 1
ATOM 2360 C CA . TYR B 1 84 ? 7.039 -6.965 2.943 1 95.38 84 TYR B CA 1
ATOM 2361 C C . TYR B 1 84 ? 6.297 -6.484 1.702 1 95.38 84 TYR B C 1
ATOM 2363 O O . TYR B 1 84 ? 5.145 -6.059 1.785 1 95.38 84 TYR B O 1
ATOM 2371 N N . GLY B 1 85 ? 6.875 -6.477 0.555 1 94.44 85 GLY B N 1
ATOM 2372 C CA . GLY B 1 85 ? 6.191 -6.035 -0.651 1 94.44 85 GLY B CA 1
ATOM 2373 C C . GLY B 1 85 ? 5.613 -4.637 -0.532 1 94.44 85 GLY B C 1
ATOM 2374 O O . GLY B 1 85 ? 6.289 -3.721 -0.058 1 94.44 85 GLY B O 1
ATOM 2375 N N . CYS B 1 86 ? 4.375 -4.539 -0.934 1 95.06 86 CYS B N 1
ATOM 2376 C CA . CYS B 1 86 ? 3.717 -3.236 -0.955 1 95.06 86 CYS B CA 1
ATOM 2377 C C . CYS B 1 86 ? 3.496 -2.715 0.459 1 95.06 86 CYS B C 1
ATOM 2379 O O . CYS B 1 86 ? 3.242 -1.524 0.653 1 95.06 86 CYS B O 1
ATOM 2381 N N . SER B 1 87 ? 3.586 -3.576 1.43 1 95 87 SER B N 1
ATOM 2382 C CA . SER B 1 87 ? 3.342 -3.174 2.811 1 95 87 SER B CA 1
ATOM 2383 C C . SER B 1 87 ? 4.371 -2.152 3.281 1 95 87 SER B C 1
ATOM 2385 O O . SER B 1 87 ? 4.098 -1.361 4.188 1 95 87 SER B O 1
ATOM 2387 N N . VAL B 1 88 ? 5.492 -2.168 2.643 1 93.94 88 VAL B N 1
ATOM 2388 C CA . VAL B 1 88 ? 6.508 -1.178 2.986 1 93.94 88 VAL B CA 1
ATOM 2389 C C . VAL B 1 88 ? 6.008 0.221 2.635 1 93.94 88 VAL B C 1
ATOM 2391 O O . VAL B 1 88 ? 6.109 1.146 3.445 1 93.94 88 VAL B O 1
ATOM 2394 N N . ILE B 1 89 ? 5.438 0.332 1.446 1 93.88 89 ILE B N 1
ATOM 2395 C CA . ILE B 1 89 ? 4.938 1.618 0.972 1 93.88 89 ILE B CA 1
ATOM 2396 C C . ILE B 1 89 ? 3.768 2.068 1.843 1 93.88 89 ILE B C 1
ATOM 2398 O O . ILE B 1 89 ? 3.676 3.244 2.209 1 93.88 89 ILE B O 1
ATOM 2402 N N . ILE B 1 90 ? 2.959 1.15 2.145 1 94.81 90 ILE B N 1
ATOM 2403 C CA . ILE B 1 90 ? 1.805 1.446 2.984 1 94.81 90 ILE B CA 1
ATOM 2404 C C . ILE B 1 90 ? 2.273 1.953 4.348 1 94.81 90 ILE B C 1
ATOM 2406 O O . ILE B 1 90 ? 1.771 2.963 4.848 1 94.81 90 ILE B O 1
ATOM 2410 N N . CYS B 1 91 ? 3.219 1.255 4.863 1 92.94 91 CYS B N 1
ATOM 2411 C CA . CYS B 1 91 ? 3.754 1.635 6.168 1 92.94 91 CYS B CA 1
ATOM 2412 C C . CYS B 1 91 ? 4.402 3.012 6.109 1 92.94 91 CYS B C 1
ATOM 2414 O O . CYS B 1 91 ? 4.176 3.848 6.988 1 92.94 91 CYS B O 1
ATOM 2416 N N . GLN B 1 92 ? 5.137 3.277 5.125 1 90.69 92 GLN B N 1
ATOM 2417 C CA . GLN B 1 92 ? 5.789 4.574 4.961 1 90.69 92 GLN B CA 1
ATOM 2418 C C . GLN B 1 92 ? 4.762 5.699 4.871 1 90.69 92 GLN B C 1
ATOM 2420 O O . GLN B 1 92 ? 4.891 6.719 5.551 1 90.69 92 GLN B O 1
ATOM 2425 N N . LEU B 1 93 ? 3.811 5.461 4.102 1 92.94 93 LEU B N 1
ATOM 2426 C CA . LEU B 1 93 ? 2.777 6.473 3.92 1 92.94 93 LEU B CA 1
ATOM 2427 C C . LEU B 1 93 ? 2.004 6.699 5.215 1 92.94 93 LEU B C 1
ATOM 2429 O O . LEU B 1 93 ? 1.695 7.84 5.566 1 92.94 93 LEU B O 1
ATOM 2433 N N . ARG B 1 94 ? 1.687 5.637 5.848 1 93.75 94 ARG B N 1
ATOM 2434 C CA . ARG B 1 94 ? 0.964 5.742 7.109 1 93.75 94 ARG B CA 1
ATOM 2435 C C . ARG B 1 94 ? 1.753 6.559 8.125 1 93.75 94 ARG B C 1
ATOM 2437 O O . ARG B 1 94 ? 1.194 7.43 8.797 1 93.75 94 ARG B O 1
ATOM 2444 N N . LEU B 1 95 ? 2.969 6.324 8.219 1 91.38 95 LEU B N 1
ATOM 2445 C CA . LEU B 1 95 ? 3.807 7.039 9.172 1 91.38 95 LEU B CA 1
ATOM 2446 C C . LEU B 1 95 ? 3.926 8.508 8.805 1 91.38 95 LEU B C 1
ATOM 2448 O O . LEU B 1 95 ? 3.885 9.383 9.68 1 91.38 95 LEU B O 1
ATOM 2452 N N . GLN B 1 96 ? 4.09 8.742 7.574 1 92.12 96 GLN B N 1
ATOM 2453 C CA . GLN B 1 96 ? 4.16 10.125 7.121 1 92.12 96 GLN B CA 1
ATOM 2454 C C . GLN B 1 96 ? 2.857 10.867 7.402 1 92.12 96 GLN B C 1
ATOM 2456 O O . GLN B 1 96 ? 2.873 12.047 7.777 1 92.12 96 GLN B O 1
ATOM 2461 N N . LEU B 1 97 ? 1.83 10.18 7.191 1 93.81 97 LEU B N 1
ATOM 2462 C CA . LEU B 1 97 ? 0.535 10.781 7.492 1 93.81 97 LEU B CA 1
ATOM 2463 C C . LEU B 1 97 ? 0.407 11.078 8.984 1 93.81 97 LEU B C 1
ATOM 2465 O O . LEU B 1 97 ? -0.06 12.156 9.367 1 93.81 97 LEU B O 1
ATOM 2469 N N . GLN B 1 98 ? 0.77 10.141 9.758 1 93.5 98 GLN B N 1
ATOM 2470 C CA . GLN B 1 98 ? 0.75 10.352 11.195 1 93.5 98 GLN B CA 1
ATOM 2471 C C . GLN B 1 98 ? 1.56 11.586 11.586 1 93.5 98 GLN B C 1
ATOM 2473 O O . GLN B 1 98 ? 1.11 12.406 12.391 1 93.5 98 GLN B O 1
ATOM 2478 N N . TYR B 1 99 ? 2.701 11.695 11 1 91.81 99 TYR B N 1
ATOM 2479 C CA . TYR B 1 99 ? 3.559 12.844 11.266 1 91.81 99 TYR B CA 1
ATOM 2480 C C . TYR B 1 99 ? 2.881 14.141 10.836 1 91.81 99 TYR B C 1
ATOM 2482 O O . TYR B 1 99 ? 2.9 15.133 11.57 1 91.81 99 TYR B O 1
ATOM 2490 N N . ALA B 1 100 ? 2.377 14.125 9.68 1 92.44 100 ALA B N 1
ATOM 2491 C CA . ALA B 1 100 ? 1.706 15.32 9.172 1 92.44 100 ALA B CA 1
ATOM 2492 C C . ALA B 1 100 ? 0.555 15.734 10.086 1 92.44 100 ALA B C 1
ATOM 2494 O O . ALA B 1 100 ? 0.362 16.922 10.352 1 92.44 100 ALA B O 1
ATOM 2495 N N . ILE B 1 101 ? -0.161 14.781 10.531 1 92.31 101 ILE B N 1
ATOM 2496 C CA . ILE B 1 101 ? -1.296 15.047 11.406 1 92.31 101 ILE B CA 1
ATOM 2497 C C . ILE B 1 101 ? -0.804 15.664 12.719 1 92.31 101 ILE B C 1
ATOM 2499 O O . ILE B 1 101 ? -1.372 16.641 13.203 1 92.31 101 ILE B O 1
ATOM 2503 N N . GLU B 1 102 ? 0.227 15.156 13.242 1 91.5 102 GLU B N 1
ATOM 2504 C CA . GLU B 1 102 ? 0.781 15.688 14.484 1 91.5 102 GLU B CA 1
ATOM 2505 C C . GLU B 1 102 ? 1.295 17.109 14.297 1 91.5 102 GLU B C 1
ATOM 2507 O O . GLU B 1 102 ? 1.083 17.969 15.148 1 91.5 102 GLU B O 1
ATOM 2512 N N . GLU B 1 103 ? 1.938 17.297 13.234 1 90.12 103 GLU B N 1
ATOM 2513 C CA . GLU B 1 103 ? 2.41 18.656 12.93 1 90.12 103 GLU B CA 1
ATOM 2514 C C . GLU B 1 103 ? 1.243 19.625 12.766 1 90.12 103 GLU B C 1
ATOM 2516 O O . GLU B 1 103 ? 1.305 20.75 13.242 1 90.12 103 GLU B O 1
ATOM 2521 N N . LEU B 1 104 ? 0.284 19.188 12.109 1 90.56 104 LEU B N 1
ATOM 2522 C CA . LEU B 1 104 ? -0.9 20.016 11.898 1 90.56 104 LEU B CA 1
ATOM 2523 C C . LEU B 1 104 ? -1.542 20.391 13.227 1 90.56 104 LEU B C 1
ATOM 2525 O O . LEU B 1 104 ? -1.936 21.547 13.422 1 90.56 104 LEU B O 1
ATOM 2529 N N . LYS B 1 105 ? -1.665 19.469 14.078 1 89.5 105 LYS B N 1
ATOM 2530 C CA . LYS B 1 105 ? -2.211 19.734 15.406 1 89.5 105 LYS B CA 1
ATOM 2531 C C . LYS B 1 105 ? -1.37 20.781 16.141 1 89.5 105 LYS B C 1
ATOM 2533 O O . LYS B 1 105 ? -1.912 21.688 16.766 1 89.5 105 LYS B O 1
ATOM 2538 N N . TYR B 1 106 ? -0.142 20.641 16.062 1 89.38 106 TYR B N 1
ATOM 2539 C CA . TYR B 1 106 ? 0.775 21.547 16.734 1 89.38 106 TYR B CA 1
ATOM 2540 C C . TYR B 1 106 ? 0.636 22.969 16.188 1 89.38 106 TYR B C 1
ATOM 2542 O O . TYR B 1 106 ? 0.466 23.922 16.953 1 89.38 106 TYR B O 1
ATOM 2550 N N . VAL B 1 107 ? 0.76 23.062 14.914 1 89.62 107 VAL B N 1
ATOM 2551 C CA . VAL B 1 107 ? 0.683 24.359 14.281 1 89.62 107 VAL B CA 1
ATOM 2552 C C . VAL B 1 107 ? -0.686 24.984 14.539 1 89.62 107 VAL B C 1
ATOM 2554 O O . VAL B 1 107 ? -0.791 26.203 14.773 1 89.62 107 VAL B O 1
ATOM 2557 N N . HIS B 1 108 ? -1.631 24.203 14.484 1 89.31 108 HIS B N 1
ATOM 2558 C CA . HIS B 1 108 ? -2.979 24.703 14.766 1 89.31 108 HIS B CA 1
ATOM 2559 C C . HIS B 1 108 ? -3.084 25.234 16.188 1 89.31 108 HIS B C 1
ATOM 2561 O O . HIS B 1 108 ? -3.711 26.281 16.406 1 89.31 108 HIS B O 1
ATOM 2567 N N . SER B 1 109 ? -2.574 24.562 17.078 1 90.06 109 SER B N 1
ATOM 2568 C CA . SER B 1 109 ? -2.592 25.016 18.469 1 90.06 109 SER B CA 1
ATOM 2569 C C . SER B 1 109 ? -1.893 26.359 18.609 1 90.06 109 SER B C 1
ATOM 2571 O O . SER B 1 109 ? -2.357 27.234 19.344 1 90.06 109 SER B O 1
ATOM 2573 N N . GLN B 1 110 ? -0.826 26.547 17.969 1 89.44 110 GLN B N 1
ATOM 2574 C CA . GLN B 1 110 ? -0.121 27.828 17.984 1 89.44 110 GLN B CA 1
ATOM 2575 C C . GLN B 1 110 ? -0.979 28.938 17.391 1 89.44 110 GLN B C 1
ATOM 2577 O O . GLN B 1 110 ? -1.014 30.047 17.906 1 89.44 110 GLN B O 1
ATOM 2582 N N . LEU B 1 111 ? -1.525 28.609 16.328 1 89.06 111 LEU B N 1
ATOM 2583 C CA . LEU B 1 111 ? -2.379 29.578 15.648 1 89.06 111 LEU B CA 1
ATOM 2584 C C . LEU B 1 111 ? -3.496 30.047 16.578 1 89.06 111 LEU B C 1
ATOM 2586 O O . LEU B 1 111 ? -3.785 31.25 16.641 1 89.06 111 LEU B O 1
ATOM 2590 N N . VAL B 1 112 ? -4.129 29.094 17.219 1 89.31 112 VAL B N 1
ATOM 2591 C CA . VAL B 1 112 ? -5.219 29.422 18.141 1 89.31 112 VAL B CA 1
ATOM 2592 C C . VAL B 1 112 ? -4.711 30.359 19.234 1 89.31 112 VAL B C 1
ATOM 2594 O O . VAL B 1 112 ? -5.367 31.344 19.562 1 89.31 112 VAL B O 1
ATOM 2597 N N . VAL B 1 113 ? -3.611 30.078 19.766 1 90.69 113 VAL B N 1
ATOM 2598 C CA . VAL B 1 113 ? -3.021 30.891 20.828 1 90.69 113 VAL B CA 1
ATOM 2599 C C . VAL B 1 113 ? -2.766 32.312 20.328 1 90.69 113 VAL B C 1
ATOM 2601 O O . VAL B 1 113 ? -3.107 33.281 21 1 90.69 113 VAL B O 1
ATOM 2604 N N . HIS B 1 114 ? -2.221 32.469 19.172 1 87 114 HIS B N 1
ATOM 2605 C CA . HIS B 1 114 ? -1.888 33.75 18.609 1 87 114 HIS B CA 1
ATOM 2606 C C . HIS B 1 114 ? -3.145 34.531 18.25 1 87 114 HIS B C 1
ATOM 2608 O O . HIS B 1 114 ? -3.182 35.781 18.391 1 87 114 HIS B O 1
ATOM 2614 N N . LYS B 1 115 ? -4.043 33.844 17.781 1 87.25 115 LYS B N 1
ATOM 2615 C CA . LYS B 1 115 ? -5.32 34.5 17.484 1 87.25 115 LYS B CA 1
ATOM 2616 C C . LYS B 1 115 ? -5.961 35.062 18.75 1 87.25 115 LYS B C 1
ATOM 2618 O O . LYS B 1 115 ? -6.512 36.156 18.734 1 87.25 115 LYS B O 1
ATOM 2623 N N . GLU B 1 116 ? -5.961 34.312 19.766 1 88.44 116 GLU B N 1
ATOM 2624 C CA . GLU B 1 116 ? -6.512 34.75 21.047 1 88.44 116 GLU B CA 1
ATOM 2625 C C . GLU B 1 116 ? -5.75 35.938 21.578 1 88.44 116 GLU B C 1
ATOM 2627 O O . GLU B 1 116 ? -6.355 36.875 22.094 1 88.44 116 GLU B O 1
ATOM 2632 N N . GLN B 1 117 ? -4.469 35.969 21.453 1 85.69 117 GLN B N 1
ATOM 2633 C CA . GLN B 1 117 ? -3.643 37.094 21.906 1 85.69 117 GLN B CA 1
ATOM 2634 C C . GLN B 1 117 ? -3.977 38.344 21.125 1 85.69 117 GLN B C 1
ATOM 2636 O O . GLN B 1 117 ? -4.098 39.438 21.703 1 85.69 117 GLN B O 1
ATOM 2641 N N . LEU B 1 118 ? -4.086 38.156 19.875 1 84.56 118 LEU B N 1
ATOM 2642 C CA . LEU B 1 118 ? -4.418 39.281 19.031 1 84.56 118 LEU B CA 1
ATOM 2643 C C . LEU B 1 118 ? -5.793 39.844 19.391 1 84.56 118 LEU B C 1
ATOM 2645 O O . LEU B 1 118 ? -5.984 41.062 19.406 1 84.56 118 LEU B O 1
ATOM 2649 N N . HIS B 1 119 ? -6.723 38.906 19.578 1 84.62 119 HIS B N 1
ATOM 2650 C CA . HIS B 1 119 ? -8.07 39.312 19.953 1 84.62 119 HIS B CA 1
ATOM 2651 C C . HIS B 1 119 ? -8.047 40.094 21.266 1 84.62 119 HIS B C 1
ATOM 2653 O O . HIS B 1 119 ? -8.727 41.125 21.391 1 84.62 119 HIS B O 1
ATOM 2659 N N . PHE B 1 120 ? -7.312 39.656 22.188 1 84.38 120 PHE B N 1
ATOM 2660 C CA . PHE B 1 120 ? -7.211 40.312 23.484 1 84.38 120 PHE B CA 1
ATOM 2661 C C . PHE B 1 120 ? -6.609 41.719 23.328 1 84.38 120 PHE B C 1
ATOM 2663 O O . PHE B 1 120 ? -7.09 42.656 23.938 1 84.38 120 PHE B O 1
ATOM 2670 N N . MET B 1 121 ? -5.641 41.844 22.516 1 80.88 121 MET B N 1
ATOM 2671 C CA . MET B 1 121 ? -4.969 43.125 22.328 1 80.88 121 MET B CA 1
ATOM 2672 C C . MET B 1 121 ? -5.891 44.125 21.609 1 80.88 121 MET B C 1
ATOM 2674 O O . MET B 1 121 ? -5.895 45.312 21.922 1 80.88 121 MET B O 1
ATOM 2678 N N . ASN B 1 122 ? -6.641 43.562 20.75 1 79.56 122 ASN B N 1
ATOM 2679 C CA . ASN B 1 122 ? -7.566 44.406 20.016 1 79.56 122 ASN B CA 1
ATOM 2680 C C . ASN B 1 122 ? -8.703 44.906 20.906 1 79.56 122 ASN B C 1
ATOM 2682 O O . ASN B 1 122 ? -9.133 46.062 20.812 1 79.56 122 ASN B O 1
ATOM 2686 N N . GLU B 1 123 ? -9.203 44 21.688 1 78.88 123 GLU B N 1
ATOM 2687 C CA . GLU B 1 123 ? -10.273 44.375 22.609 1 78.88 123 GLU B CA 1
ATOM 2688 C C . GLU B 1 123 ? -9.797 45.406 23.625 1 78.88 123 GLU B C 1
ATOM 2690 O O . GLU B 1 123 ? -10.539 46.344 23.969 1 78.88 123 GLU B O 1
ATOM 2695 N N . SER B 1 124 ? -8.602 45.281 23.984 1 75.94 124 SER B N 1
ATOM 2696 C CA . SER B 1 124 ? -8.031 46.219 24.938 1 75.94 124 SER B CA 1
ATOM 2697 C C . SER B 1 124 ? -7.805 47.594 24.297 1 75.94 124 SER B C 1
ATOM 2699 O O . SER B 1 124 ? -7.828 48.625 24.984 1 75.94 124 SER B O 1
ATOM 2701 N N . ASN B 1 125 ? -7.676 47.562 22.984 1 72.75 125 ASN B N 1
ATOM 2702 C CA . ASN B 1 125 ? -7.43 48.812 22.266 1 72.75 125 ASN B CA 1
ATOM 2703 C C . ASN B 1 125 ? -8.703 49.344 21.609 1 72.75 125 ASN B C 1
ATOM 2705 O O . ASN B 1 125 ? -8.656 50.344 20.875 1 72.75 125 ASN B O 1
ATOM 2709 N N . GLY B 1 126 ? -9.93 48.656 21.859 1 67.5 126 GLY B N 1
ATOM 2710 C CA . GLY B 1 126 ? -11.211 49.125 21.344 1 67.5 126 GLY B CA 1
ATOM 2711 C C . GLY B 1 126 ? -11.508 48.656 19.938 1 67.5 126 GLY B C 1
ATOM 2712 O O . GLY B 1 126 ? -12.445 49.125 19.297 1 67.5 126 GLY B O 1
ATOM 2713 N N . PHE B 1 127 ? -10.633 47.875 19.328 1 61.66 127 PHE B N 1
ATOM 2714 C CA . PHE B 1 127 ? -10.867 47.375 17.969 1 61.66 127 PHE B CA 1
ATOM 2715 C C . PHE B 1 127 ? -11.578 46.031 18 1 61.66 127 PHE B C 1
ATOM 2717 O O . PHE B 1 127 ? -11.211 45.156 18.766 1 61.66 127 PHE B O 1
ATOM 2724 N N . TYR B 1 128 ? -12.945 45.969 17.625 1 51.66 128 TYR B N 1
ATOM 2725 C CA . TYR B 1 128 ? -13.703 44.719 17.562 1 51.66 128 TYR B CA 1
ATOM 2726 C C . TYR B 1 128 ? -13.383 43.969 16.281 1 51.66 128 TYR B C 1
ATOM 2728 O O . TYR B 1 128 ? -13.57 44.5 15.172 1 51.66 128 TYR B O 1
ATOM 2736 N N . ASP B 1 129 ? -12.328 43.344 16.156 1 52.91 129 ASP B N 1
ATOM 2737 C CA . ASP B 1 129 ? -12.094 42.531 14.953 1 52.91 129 ASP B CA 1
ATOM 2738 C C . ASP B 1 129 ? -13 41.312 14.922 1 52.91 129 ASP B C 1
ATOM 2740 O O . ASP B 1 129 ? -13.266 40.688 15.961 1 52.91 129 ASP B O 1
ATOM 2744 N N . GLU B 1 130 ? -13.953 41.219 13.969 1 49.12 130 GLU B N 1
ATOM 2745 C CA . GLU B 1 130 ? -14.766 40.062 13.617 1 49.12 130 GLU B CA 1
ATOM 2746 C C . GLU B 1 130 ? -13.922 38.781 13.609 1 49.12 130 GLU B C 1
ATOM 2748 O O . GLU B 1 130 ? -12.914 38.688 12.906 1 49.12 130 GLU B O 1
ATOM 2753 N N . GLY B 1 131 ? -13.75 38.188 14.594 1 47.91 131 GLY B N 1
ATOM 2754 C CA . GLY B 1 131 ? -13.078 36.906 14.859 1 47.91 131 GLY B CA 1
ATOM 2755 C C . GLY B 1 131 ? -13.242 35.906 13.734 1 47.91 131 GLY B C 1
ATOM 2756 O O . GLY B 1 131 ? -14.352 35.469 13.438 1 47.91 131 GLY B O 1
ATOM 2757 N N . GLU B 1 132 ? -12.641 36 12.656 1 50.56 132 GLU B N 1
ATOM 2758 C CA . GLU B 1 132 ? -12.648 35 11.602 1 50.56 132 GLU B CA 1
ATOM 2759 C C . GLU B 1 132 ? -12.492 33.594 12.188 1 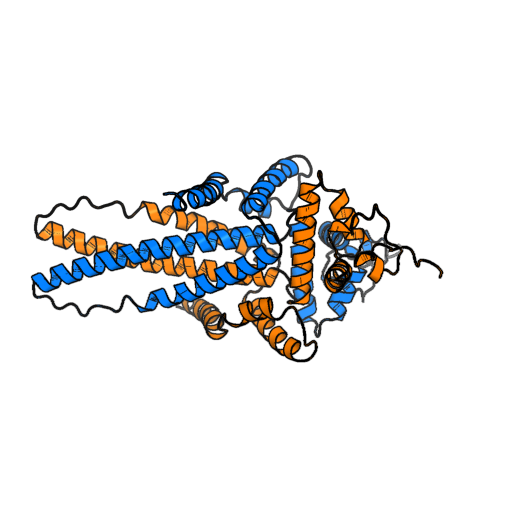50.56 132 GLU B C 1
ATOM 2761 O O . GLU B 1 132 ? -11.68 33.375 13.086 1 50.56 132 GLU B O 1
ATOM 2766 N N . ASN B 1 133 ? -13.539 32.688 12.062 1 49.91 133 ASN B N 1
ATOM 2767 C CA . ASN B 1 133 ? -13.805 31.312 12.438 1 49.91 133 ASN B CA 1
ATOM 2768 C C . ASN B 1 133 ? -12.648 30.391 12.039 1 49.91 133 ASN B C 1
ATOM 2770 O O . ASN B 1 133 ? -12.453 30.109 10.859 1 49.91 133 ASN B O 1
ATOM 2774 N N . VAL B 1 134 ? -11.523 30.328 12.531 1 49 134 VAL B N 1
ATOM 2775 C CA . VAL B 1 134 ? -10.414 29.391 12.477 1 49 134 VAL B CA 1
ATOM 2776 C C . VAL B 1 134 ? -10.953 27.953 12.477 1 49 134 VAL B C 1
ATOM 2778 O O . VAL B 1 134 ? -10.195 27 12.281 1 49 134 VAL B O 1
ATOM 2781 N N . GLY B 1 135 ? -12.266 27.766 12.859 1 48.72 135 GLY B N 1
ATOM 2782 C CA . GLY B 1 135 ? -12.836 26.469 13.164 1 48.72 135 GLY B CA 1
ATOM 2783 C C . GLY B 1 135 ? -12.898 25.547 11.961 1 48.72 135 GLY B C 1
ATOM 2784 O O . GLY B 1 135 ? -12.891 24.328 12.102 1 48.72 135 GLY B O 1
ATOM 2785 N N . LYS B 1 136 ? -13.031 26.016 10.75 1 51.88 136 LYS B N 1
ATOM 2786 C CA . LYS B 1 136 ? -13.43 25.172 9.633 1 51.88 136 LYS B CA 1
ATOM 2787 C C . LYS B 1 136 ? -12.289 24.234 9.234 1 51.88 136 LYS B C 1
ATOM 2789 O O . LYS B 1 136 ? -12.531 23.078 8.836 1 51.88 136 LYS B O 1
ATOM 2794 N N . THR B 1 137 ? -11.109 24.734 9.203 1 52.09 137 THR B N 1
ATOM 2795 C CA . THR B 1 137 ? -9.984 24.047 8.586 1 52.09 137 THR B CA 1
ATOM 2796 C C . THR B 1 137 ? -9.742 22.703 9.258 1 52.09 137 THR B C 1
ATOM 2798 O O . THR B 1 137 ? -9.289 21.75 8.609 1 52.09 137 THR B O 1
ATOM 2801 N N . PHE B 1 138 ? -10.336 22.5 10.547 1 60.44 138 PHE B N 1
ATOM 2802 C CA . PHE B 1 138 ? -9.867 21.375 11.352 1 60.44 138 PHE B CA 1
ATOM 2803 C C . PHE B 1 138 ? -10.82 20.188 11.25 1 60.44 138 PHE B C 1
ATOM 2805 O O . PHE B 1 138 ? -10.492 19.078 11.664 1 60.44 138 PHE B O 1
ATOM 2812 N N . MET B 1 139 ? -11.82 20.484 10.492 1 58.84 139 MET B N 1
ATOM 2813 C CA . MET B 1 139 ? -12.766 19.375 10.344 1 58.84 139 MET B CA 1
ATOM 2814 C C . MET B 1 139 ? -12.141 18.234 9.562 1 58.84 139 MET B C 1
ATOM 2816 O O . MET B 1 139 ? -12.414 17.062 9.836 1 58.84 139 MET B O 1
ATOM 2820 N N . GLY B 1 140 ? -11.203 18.672 8.836 1 73.38 140 GLY B N 1
ATOM 2821 C CA . GLY B 1 140 ? -10.578 17.625 8.047 1 73.38 140 GLY B CA 1
ATOM 2822 C C . GLY B 1 140 ? -9.617 16.766 8.852 1 73.38 140 GLY B C 1
ATOM 2823 O O . GLY B 1 140 ? -9.359 15.617 8.492 1 73.38 140 GLY B O 1
ATOM 2824 N N . LEU B 1 141 ? -9.336 17.266 10.047 1 82 141 LEU B N 1
ATOM 2825 C CA . LEU B 1 141 ? -8.352 16.562 10.867 1 82 141 LEU B CA 1
ATOM 2826 C C . LEU B 1 141 ? -8.938 15.289 11.453 1 82 141 LEU B C 1
ATOM 2828 O O . LEU B 1 141 ? -8.266 14.258 11.516 1 82 141 LEU B O 1
ATOM 2832 N N . ASP B 1 142 ? -10.148 15.367 11.797 1 82.69 142 ASP B N 1
ATOM 2833 C CA . ASP B 1 142 ? -10.797 14.195 12.367 1 82.69 142 ASP B CA 1
ATOM 2834 C C . ASP B 1 142 ? -10.922 13.078 11.336 1 82.69 142 ASP B C 1
ATOM 2836 O O . ASP B 1 142 ? -10.695 11.906 11.648 1 82.69 142 ASP B O 1
ATOM 2840 N N . SER B 1 143 ? -11.227 13.516 10.219 1 86 143 SER B N 1
ATOM 2841 C CA . SER B 1 143 ? -11.336 12.531 9.148 1 86 143 SER B CA 1
ATOM 2842 C C . SER B 1 143 ? -9.992 11.883 8.852 1 86 143 SER B C 1
ATOM 2844 O O . SER B 1 143 ? -9.914 10.664 8.68 1 86 143 SER B O 1
ATOM 2846 N N . LEU B 1 144 ? -9 12.664 8.891 1 88.56 144 LEU B N 1
ATOM 2847 C CA . LEU B 1 144 ? -7.652 12.156 8.648 1 88.56 144 LEU B CA 1
ATOM 2848 C C . LEU B 1 144 ? -7.246 11.172 9.742 1 88.56 144 LEU B C 1
ATOM 2850 O O . LEU B 1 144 ? -6.742 10.086 9.445 1 88.56 144 LEU B O 1
ATOM 2854 N N . THR B 1 145 ? -7.574 11.547 10.898 1 89.88 145 THR B N 1
ATOM 2855 C CA . THR B 1 145 ? -7.188 10.727 12.039 1 89.88 145 THR B CA 1
ATOM 2856 C C . THR B 1 145 ? -7.965 9.414 12.055 1 89.88 145 THR B C 1
ATOM 2858 O O . THR B 1 145 ? -7.398 8.352 12.328 1 89.88 145 THR B O 1
ATOM 2861 N N . ASN B 1 146 ? -9.156 9.523 11.711 1 88.81 146 ASN B N 1
ATOM 2862 C CA . ASN B 1 146 ? -9.992 8.328 11.688 1 88.81 146 ASN B CA 1
ATOM 2863 C C . ASN B 1 146 ? -9.531 7.34 10.617 1 88.81 146 ASN B C 1
ATOM 2865 O O . ASN B 1 146 ? -9.469 6.137 10.867 1 88.81 146 ASN B O 1
ATOM 2869 N N . ASN B 1 147 ? -9.258 7.824 9.547 1 85.5 147 ASN B N 1
ATOM 2870 C CA . ASN B 1 147 ? -8.789 6.965 8.469 1 85.5 147 ASN B CA 1
ATOM 2871 C C . ASN B 1 147 ? -7.441 6.328 8.797 1 85.5 147 ASN B C 1
ATOM 2873 O O . ASN B 1 147 ? -7.23 5.141 8.547 1 85.5 147 ASN B O 1
ATOM 2877 N N . LEU B 1 148 ? -6.641 7.105 9.352 1 91.25 148 LEU B N 1
ATOM 2878 C CA . LEU B 1 148 ? -5.34 6.594 9.773 1 91.25 148 LEU B CA 1
ATOM 2879 C C . LEU B 1 148 ? -5.5 5.469 10.789 1 91.25 148 LEU B C 1
ATOM 2881 O O . LEU B 1 148 ? -4.836 4.434 10.695 1 91.25 148 LEU B O 1
ATOM 2885 N N . THR B 1 149 ? -6.355 5.723 11.695 1 92 149 THR B N 1
ATOM 2886 C CA . THR B 1 149 ? -6.59 4.734 12.742 1 92 149 THR B CA 1
ATOM 2887 C C . THR B 1 149 ? -7.152 3.445 12.148 1 92 149 THR B C 1
ATOM 2889 O O . THR B 1 149 ? -6.793 2.348 12.586 1 92 149 THR B O 1
ATOM 2892 N N . SER B 1 150 ? -7.992 3.609 11.188 1 91.31 150 SER B N 1
ATOM 2893 C CA . SER B 1 150 ? -8.594 2.445 10.547 1 91.31 150 SER B CA 1
ATOM 2894 C C . SER B 1 150 ? -7.547 1.624 9.805 1 91.31 150 SER B C 1
ATOM 2896 O O . SER B 1 150 ? -7.52 0.396 9.914 1 91.31 150 SER B O 1
ATOM 2898 N N . ILE B 1 151 ? -6.703 2.24 9.148 1 89.62 151 ILE B N 1
ATOM 2899 C CA . ILE B 1 151 ? -5.668 1.551 8.383 1 89.62 151 ILE B CA 1
ATOM 2900 C C . ILE B 1 151 ? -4.676 0.893 9.336 1 89.62 151 ILE B C 1
ATOM 2902 O O . ILE B 1 151 ? -4.234 -0.235 9.109 1 89.62 151 ILE B O 1
ATOM 2906 N N . GLN B 1 152 ? -4.422 1.567 10.43 1 90 152 GLN B N 1
ATOM 2907 C CA . GLN B 1 152 ? -3.533 1.002 11.438 1 90 152 GLN B CA 1
ATOM 2908 C C . GLN B 1 152 ? -4.129 -0.26 12.055 1 90 152 GLN B C 1
ATOM 2910 O O . GLN B 1 152 ? -3.43 -1.256 12.242 1 90 152 GLN B O 1
ATOM 2915 N N . ALA B 1 153 ? -5.34 -0.125 12.32 1 91.25 153 ALA B N 1
ATOM 2916 C CA . ALA B 1 153 ? -6.023 -1.275 12.906 1 91.25 153 ALA B CA 1
ATOM 2917 C C . ALA B 1 153 ? -5.992 -2.471 11.953 1 91.25 153 ALA B C 1
ATOM 2919 O O . ALA B 1 153 ? -5.797 -3.609 12.391 1 91.25 153 ALA B O 1
ATOM 2920 N N . GLN B 1 154 ? -6.188 -2.193 10.742 1 88.88 154 GLN B N 1
ATOM 2921 C CA . GLN B 1 154 ? -6.129 -3.244 9.727 1 88.88 154 GLN B CA 1
ATOM 2922 C C . GLN B 1 154 ? -4.746 -3.885 9.68 1 88.88 154 GLN B C 1
ATOM 2924 O O . GLN B 1 154 ? -4.625 -5.113 9.68 1 88.88 154 GLN B O 1
ATOM 2929 N N . MET B 1 155 ? -3.76 -3.125 9.688 1 89.75 155 MET B N 1
ATOM 2930 C CA . MET B 1 155 ? -2.391 -3.631 9.625 1 89.75 155 MET B CA 1
ATOM 2931 C C . MET B 1 155 ? -2.035 -4.398 10.891 1 89.75 155 MET B C 1
ATOM 2933 O O . MET B 1 155 ? -1.389 -5.445 10.828 1 89.75 155 MET B O 1
ATOM 2937 N N . ASP B 1 156 ? -2.514 -3.896 11.969 1 89.88 156 ASP B N 1
ATOM 2938 C CA . ASP B 1 156 ? -2.262 -4.562 13.242 1 89.88 156 ASP B CA 1
ATOM 2939 C C . ASP B 1 156 ? -2.902 -5.949 13.273 1 89.88 156 ASP B C 1
ATOM 2941 O O . ASP B 1 156 ? -2.35 -6.883 13.859 1 89.88 156 ASP B O 1
ATOM 2945 N N . ALA B 1 157 ? -4.016 -6.004 12.617 1 90.88 157 ALA B N 1
ATOM 2946 C CA . ALA B 1 157 ? -4.727 -7.277 12.586 1 90.88 157 ALA B CA 1
ATOM 2947 C C . ALA B 1 157 ? -3.9 -8.344 11.875 1 90.88 157 ALA B C 1
ATOM 2949 O O . ALA B 1 157 ? -4.059 -9.539 12.141 1 90.88 157 ALA B O 1
ATOM 2950 N N . PHE B 1 158 ? -2.957 -7.883 11.109 1 91.19 158 PHE B N 1
ATOM 2951 C CA . PHE B 1 158 ? -2.107 -8.828 10.391 1 91.19 158 PHE B CA 1
ATOM 2952 C C . PHE B 1 158 ? -0.73 -8.914 11.039 1 91.19 158 PHE B C 1
ATOM 2954 O O . PHE B 1 158 ? 0.171 -9.562 10.5 1 91.19 158 PHE B O 1
ATOM 2961 N N . GLY B 1 159 ? -0.502 -8.25 12.094 1 89.06 159 GLY B N 1
ATOM 2962 C CA . GLY B 1 159 ? 0.693 -8.398 12.906 1 89.06 159 GLY B CA 1
ATOM 2963 C C . GLY B 1 159 ? 1.862 -7.57 12.414 1 89.06 159 GLY B C 1
ATOM 2964 O O . GLY B 1 159 ? 3.02 -7.895 12.688 1 89.06 159 GLY B O 1
ATOM 2965 N N . PHE B 1 160 ? 1.593 -6.566 11.688 1 89.62 160 PHE B N 1
ATOM 2966 C CA . PHE B 1 160 ? 2.668 -5.723 11.18 1 89.62 160 PHE B CA 1
ATOM 2967 C C . PHE B 1 160 ? 3.252 -4.859 12.297 1 89.62 160 PHE B C 1
ATOM 2969 O O . PHE B 1 160 ? 2.521 -4.379 13.164 1 89.62 160 PHE B O 1
ATOM 2976 N N . ASN B 1 161 ? 4.594 -4.82 12.172 1 84.56 161 ASN B N 1
ATOM 2977 C CA . ASN B 1 161 ? 5.363 -3.932 13.039 1 84.56 161 ASN B CA 1
ATOM 2978 C C . ASN B 1 161 ? 6.129 -2.889 12.234 1 84.56 161 ASN B C 1
ATOM 2980 O O . ASN B 1 161 ? 7.066 -3.227 11.508 1 84.56 161 ASN B O 1
ATOM 2984 N N . ASP B 1 162 ? 5.805 -1.723 12.477 1 82.25 162 ASP B N 1
ATOM 2985 C CA . ASP B 1 162 ? 6.355 -0.643 11.656 1 82.25 162 ASP B CA 1
ATOM 2986 C C . ASP B 1 162 ? 7.879 -0.623 11.734 1 82.25 162 ASP B C 1
ATOM 2988 O O . ASP B 1 162 ? 8.555 -0.433 10.719 1 82.25 162 ASP B O 1
ATOM 2992 N N . ARG B 1 163 ? 8.359 -0.77 12.906 1 77.75 163 ARG B N 1
ATOM 2993 C CA . ARG B 1 163 ? 9.805 -0.701 13.102 1 77.75 163 ARG B CA 1
ATOM 2994 C C . ARG B 1 163 ? 10.523 -1.777 12.297 1 77.75 163 ARG B C 1
ATOM 2996 O O . ARG B 1 163 ? 11.539 -1.508 11.656 1 77.75 163 ARG B O 1
ATOM 3003 N N . GLU B 1 164 ? 9.953 -2.848 12.266 1 79.69 164 GLU B N 1
ATOM 3004 C CA . GLU B 1 164 ? 10.57 -3.955 11.539 1 79.69 164 GLU B CA 1
ATOM 3005 C C . GLU B 1 164 ? 10.492 -3.729 10.031 1 79.69 164 GLU B C 1
ATOM 3007 O O . GLU B 1 164 ? 11.445 -4.02 9.305 1 79.69 164 GLU B O 1
ATOM 3012 N N . ILE B 1 165 ? 9.406 -3.141 9.625 1 84.19 165 ILE B N 1
ATOM 3013 C CA . ILE B 1 165 ? 9.188 -2.939 8.195 1 84.19 165 ILE B CA 1
ATOM 3014 C C . ILE B 1 165 ? 10.156 -1.884 7.668 1 84.19 165 ILE B C 1
ATOM 3016 O O . ILE B 1 165 ? 10.758 -2.061 6.609 1 84.19 165 ILE B O 1
ATOM 3020 N N . LEU B 1 166 ? 10.344 -0.959 8.406 1 78.5 166 LEU B N 1
ATOM 3021 C CA . LEU B 1 166 ? 11.156 0.163 7.945 1 78.5 166 LEU B CA 1
ATOM 3022 C C . LEU B 1 166 ? 12.641 -0.169 8.031 1 78.5 166 LEU B C 1
ATOM 3024 O O . LEU B 1 166 ? 13.445 0.341 7.242 1 78.5 166 LEU B O 1
ATOM 3028 N N . TYR B 1 167 ? 12.977 -0.975 8.945 1 70.56 167 TYR B N 1
ATOM 3029 C CA . TYR B 1 167 ? 14.375 -1.354 9.094 1 70.56 167 TYR B CA 1
ATOM 3030 C C . TYR B 1 167 ? 14.82 -2.264 7.953 1 70.56 167 TYR B C 1
ATOM 3032 O O . TYR B 1 167 ? 15.969 -2.193 7.504 1 70.56 167 TYR B O 1
ATOM 3040 N N . GLN B 1 168 ? 14.039 -3.088 7.535 1 61.53 168 GLN B N 1
ATOM 3041 C CA . GLN B 1 168 ? 14.422 -4.031 6.488 1 61.53 168 GLN B CA 1
ATOM 3042 C C . GLN B 1 168 ? 14.617 -3.324 5.152 1 61.53 168 GLN B C 1
ATOM 3044 O O . GLN B 1 168 ? 15.352 -3.807 4.285 1 61.53 168 GLN B O 1
ATOM 3049 N N . ASN B 1 169 ? 13.859 -2.33 4.914 1 56.53 169 ASN B N 1
ATOM 3050 C CA . ASN B 1 169 ? 14.047 -1.551 3.693 1 56.53 169 ASN B CA 1
ATOM 3051 C C . ASN B 1 169 ? 15.492 -1.077 3.551 1 56.53 169 ASN B C 1
ATOM 3053 O O . ASN B 1 169 ? 16.016 -0.994 2.438 1 56.53 169 ASN B O 1
ATOM 3057 N N . TYR B 1 170 ? 16.125 -0.921 4.645 1 44.94 170 TYR B N 1
ATOM 3058 C CA . TYR B 1 170 ? 17.5 -0.447 4.617 1 44.94 170 TYR B CA 1
ATOM 3059 C C . TYR B 1 170 ? 18.469 -1.57 4.23 1 44.94 170 TYR B C 1
ATOM 3061 O O . TYR B 1 170 ? 19.484 -1.33 3.588 1 44.94 170 TYR B O 1
ATOM 3069 N N . GLU B 1 171 ? 18.219 -2.691 4.578 1 46.47 171 GLU B N 1
ATOM 3070 C CA . GLU B 1 171 ? 19.125 -3.781 4.25 1 46.47 171 GLU B CA 1
ATOM 3071 C C . GLU B 1 171 ? 19.047 -4.145 2.771 1 46.47 171 GLU B C 1
ATOM 3073 O O . GLU B 1 171 ? 20.047 -4.555 2.174 1 46.47 171 GLU B O 1
ATOM 3078 N N . THR B 1 172 ? 17.953 -4.074 2.24 1 46.62 172 THR B N 1
ATOM 3079 C CA . THR B 1 172 ? 17.828 -4.473 0.843 1 46.62 172 THR B CA 1
ATOM 3080 C C . THR B 1 172 ? 18.438 -3.42 -0.075 1 46.62 172 THR B C 1
ATOM 3082 O O . THR B 1 172 ? 18.859 -3.732 -1.19 1 46.62 172 THR B O 1
ATOM 3085 N N . LYS B 1 173 ? 18.484 -2.092 0.267 1 45.09 173 LYS B N 1
ATOM 3086 C CA . LYS B 1 173 ? 19.219 -1.146 -0.576 1 45.09 173 LYS B CA 1
ATOM 3087 C C . LYS B 1 173 ? 20.703 -1.493 -0.636 1 45.09 173 LYS B C 1
ATOM 3089 O O . LYS B 1 173 ? 21.344 -1.291 -1.664 1 45.09 173 LYS B O 1
ATOM 3094 N N . GLU B 1 174 ? 21.25 -2.006 0.35 1 40.22 174 GLU B N 1
ATOM 3095 C CA . GLU B 1 174 ? 22.672 -2.352 0.328 1 40.22 174 GLU B CA 1
ATOM 3096 C C . GLU B 1 174 ? 22.922 -3.594 -0.524 1 40.22 174 GLU B C 1
ATOM 3098 O O . GLU B 1 174 ? 23.953 -3.695 -1.193 1 40.22 174 GLU B O 1
ATOM 3103 N N . ALA B 1 175 ? 22.125 -4.547 -0.46 1 36.06 175 ALA B N 1
ATOM 3104 C CA . ALA B 1 175 ? 22.406 -5.754 -1.236 1 36.06 175 ALA B CA 1
ATOM 3105 C C . ALA B 1 175 ? 22.203 -5.5 -2.729 1 36.06 175 ALA B C 1
ATOM 3107 O O . ALA B 1 175 ? 22.828 -6.172 -3.562 1 36.06 175 ALA B O 1
ATOM 3108 N N . CYS B 1 176 ? 21.234 -4.703 -3.059 1 37.34 176 CYS B N 1
ATOM 3109 C CA . CYS B 1 176 ? 21.094 -4.48 -4.492 1 37.34 176 CYS B CA 1
ATOM 3110 C C . CYS B 1 176 ? 22.25 -3.666 -5.043 1 37.34 176 CYS B C 1
ATOM 3112 O O . CYS B 1 176 ? 22.297 -3.389 -6.242 1 37.34 176 CYS B O 1
ATOM 3114 N N . HIS B 1 177 ? 23.094 -3.043 -4.293 1 34.91 177 HIS B N 1
ATOM 3115 C CA . HIS B 1 177 ? 24.281 -2.441 -4.906 1 34.91 177 HIS B CA 1
ATOM 3116 C C . HIS B 1 177 ? 25.141 -3.494 -5.594 1 34.91 177 HIS B C 1
ATOM 3118 O O . HIS B 1 177 ? 26.125 -3.162 -6.246 1 34.91 177 HIS B O 1
ATOM 3124 N N . SER B 1 178 ? 25.172 -4.719 -5.023 1 30.47 178 SER B N 1
ATOM 3125 C CA . SER B 1 178 ? 26.188 -5.453 -5.75 1 30.47 178 SER B CA 1
ATOM 3126 C C . SER B 1 178 ? 25.797 -5.672 -7.207 1 30.47 178 SER B C 1
ATOM 3128 O O . SER B 1 178 ? 26.641 -5.699 -8.094 1 30.47 178 SER B O 1
ATOM 3130 N N . SER B 1 179 ? 24.859 -6.664 -7.52 1 30.61 179 SER B N 1
ATOM 3131 C CA . SER B 1 179 ? 25 -7.191 -8.875 1 30.61 179 SER B CA 1
ATOM 3132 C C . SER B 1 179 ? 24.578 -6.16 -9.914 1 30.61 179 SER B C 1
ATOM 3134 O O . SER B 1 179 ? 25.281 -5.949 -10.906 1 30.61 179 SER B O 1
ATOM 3136 N N . SER B 1 180 ? 23.25 -6.234 -10.461 1 29.58 180 SER B N 1
ATOM 3137 C CA . SER B 1 180 ? 22.938 -5.91 -11.852 1 29.58 180 SER B CA 1
ATOM 3138 C C . SER B 1 180 ? 22.969 -4.402 -12.086 1 29.58 180 SER B C 1
ATOM 3140 O O . SER B 1 180 ? 22.516 -3.629 -11.242 1 29.58 180 SER B O 1
ATOM 3142 N N . GLU B 1 181 ? 23.875 -3.771 -13.055 1 30.2 181 GLU B N 1
ATOM 3143 C CA . GLU B 1 181 ? 24.203 -2.547 -13.773 1 30.2 181 GLU B CA 1
ATOM 3144 C C . GLU B 1 181 ? 22.953 -1.719 -14.07 1 30.2 181 GLU B C 1
ATOM 3146 O O . GLU B 1 181 ? 22.969 -0.497 -13.906 1 30.2 181 GLU B O 1
ATOM 3151 N N . SER B 1 182 ? 22.141 -2.143 -15.188 1 28.83 182 SER B N 1
ATOM 3152 C CA . SER B 1 182 ? 21.703 -1.225 -16.234 1 28.83 182 SER B CA 1
ATOM 3153 C C . SER B 1 182 ? 20.594 -0.302 -15.711 1 28.83 182 SER B C 1
ATOM 3155 O O . SER B 1 182 ? 20.703 0.922 -15.828 1 28.83 182 SER B O 1
ATOM 3157 N N . SER B 1 183 ? 19.312 -0.495 -16.297 1 31.23 183 SER B N 1
ATOM 3158 C CA . SER B 1 183 ? 18.359 0.461 -16.844 1 31.23 183 SER B CA 1
ATOM 3159 C C . SER B 1 183 ? 17.531 1.117 -15.75 1 31.23 183 SER B C 1
ATOM 3161 O O . SER B 1 183 ? 16.922 2.17 -15.969 1 31.23 183 SER B O 1
ATOM 3163 N N . LEU B 1 184 ? 16.953 0.33 -14.82 1 29.8 184 LEU B N 1
ATOM 3164 C CA . LEU B 1 184 ? 15.891 0.978 -14.062 1 29.8 184 LEU B CA 1
ATOM 3165 C C . LEU B 1 184 ? 16.469 1.909 -13 1 29.8 184 LEU B C 1
ATOM 3167 O O . LEU B 1 184 ? 16.312 1.665 -11.805 1 29.8 184 LEU B O 1
ATOM 3171 N N . LYS B 1 185 ? 17.641 2.531 -13.172 1 32.91 185 LYS B N 1
ATOM 3172 C CA . LYS B 1 185 ? 18.422 3.502 -12.398 1 32.91 185 LYS B CA 1
ATOM 3173 C C . LYS B 1 185 ? 17.516 4.574 -11.797 1 32.91 185 LYS B C 1
ATOM 3175 O O . LYS B 1 185 ? 17.734 5.016 -10.672 1 32.91 185 LYS B O 1
ATOM 3180 N N . ASP B 1 186 ? 16.578 5.051 -12.633 1 31.97 186 ASP B N 1
ATOM 3181 C CA . ASP B 1 186 ? 15.938 6.324 -12.312 1 31.97 186 ASP B CA 1
ATOM 3182 C C . ASP B 1 186 ? 14.953 6.168 -11.156 1 31.97 186 ASP B C 1
ATOM 3184 O O . ASP B 1 186 ? 14.766 7.094 -10.367 1 31.97 186 ASP B O 1
ATOM 3188 N N . THR B 1 187 ? 14.305 5.02 -11.102 1 30.95 187 THR B N 1
ATOM 3189 C CA . THR B 1 187 ? 13.281 4.93 -10.062 1 30.95 187 THR B CA 1
ATOM 3190 C C . THR B 1 187 ? 13.922 4.68 -8.695 1 30.95 187 THR B C 1
ATOM 3192 O O . THR B 1 187 ? 13.305 4.926 -7.664 1 30.95 187 THR B O 1
ATOM 3195 N N . THR B 1 188 ? 15.125 4.109 -8.625 1 33.56 188 THR B N 1
ATOM 3196 C CA . THR B 1 188 ? 15.812 3.758 -7.387 1 33.56 188 THR B CA 1
ATOM 3197 C C . THR B 1 188 ? 16.234 5.012 -6.625 1 33.56 188 THR B C 1
ATOM 3199 O O . THR B 1 188 ? 16.234 5.02 -5.391 1 33.56 188 THR B O 1
ATOM 3202 N N . GLN B 1 189 ? 16.672 6.039 -7.375 1 32.5 189 GLN B N 1
ATOM 3203 C CA . GLN B 1 189 ? 17.203 7.223 -6.723 1 32.5 189 GLN B CA 1
ATOM 3204 C C . GLN B 1 189 ? 16.141 7.914 -5.867 1 32.5 189 GLN B C 1
ATOM 3206 O O . GLN B 1 189 ? 16.469 8.625 -4.918 1 32.5 189 GLN B O 1
ATOM 3211 N N . LEU B 1 190 ? 14.984 7.75 -6.363 1 31.62 190 LEU B N 1
ATOM 3212 C CA . LEU B 1 190 ? 13.992 8.547 -5.652 1 31.62 190 LEU B CA 1
ATOM 3213 C C . LEU B 1 190 ? 13.797 8.031 -4.23 1 31.62 190 LEU B C 1
ATOM 3215 O O . LEU B 1 190 ? 13.609 8.82 -3.301 1 31.62 190 LEU B O 1
ATOM 3219 N N . MET B 1 191 ? 13.844 6.754 -4.098 1 34.94 191 MET B N 1
ATOM 3220 C CA . MET B 1 191 ? 13.578 6.266 -2.75 1 34.94 191 MET B CA 1
ATOM 3221 C C . MET B 1 191 ? 14.766 6.535 -1.831 1 34.94 191 MET B C 1
ATOM 3223 O O . MET B 1 191 ? 14.656 6.41 -0.611 1 34.94 191 MET B O 1
ATOM 3227 N N . GLU B 1 192 ? 15.984 6.762 -2.328 1 35.81 192 GLU B N 1
ATOM 3228 C CA . GLU B 1 192 ? 17.188 6.902 -1.504 1 35.81 192 GLU B CA 1
ATOM 3229 C C . GLU B 1 192 ? 17.094 8.125 -0.594 1 35.81 192 GLU B C 1
ATOM 3231 O O . GLU B 1 192 ? 17.625 8.125 0.513 1 35.81 192 GLU B O 1
ATOM 3236 N N . HIS B 1 193 ? 16.594 9.211 -1.148 1 33.59 193 HIS B N 1
ATOM 3237 C CA . HIS B 1 193 ? 16.828 10.445 -0.409 1 33.59 193 HIS B CA 1
ATOM 3238 C C . HIS B 1 193 ? 15.906 10.539 0.805 1 33.59 193 HIS B C 1
ATOM 3240 O O . HIS B 1 193 ? 15.797 11.602 1.419 1 33.59 193 HIS B O 1
ATOM 3246 N N . VAL B 1 194 ? 14.945 9.742 0.989 1 36.28 194 VAL B N 1
ATOM 3247 C CA . VAL B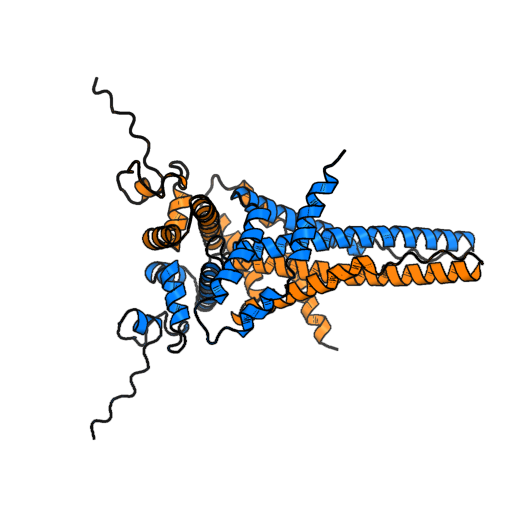 1 194 ? 14.305 9.938 2.285 1 36.28 194 VAL B CA 1
ATOM 3248 C C . VAL B 1 194 ? 15.297 9.648 3.404 1 36.28 194 VAL B C 1
ATOM 3250 O O . VAL B 1 194 ? 15.797 8.523 3.523 1 36.28 194 VAL B O 1
ATOM 3253 N N . SER B 1 195 ? 16.062 10.555 3.83 1 34.09 195 SER B N 1
ATOM 3254 C CA . SER B 1 195 ? 17.078 10.406 4.871 1 34.09 195 SER B CA 1
ATOM 3255 C C . SER B 1 195 ? 16.609 9.453 5.969 1 34.09 195 SER B C 1
ATOM 3257 O O . SER B 1 195 ? 15.469 9.562 6.445 1 34.09 195 SER B O 1
ATOM 3259 N N . GLN B 1 196 ? 17.156 8.312 6.059 1 38.06 196 GLN B N 1
ATOM 3260 C CA . GLN B 1 196 ? 17.125 7.293 7.102 1 38.06 196 GLN B CA 1
ATOM 3261 C C . GLN B 1 196 ? 17.047 7.922 8.492 1 38.06 196 GLN B C 1
ATOM 3263 O O . GLN B 1 196 ? 16.422 7.363 9.391 1 38.06 196 GLN B O 1
ATOM 3268 N N . SER B 1 197 ? 17.719 8.938 8.688 1 36.97 197 SER B N 1
ATOM 3269 C CA . SER B 1 197 ? 17.828 9.586 9.992 1 36.97 197 SER B CA 1
ATOM 3270 C C . SER B 1 197 ? 16.469 10.117 10.453 1 36.97 197 SER B C 1
ATOM 3272 O O . SER B 1 197 ? 16.141 10.031 11.633 1 36.97 197 SER B O 1
ATOM 3274 N N . GLU B 1 198 ? 15.758 10.719 9.562 1 38.12 198 GLU B N 1
ATOM 3275 C CA . GLU B 1 198 ? 14.523 11.359 10.008 1 38.12 198 GLU B CA 1
ATOM 3276 C C . GLU B 1 198 ? 13.422 10.328 10.258 1 38.12 198 GLU B C 1
ATOM 3278 O O . GLU B 1 198 ? 12.617 10.484 11.172 1 38.12 198 GLU B O 1
ATOM 3283 N N . LEU B 1 199 ? 13.289 9.242 9.453 1 39.38 199 LEU B N 1
ATOM 3284 C CA . LEU B 1 199 ? 12.328 8.203 9.789 1 39.38 199 LEU B CA 1
ATOM 3285 C C . LEU B 1 199 ? 12.711 7.496 11.078 1 39.38 199 LEU B C 1
ATOM 3287 O O . LEU B 1 199 ? 11.844 7.098 11.859 1 39.38 199 LEU B O 1
ATOM 3291 N N . ARG B 1 200 ? 13.977 7.289 11.391 1 41.19 200 ARG B N 1
ATOM 3292 C CA . ARG B 1 200 ? 14.477 6.758 12.656 1 41.19 200 ARG B CA 1
ATOM 3293 C C . ARG B 1 200 ? 14.109 7.676 13.812 1 41.19 200 ARG B C 1
ATOM 3295 O O . ARG B 1 200 ? 13.781 7.203 14.906 1 41.19 200 ARG B O 1
ATOM 3302 N N . ASN B 1 201 ? 14.266 8.875 13.586 1 37.03 201 ASN B N 1
ATOM 3303 C CA . ASN B 1 201 ? 13.938 9.82 14.656 1 37.03 201 ASN B CA 1
ATOM 3304 C C . ASN B 1 201 ? 12.438 9.867 14.922 1 37.03 201 ASN B C 1
ATOM 3306 O O . ASN B 1 201 ? 12.008 9.969 16.078 1 37.03 201 ASN B O 1
ATOM 3310 N N . ALA B 1 202 ? 11.641 9.789 13.922 1 37.12 202 ALA B N 1
ATOM 3311 C CA . ALA B 1 202 ? 10.195 9.773 14.172 1 37.12 202 ALA B CA 1
ATOM 3312 C C . ALA B 1 202 ? 9.773 8.492 14.883 1 37.12 202 ALA B C 1
ATOM 3314 O O . ALA B 1 202 ? 8.906 8.516 15.758 1 37.12 202 ALA B O 1
ATOM 3315 N N . ALA B 1 203 ? 10.312 7.395 14.547 1 37.97 203 ALA B N 1
ATOM 3316 C CA . ALA B 1 203 ? 10.016 6.176 15.289 1 37.97 203 ALA B CA 1
ATOM 3317 C C . ALA B 1 203 ? 10.562 6.258 16.719 1 37.97 203 ALA B C 1
ATOM 3319 O O . ALA B 1 203 ? 9.93 5.77 17.656 1 37.97 203 ALA B O 1
ATOM 3320 N N . ALA B 1 204 ? 11.703 6.711 16.938 1 35.97 204 ALA B N 1
ATOM 3321 C CA . ALA B 1 204 ? 12.258 6.844 18.281 1 35.97 204 ALA B CA 1
ATOM 3322 C C . ALA B 1 204 ? 11.414 7.785 19.125 1 35.97 204 ALA B C 1
ATOM 3324 O O . ALA B 1 204 ? 11.234 7.559 20.328 1 35.97 204 ALA B O 1
ATOM 3325 N N . ASP B 1 205 ? 11.055 8.82 18.656 1 34.19 205 ASP B N 1
ATOM 3326 C CA . ASP B 1 205 ? 10.352 9.789 19.484 1 34.19 205 ASP B CA 1
ATOM 3327 C C . ASP B 1 205 ? 8.945 9.305 19.828 1 34.19 205 ASP B C 1
ATOM 3329 O O . ASP B 1 205 ? 8.328 9.773 20.781 1 34.19 205 ASP B O 1
ATOM 3333 N N . PHE B 1 206 ? 8.359 8.422 19.109 1 35.84 206 PHE B N 1
ATOM 3334 C CA . PHE B 1 206 ? 7.086 7.91 19.609 1 35.84 206 PHE B CA 1
ATOM 3335 C C . PHE B 1 206 ? 7.281 7.094 20.875 1 35.84 206 PHE B C 1
ATOM 3337 O O . PHE B 1 206 ? 6.324 6.852 21.625 1 35.84 206 PHE B O 1
ATOM 3344 N N . THR B 1 207 ? 8.383 6.473 21.109 1 32.69 207 THR B N 1
ATOM 3345 C CA . THR B 1 207 ? 8.523 5.793 22.391 1 32.69 207 THR B CA 1
ATOM 3346 C C . THR B 1 207 ? 8.461 6.797 23.531 1 32.69 207 THR B C 1
ATOM 3348 O O . THR B 1 207 ? 8.266 6.41 24.688 1 32.69 207 THR B O 1
ATOM 3351 N N . LEU B 1 208 ? 8.906 7.996 23.422 1 29.98 208 LEU B N 1
ATOM 3352 C CA . LEU B 1 208 ? 9.047 8.789 24.641 1 29.98 208 LEU B CA 1
ATOM 3353 C C . LEU B 1 208 ? 7.68 9.172 25.203 1 29.98 208 LEU B C 1
ATOM 3355 O O . LEU B 1 208 ? 7.535 9.367 26.406 1 29.98 208 LEU B O 1
ATOM 3359 N N . THR B 1 209 ? 6.652 9.5 24.391 1 30.75 209 THR B N 1
ATOM 3360 C CA . THR B 1 209 ? 5.566 10.109 25.141 1 30.75 209 THR B CA 1
ATOM 3361 C C . THR B 1 209 ? 4.777 9.047 25.906 1 30.75 209 THR B C 1
ATOM 3363 O O . THR B 1 209 ? 3.781 9.359 26.562 1 30.75 209 THR B O 1
ATOM 3366 N N . THR B 1 210 ? 5.055 7.703 25.766 1 26.08 210 THR B N 1
ATOM 3367 C CA . THR B 1 210 ? 4.281 6.891 26.688 1 26.08 210 THR B CA 1
ATOM 3368 C C . THR B 1 210 ? 4.852 6.996 28.109 1 26.08 210 THR B C 1
ATOM 3370 O O . THR B 1 210 ? 4.387 6.312 29.016 1 26.08 210 THR B O 1
ATOM 3373 N N . ILE B 1 211 ? 6.039 7.418 28.391 1 24.98 211 ILE B N 1
ATOM 3374 C CA . ILE B 1 211 ? 6.527 7.156 29.734 1 24.98 211 ILE B CA 1
ATOM 3375 C C . ILE B 1 211 ? 5.77 8.031 30.734 1 24.98 211 ILE B C 1
ATOM 3377 O O . ILE B 1 211 ? 5.375 7.555 31.812 1 24.98 211 ILE B O 1
ATOM 3381 N N . ASN B 1 212 ? 5.832 9.367 30.891 1 22.19 212 ASN B N 1
ATOM 3382 C CA . ASN B 1 212 ? 5.531 9.852 32.25 1 22.19 212 ASN B CA 1
ATOM 3383 C C . ASN B 1 212 ? 4.031 9.82 32.531 1 22.19 212 ASN B C 1
ATOM 3385 O O . ASN B 1 212 ? 3.227 10.234 31.688 1 22.19 212 ASN B O 1
#

Nearest PDB structures (foldseek):
  5ly0-assembly1_B  TM=9.633E-01  e=3.448E-07  Triticum turgidum
  6nct-assembly1_B  TM=2.292E-01  e=4.109E+00  Homo sapiens
  5ly0-assembly1_B  TM=9.627E-01  e=2.989E-07  Triticum turgidum
  6nct-assembly1_B  TM=2.288E-01  e=3.452E+00  Homo sapiens